Protein 1SBZ (pdb70)

Radius of gyration: 29.38 Å; Cα contacts (8 Å, |Δi|>4): 1284; chains: 4; bounding box: 73×61×86 Å

Secondary structure (DSSP, 8-state):
-EEE---SS-HHHHHHHHHHHH-----EEE--HHHHHHHHHHSS--HHHHHHTSSEE--TT-TTSGGGSTTS-----EEEE--HHHHHHHT---SHHHHHHHHHHHHT----EEE-----HHHHH--TTT----------TT---BHHHHHHHHHHHHHGGGTPPP------/-EEE---SS-HHHHHHHHHHHH-----EEE--HHHHHHHHHHSSS-HHHHHTTSSEE--TT-TTSGGGSTTS-----EEEE--HHHHHHHT---SHHHHHHHHHHHTT----EEE-----HHHHH--TTT----------TT---BHHHHHHHHHHHHHHTTT--/-EEE---SS-HHHHHHHHHHHH---PPEEE--HHHHHHHHHHSS--HHHHHTTSSEE--TT-TTSGGGSSSS-----EEEE--HHHHHHHT---SHHHHHHHHHHHTT----EEE-----HHHHH--TTT----------TT---BHHHHHHHHHHHHHHTTT--/-EEE---SS-HHHHHHHHHHHH-----EEE--HHHHHHHHHHSS--HHHHHTTSSEE--TT-TTSGGG-SSS-----EEEE--HHHHHHHT---SHHHHHHHHHHHTT----EEE-----HHHHH--TTT----------TT---BHHHHHHHHHHHHHGGGT---TT------

Sequence (676 aa):
KLIVGTGATGAPLGVALLQALREPNVETHLVSKWAKTTIELETPYSARDVAALADFSHNPADQAATISSGSFRTDGIVIPCSKTLAGIRAGYADGLVGRAADVVLKEGRKLVLVPREPLSTIHLENLALSRGVAVPPPAFYNHPETVDDIVHHVVARVLDQFGLEHPRWQGLKLIVGTGATGAPLGVALLQALREPNVETHLVSKWAKTTIELETPYSARDVAALADFSHNPADQAATISSGSFRTDGIVIPCSKTLAGIRAGYADGLVGRAADVVLKEGRKLVLVPREPLSTIHLENLALSRGVAVPPPAFYNHPETVDDIVHHVVARVLDQFGLEKLIVGTGATGAPLGVALLQALREPNVETHLVSKWAKTTIELETPYSARDVAALADFSHNPADQAATISSGSFRTDGIVIPCSKTLAGIRAGYADGLVGRAADVVLKEGRKLVLVPREPLSTIHLENLALSRGVAVPPPAFYNHPETVDDIVHHVVARVLDQFGLEKLIVGTGATGAPLGVALLQALREPNVETHLVSKWAKTTIELETPYSARDVAALADFSHNPADQAATISSGSFRTDGIVIPCSKTLAGIRAGYADGLVGRAADVVLKEGRKLVLVPREPLSTIHLENLALSRGVAVPPPAFYNHPETVDDIVHHVVARVLDQFGLEHPYARRWQG

B-factor: mean 26.86, std 10.12, range [8.54, 118.67]

CATH classification: 3.40.50.1950

Organism: Escherichia coli O157:H7 (NCBI:txid83334)

Solvent-accessible surface area: 27799 Å² total

Nearest PDB structures (foldseek):
  1sbz-assembly1_D  TM=1.003E+00  e=3.635E-28  Escherichia coli O157:H7
  1sbz-assembly1_A  TM=1.003E+00  e=6.305E-28  Escherichia coli O157:H7
  6qlg-assembly1_A  TM=9.746E-01  e=1.890E-19  Aspergillus niger
  6m8t-assembly1_A  TM=9.566E-01  e=7.594E-17  Archaeoglobus fulgidus DSM 4304
  2ejb-assembly1_A  TM=8.955E-01  e=5.628E-14  Aquifex aeolicus

Structure (mmCIF, N/CA/C/O backbone):
data_1SBZ
#
_entry.id   1SBZ
#
_cell.length_a   95.372
_cell.length_b   95.372
_cell.length_c   217.538
_cell.angle_alpha   90.00
_cell.angle_beta   90.00
_cell.angle_gamma   120.00
#
_symmetry.space_group_name_H-M   'H 3'
#
loop_
_entity.id
_entity.type
_entity.pdbx_description
1 polymer 'Probable aromatic acid decarboxylase'
2 non-polymer 'FLAVIN MONONUCLEOTIDE'
3 water water
#
loop_
_atom_site.group_PDB
_atom_site.id
_atom_site.type_symbol
_atom_site.label_atom_id
_atom_site.label_alt_id
_atom_site.label_comp_id
_atom_site.label_asym_id
_atom_site.label_entity_id
_atom_site.label_seq_id
_atom_site.pdbx_PDB_ins_code
_atom_site.Cartn_x
_atom_site.Cartn_y
_atom_site.Cartn_z
_atom_site.occupancy
_atom_site.B_iso_or_equiv
_atom_site.auth_seq_id
_atom_site.auth_comp_id
_atom_site.auth_asym_id
_atom_site.auth_atom_id
_atom_site.pdbx_PDB_model_num
ATOM 9 N N . LYS A 1 2 ? 57.157 -16.898 43.652 1.00 42.36 2 LYS A N 1
ATOM 10 C CA . LYS A 1 2 ? 58.106 -16.056 42.926 1.00 40.30 2 LYS A CA 1
ATOM 11 C C . LYS A 1 2 ? 57.576 -15.740 41.527 1.00 38.70 2 LYS A C 1
ATOM 12 O O . LYS A 1 2 ? 57.337 -16.646 40.727 1.00 38.53 2 LYS A O 1
ATOM 18 N N . LEU A 1 3 ? 57.382 -14.453 41.249 1.00 36.62 3 LEU A N 1
ATOM 19 C CA . LEU A 1 3 ? 56.829 -14.011 39.972 1.00 34.91 3 LEU A CA 1
ATOM 20 C C . LEU A 1 3 ? 57.769 -13.088 39.228 1.00 33.54 3 LEU A C 1
ATOM 21 O O . LEU A 1 3 ? 58.300 -12.131 39.802 1.00 33.59 3 LEU A O 1
ATOM 26 N N . ILE A 1 4 ? 57.973 -13.383 37.947 1.00 31.66 4 ILE A N 1
ATOM 27 C CA . ILE A 1 4 ? 58.689 -12.475 37.064 1.00 29.68 4 ILE A CA 1
ATOM 28 C C . ILE A 1 4 ? 57.692 -11.504 36.457 1.00 28.77 4 ILE A C 1
ATOM 29 O O . ILE A 1 4 ? 56.633 -11.902 35.965 1.00 28.70 4 ILE A O 1
ATOM 34 N N . VAL A 1 5 ? 58.035 -10.225 36.518 1.00 27.41 5 VAL A N 1
ATOM 35 C CA . VAL A 1 5 ? 57.222 -9.184 35.916 1.00 26.68 5 VAL A CA 1
ATOM 36 C C . VAL A 1 5 ? 58.063 -8.506 34.855 1.00 26.07 5 VAL A C 1
ATOM 37 O O . VAL A 1 5 ? 59.096 -7.917 35.157 1.00 25.97 5 VAL A O 1
ATOM 41 N N . GLY A 1 6 ? 57.627 -8.624 33.609 1.00 25.72 6 GLY A N 1
ATOM 42 C CA . GLY A 1 6 ? 58.273 -7.946 32.501 1.00 25.19 6 GLY A CA 1
ATOM 43 C C . GLY A 1 6 ? 57.468 -6.727 32.106 1.00 25.21 6 GLY A C 1
ATOM 44 O O . GLY A 1 6 ? 56.234 -6.751 32.099 1.00 24.89 6 GLY A O 1
ATOM 53 N N . THR A 1 8 ? 57.258 -3.609 29.065 1.00 24.72 8 THR A N 1
ATOM 54 C CA . THR A 1 8 ? 57.566 -3.534 27.664 1.00 24.05 8 THR A CA 1
ATOM 55 C C . THR A 1 8 ? 57.018 -2.211 27.126 1.00 24.05 8 THR A C 1
ATOM 56 O O . THR A 1 8 ? 56.129 -1.612 27.739 1.00 24.08 8 THR A O 1
ATOM 60 N N . GLY A 1 9 ? 57.554 -1.761 25.995 1.00 23.85 9 GLY A N 1
ATOM 61 C CA . GLY A 1 9 ? 57.261 -0.434 25.449 1.00 23.59 9 GLY A CA 1
ATOM 62 C C . GLY A 1 9 ? 55.965 -0.262 24.676 1.00 23.13 9 GLY A C 1
ATOM 63 O O . GLY A 1 9 ? 55.931 0.449 23.681 1.00 23.14 9 GLY A O 1
ATOM 64 N N . ALA A 1 10 ? 54.896 -0.908 25.127 1.00 22.94 10 ALA A N 1
ATOM 65 C CA . ALA A 1 10 ? 53.560 -0.598 24.623 1.00 23.02 10 ALA A CA 1
ATOM 66 C C . ALA A 1 10 ? 52.986 0.488 25.519 1.00 23.16 10 ALA A C 1
ATOM 67 O O . ALA A 1 10 ? 53.337 0.568 26.698 1.00 22.86 10 ALA A O 1
ATOM 69 N N . THR A 1 11 ? 52.110 1.326 24.976 1.00 23.36 11 THR A N 1
ATOM 70 C CA . THR A 1 11 ? 51.437 2.290 25.825 1.00 23.60 11 THR A CA 1
ATOM 71 C C . THR A 1 11 ? 50.633 1.543 26.891 1.00 23.57 11 THR A C 1
ATOM 72 O O . THR A 1 11 ? 49.995 0.523 26.616 1.00 23.50 11 THR A O 1
ATOM 76 N N . GLY A 1 12 ? 50.720 2.019 28.128 1.00 23.75 12 GLY A N 1
ATOM 77 C CA . GLY A 1 12 ? 50.127 1.309 29.250 1.00 23.47 12 GLY A CA 1
ATOM 78 C C . GLY A 1 12 ? 51.109 0.993 30.358 1.00 23.49 12 GLY A C 1
ATOM 79 O O . GLY A 1 12 ? 50.918 0.034 31.104 1.00 23.53 12 GLY A O 1
ATOM 80 N N . ALA A 1 13 ? 52.161 1.800 30.464 1.00 23.46 13 ALA A N 1
ATOM 81 C CA . ALA A 1 13 ? 53.057 1.757 31.620 1.00 23.78 13 ALA A CA 1
ATOM 82 C C . ALA A 1 13 ? 52.316 1.871 32.973 1.00 24.09 13 ALA A C 1
ATOM 83 O O . ALA A 1 13 ? 52.680 1.171 33.920 1.00 24.62 13 ALA A O 1
ATOM 85 N N . PRO A 1 14 ? 51.283 2.717 33.083 1.00 24.15 14 PRO A N 1
ATOM 86 C CA . PRO A 1 14 ? 50.458 2.741 34.297 1.00 24.42 14 PRO A CA 1
ATOM 87 C C . PRO A 1 14 ? 49.904 1.375 34.729 1.00 24.79 14 PRO A C 1
ATOM 88 O O . PRO A 1 14 ? 49.721 1.150 35.926 1.00 24.50 14 PRO A O 1
ATOM 92 N N . LEU A 1 15 ? 49.654 0.478 33.773 1.00 25.11 15 LEU A N 1
ATOM 93 C CA . LEU A 1 15 ? 49.173 -0.880 34.073 1.00 25.42 15 LEU A CA 1
ATOM 94 C C . LEU A 1 15 ? 50.239 -1.712 34.785 1.00 26.28 15 LEU A C 1
ATOM 95 O O . LEU A 1 15 ? 49.934 -2.465 35.719 1.00 26.25 15 LEU A O 1
ATOM 100 N N . GLY A 1 16 ? 51.486 -1.586 34.332 1.00 26.86 16 GLY A N 1
ATOM 101 C CA . GLY A 1 16 ? 52.602 -2.317 34.928 1.00 27.86 16 GLY A CA 1
ATOM 102 C C . GLY A 1 16 ? 52.920 -1.800 36.321 1.00 28.88 16 GLY A C 1
ATOM 103 O O . GLY A 1 16 ? 53.137 -2.584 37.246 1.00 28.79 16 GLY A O 1
ATOM 104 N N . VAL A 1 17 ? 52.945 -0.477 36.467 1.00 29.71 17 VAL A N 1
ATOM 105 C CA . VAL A 1 17 ? 53.199 0.168 37.758 1.00 30.57 17 VAL A CA 1
ATOM 106 C C . VAL A 1 17 ? 52.169 -0.260 38.813 1.00 31.12 17 VAL A C 1
ATOM 107 O O . VAL A 1 17 ? 52.538 -0.632 39.929 1.00 31.43 17 VAL A O 1
ATOM 111 N N . ALA A 1 18 ? 50.889 -0.234 38.441 1.00 31.61 18 ALA A N 1
ATOM 112 C CA . ALA A 1 18 ? 49.809 -0.630 39.342 1.00 32.09 18 ALA A CA 1
ATOM 113 C C . ALA A 1 18 ? 49.865 -2.105 39.729 1.00 32.63 18 ALA A C 1
ATOM 114 O O . ALA A 1 18 ? 49.392 -2.481 40.810 1.00 32.70 18 ALA A O 1
ATOM 116 N N . LEU A 1 19 ? 50.423 -2.935 38.845 1.00 32.91 19 LEU A N 1
ATOM 117 C CA . LEU A 1 19 ? 50.586 -4.364 39.122 1.00 33.35 19 LEU A CA 1
ATOM 118 C C . LEU A 1 19 ? 51.668 -4.578 40.175 1.00 33.59 19 LEU A C 1
ATOM 119 O O . LEU A 1 19 ? 51.513 -5.401 41.081 1.00 33.44 19 LEU A O 1
ATOM 124 N N . LEU A 1 20 ? 52.764 -3.836 40.034 1.00 34.19 20 LEU A N 1
ATOM 125 C CA . LEU A 1 20 ? 53.879 -3.891 40.973 1.00 34.95 20 LEU A CA 1
ATOM 126 C C . LEU A 1 20 ? 53.478 -3.381 42.355 1.00 35.82 20 LEU A C 1
ATOM 127 O O . LEU A 1 20 ? 53.859 -3.973 43.366 1.00 36.08 20 LEU A O 1
ATOM 132 N N . GLN A 1 21 ? 52.700 -2.298 42.390 1.00 36.75 21 GLN A N 1
ATOM 133 C CA . GLN A 1 21 ? 52.174 -1.753 43.647 1.00 38.05 21 GLN A CA 1
ATOM 134 C C . GLN A 1 21 ? 51.276 -2.767 44.353 1.00 38.54 21 GLN A C 1
ATOM 135 O O . GLN A 1 21 ? 51.384 -2.954 45.566 1.00 38.85 21 GLN A O 1
ATOM 141 N N . ALA A 1 22 ? 50.408 -3.430 43.587 1.00 39.11 22 ALA A N 1
ATOM 142 C CA . ALA A 1 22 ? 49.516 -4.459 44.127 1.00 39.90 22 ALA A CA 1
ATOM 143 C C . ALA A 1 22 ? 50.279 -5.683 44.639 1.00 40.60 22 ALA A C 1
ATOM 144 O O . ALA A 1 22 ? 49.889 -6.291 45.637 1.00 40.64 22 ALA A O 1
ATOM 146 N N . LEU A 1 23 ? 51.361 -6.038 43.949 1.00 41.40 23 LEU A N 1
ATOM 147 C CA . LEU A 1 23 ? 52.224 -7.143 44.360 1.00 42.30 23 LEU A CA 1
ATOM 148 C C . LEU A 1 23 ? 53.112 -6.781 45.558 1.00 43.13 23 LEU A C 1
ATOM 149 O O . LEU A 1 23 ? 53.509 -7.655 46.337 1.00 43.05 23 LEU A O 1
ATOM 154 N N . ARG A 1 24 ? 53.412 -5.491 45.694 1.00 44.10 24 ARG A N 1
ATOM 155 C CA . ARG A 1 24 ? 54.189 -4.971 46.818 1.00 45.25 24 ARG A CA 1
ATOM 156 C C . ARG A 1 24 ? 53.426 -5.105 48.146 1.00 45.87 24 ARG A C 1
ATOM 157 O O . ARG A 1 24 ? 54.035 -5.240 49.208 1.00 45.96 24 ARG A O 1
ATOM 165 N N . GLU A 1 25 ? 52.098 -5.087 48.075 1.00 46.71 25 GLU A N 1
ATOM 166 C CA . GLU A 1 25 ? 51.256 -5.222 49.263 1.00 47.64 25 GLU A CA 1
ATOM 167 C C . GLU A 1 25 ? 51.113 -6.668 49.724 1.00 47.97 25 GLU A C 1
ATOM 168 O O . GLU A 1 25 ? 50.481 -6.942 50.746 1.00 47.99 25 GLU A O 1
ATOM 182 N N . PRO A 1 27 ? 53.167 -9.794 50.980 1.00 48.32 27 PRO A N 1
ATOM 183 C CA . PRO A 1 27 ? 54.484 -10.091 51.559 1.00 47.78 27 PRO A CA 1
ATOM 184 C C . PRO A 1 27 ? 55.108 -11.396 51.074 1.00 47.19 27 PRO A C 1
ATOM 185 O O . PRO A 1 27 ? 56.317 -11.441 50.848 1.00 47.24 27 PRO A O 1
ATOM 189 N N . ASN A 1 28 ? 54.301 -12.444 50.917 1.00 46.49 28 ASN A N 1
ATOM 190 C CA . ASN A 1 28 ? 54.828 -13.750 50.491 1.00 45.66 28 ASN A CA 1
ATOM 191 C C . ASN A 1 28 ? 54.890 -13.928 48.963 1.00 44.76 28 ASN A C 1
ATOM 192 O O . ASN A 1 28 ? 54.811 -15.049 48.445 1.00 44.64 28 ASN A O 1
ATOM 197 N N . VAL A 1 29 ? 55.033 -12.807 48.260 1.00 43.41 29 VAL A N 1
ATOM 198 C CA . VAL A 1 29 ? 55.261 -12.803 46.822 1.00 42.23 29 VAL A CA 1
ATOM 199 C C . VAL A 1 29 ? 56.567 -12.066 46.547 1.00 41.45 29 VAL A C 1
ATOM 200 O O . VAL A 1 29 ? 56.711 -10.892 46.900 1.00 41.66 29 VAL A O 1
ATOM 204 N N . GLU A 1 30 ? 57.521 -12.772 45.946 1.00 40.30 30 GLU A N 1
ATOM 205 C CA . GLU A 1 30 ? 58.788 -12.173 45.544 1.00 39.24 30 GLU A CA 1
ATOM 206 C C . GLU A 1 30 ? 58.744 -11.821 44.059 1.00 38.24 30 GLU A C 1
ATOM 207 O O . GLU A 1 30 ? 58.608 -12.710 43.213 1.00 38.05 30 GLU A O 1
ATOM 213 N N . THR A 1 31 ? 58.861 -10.531 43.749 1.00 36.83 31 THR A N 1
ATOM 214 C CA . THR A 1 31 ? 58.773 -10.078 42.359 1.00 35.82 31 THR A CA 1
ATOM 215 C C . THR A 1 31 ? 60.135 -9.800 41.752 1.00 34.94 31 THR A C 1
ATOM 216 O O . THR A 1 31 ? 61.001 -9.180 42.380 1.00 34.77 31 THR A O 1
ATOM 220 N N . HIS A 1 32 ? 60.307 -10.258 40.517 1.00 33.74 32 HIS A N 1
ATOM 221 C CA . HIS A 1 32 ? 61.514 -9.994 39.752 1.00 32.52 32 HIS A CA 1
ATOM 222 C C . HIS A 1 32 ? 61.132 -9.165 38.540 1.00 31.90 32 HIS A C 1
ATOM 223 O O . HIS A 1 32 ? 60.394 -9.632 37.672 1.00 31.77 32 HIS A O 1
ATOM 230 N N . LEU A 1 33 ? 61.625 -7.933 38.485 1.00 31.10 33 LEU A N 1
ATOM 231 C CA . LEU A 1 33 ? 61.251 -7.006 37.418 1.00 30.55 33 LEU A CA 1
ATOM 232 C C . LEU A 1 33 ? 62.288 -6.967 36.303 1.00 30.38 33 LEU A C 1
ATOM 233 O O . LEU A 1 33 ? 63.496 -6.995 36.557 1.00 30.18 33 LEU A O 1
ATOM 238 N N . VAL A 1 34 ? 61.802 -6.912 35.067 1.00 29.83 34 VAL A N 1
ATOM 239 C CA . VAL A 1 34 ? 62.651 -6.640 33.923 1.00 29.61 34 VAL A CA 1
ATOM 240 C C . VAL A 1 34 ? 61.944 -5.590 33.084 1.00 29.75 34 VAL A C 1
ATOM 241 O O . VAL A 1 34 ? 60.930 -5.878 32.449 1.00 29.44 34 VAL A O 1
ATOM 253 N N . SER A 1 36 ? 62.123 -3.338 29.846 1.00 28.43 36 SER A N 1
ATOM 254 C CA . SER A 1 36 ? 62.780 -3.159 28.556 1.00 27.55 36 SER A CA 1
ATOM 255 C C . SER A 1 36 ? 63.210 -1.700 28.392 1.00 27.53 36 SER A C 1
ATOM 256 O O . SER A 1 36 ? 62.655 -0.804 29.029 1.00 27.41 36 SER A O 1
ATOM 259 N N . LYS A 1 37 ? 64.189 -1.475 27.525 1.00 27.55 37 LYS A N 1
ATOM 260 C CA . LYS A 1 37 ? 64.634 -0.128 27.171 1.00 27.97 37 LYS A CA 1
ATOM 261 C C . LYS A 1 37 ? 63.459 0.814 26.865 1.00 27.63 37 LYS A C 1
ATOM 262 O O . LYS A 1 37 ? 63.361 1.893 27.447 1.00 27.69 37 LYS A O 1
ATOM 268 N N . TRP A 1 38 ? 62.560 0.398 25.973 1.00 27.24 38 TRP A N 1
ATOM 269 C CA . TRP A 1 38 ? 61.445 1.261 25.576 1.00 26.83 38 TRP A CA 1
ATOM 270 C C . TRP A 1 38 ? 60.357 1.388 26.646 1.00 26.90 38 TRP A C 1
ATOM 271 O O . TRP A 1 38 ? 59.586 2.348 26.632 1.00 26.62 38 TRP A O 1
ATOM 282 N N . ALA A 1 39 ? 60.315 0.435 27.577 1.00 27.12 39 ALA A N 1
ATOM 283 C CA . ALA A 1 39 ? 59.404 0.513 28.717 1.00 27.86 39 ALA A CA 1
ATOM 284 C C . ALA A 1 39 ? 59.766 1.678 29.636 1.00 28.50 39 ALA A C 1
ATOM 285 O O . ALA A 1 39 ? 58.884 2.333 30.178 1.00 28.61 39 ALA A O 1
ATOM 287 N N . LYS A 1 40 ? 61.064 1.933 29.802 1.00 29.36 40 LYS A N 1
ATOM 288 C CA . LYS A 1 40 ? 61.543 3.082 30.582 1.00 30.23 40 LYS A CA 1
ATOM 289 C C . LYS A 1 40 ? 61.062 4.407 29.988 1.00 30.43 40 LYS A C 1
ATOM 290 O O . LYS A 1 40 ? 60.705 5.326 30.722 1.00 30.93 40 LYS A O 1
ATOM 296 N N . THR A 1 41 ? 61.042 4.482 28.659 1.00 30.79 41 THR A N 1
ATOM 297 C CA . THR A 1 41 ? 60.563 5.648 27.926 1.00 30.99 41 THR A CA 1
ATOM 298 C C . THR A 1 41 ? 59.070 5.848 28.170 1.00 31.18 41 THR A C 1
ATOM 299 O O . THR A 1 41 ? 58.603 6.968 28.397 1.00 31.65 41 THR A O 1
ATOM 303 N N . THR A 1 42 ? 58.334 4.745 28.127 1.00 30.93 42 THR A N 1
ATOM 304 C CA . THR A 1 42 ? 56.895 4.735 28.320 1.00 30.91 42 THR A CA 1
ATOM 305 C C . THR A 1 42 ? 56.511 5.038 29.770 1.00 30.95 42 THR A C 1
ATOM 306 O O . THR A 1 42 ? 55.543 5.751 30.025 1.00 30.66 42 THR A O 1
ATOM 310 N N . ILE A 1 43 ? 57.272 4.494 30.714 1.00 31.18 43 ILE A N 1
ATOM 311 C CA . ILE A 1 43 ? 57.054 4.786 32.133 1.00 31.81 43 ILE A CA 1
ATOM 312 C C . ILE A 1 43 ? 57.180 6.287 32.393 1.00 32.41 43 ILE A C 1
ATOM 313 O O . ILE A 1 43 ? 56.288 6.898 32.986 1.00 32.41 43 ILE A O 1
ATOM 318 N N . GLU A 1 44 ? 58.273 6.868 31.905 1.00 33.02 44 GLU A N 1
ATOM 319 C CA . GLU A 1 44 ? 58.589 8.269 32.153 1.00 34.15 44 GLU A CA 1
ATOM 320 C C . GLU A 1 44 ? 57.622 9.227 31.469 1.00 34.14 44 GLU A C 1
ATOM 321 O O . GLU A 1 44 ? 57.272 10.263 32.036 1.00 34.36 44 GLU A O 1
ATOM 327 N N . LEU A 1 45 ? 57.170 8.865 30.272 1.00 34.17 45 LEU A N 1
ATOM 328 C CA . LEU A 1 45 ? 56.170 9.649 29.548 1.00 34.26 45 LEU A CA 1
ATOM 329 C C . LEU A 1 45 ? 54.751 9.539 30.129 1.00 34.11 45 LEU A C 1
ATOM 330 O O . LEU A 1 45 ? 53.992 10.510 30.104 1.00 34.24 45 LEU A O 1
ATOM 335 N N . GLU A 1 46 ? 54.395 8.366 30.646 1.00 34.06 46 GLU A N 1
ATOM 336 C CA . GLU A 1 46 ? 53.000 8.081 30.999 1.00 34.12 46 GLU A CA 1
ATOM 337 C C . GLU A 1 46 ? 52.678 8.105 32.498 1.00 34.31 46 GLU A C 1
ATOM 338 O O . GLU A 1 46 ? 51.504 8.150 32.877 1.00 34.11 46 GLU A O 1
ATOM 344 N N . THR A 1 47 ? 53.714 8.079 33.336 1.00 34.70 47 THR A N 1
ATOM 345 C CA . THR A 1 47 ? 53.549 8.073 34.791 1.00 35.13 47 THR A CA 1
ATOM 346 C C . THR A 1 47 ? 54.335 9.216 35.456 1.00 35.62 47 THR A C 1
ATOM 347 O O . THR A 1 47 ? 55.206 9.832 34.820 1.00 35.41 47 THR A O 1
ATOM 351 N N . PRO A 1 48 ? 54.041 9.492 36.731 1.00 36.08 48 PRO A N 1
ATOM 352 C CA . PRO A 1 48 ? 54.830 10.456 37.494 1.00 36.65 48 PRO A CA 1
ATOM 353 C C . PRO A 1 48 ? 56.151 9.864 38.009 1.00 37.17 48 PRO A C 1
ATOM 354 O O . PRO A 1 48 ? 56.923 10.562 38.674 1.00 37.43 48 PRO A O 1
ATOM 358 N N . TYR A 1 49 ? 56.408 8.597 37.690 1.00 37.70 49 TYR A N 1
ATOM 359 C CA . TYR A 1 49 ? 57.564 7.872 38.210 1.00 38.27 49 TYR A CA 1
ATOM 360 C C . TYR A 1 49 ? 58.724 7.820 37.229 1.00 38.37 49 TYR A C 1
ATOM 361 O O . TYR A 1 49 ? 58.533 7.916 36.016 1.00 38.34 49 TYR A O 1
ATOM 370 N N . SER A 1 50 ? 59.928 7.669 37.775 1.00 38.43 50 SER A N 1
ATOM 371 C CA . SER A 1 50 ? 61.124 7.425 36.983 1.00 38.54 50 SER A CA 1
ATOM 372 C C . SER A 1 50 ? 61.341 5.915 36.893 1.00 38.68 50 SER A C 1
ATOM 373 O O . SER A 1 50 ? 60.604 5.143 37.515 1.00 38.72 50 SER A O 1
ATOM 376 N N . ALA A 1 51 ? 62.346 5.496 36.125 1.00 38.83 51 ALA A N 1
ATOM 377 C CA . ALA A 1 51 ? 62.695 4.079 36.016 1.00 38.80 51 ALA A CA 1
ATOM 378 C C . ALA A 1 51 ? 63.077 3.476 37.366 1.00 38.87 51 ALA A C 1
ATOM 379 O O . ALA A 1 51 ? 62.589 2.397 37.717 1.00 38.66 51 ALA A O 1
ATOM 381 N N . ARG A 1 52 ? 63.924 4.185 38.123 1.00 38.92 52 ARG A N 1
ATOM 382 C CA . ARG A 1 52 ? 64.397 3.726 39.445 1.00 39.12 52 ARG A CA 1
ATOM 383 C C . ARG A 1 52 ? 63.258 3.590 40.451 1.00 38.41 52 ARG A C 1
ATOM 384 O O . ARG A 1 52 ? 63.246 2.650 41.251 1.00 38.33 52 ARG A O 1
ATOM 392 N N . ASP A 1 53 ? 62.316 4.538 40.415 1.00 37.93 53 ASP A N 1
ATOM 393 C CA . ASP A 1 53 ? 61.108 4.485 41.250 1.00 37.42 53 ASP A CA 1
ATOM 394 C C . ASP A 1 53 ? 60.393 3.148 41.079 1.00 37.06 53 ASP A C 1
ATOM 395 O O . ASP A 1 53 ? 60.081 2.465 42.056 1.00 36.71 53 ASP A O 1
ATOM 400 N N . VAL A 1 54 ? 60.149 2.783 39.822 1.00 36.90 54 VAL A N 1
ATOM 401 C CA . VAL A 1 54 ? 59.449 1.546 39.489 1.00 36.62 54 VAL A CA 1
ATOM 402 C C . VAL A 1 54 ? 60.265 0.319 39.909 1.00 36.50 54 VAL A C 1
ATOM 403 O O . VAL A 1 54 ? 59.717 -0.633 40.471 1.00 36.49 54 VAL A O 1
ATOM 407 N N . ALA A 1 55 ? 61.573 0.356 39.655 1.00 36.44 55 ALA A N 1
ATOM 408 C CA . ALA A 1 55 ? 62.475 -0.730 40.056 1.00 36.40 55 ALA A CA 1
ATOM 409 C C . ALA A 1 55 ? 62.432 -0.981 41.564 1.00 36.33 55 ALA A C 1
ATOM 410 O O . ALA A 1 55 ? 62.536 -2.124 42.013 1.00 36.38 55 ALA A O 1
ATOM 412 N N . ALA A 1 56 ? 62.254 0.095 42.332 1.00 36.37 56 ALA A N 1
ATOM 413 C CA . ALA A 1 56 ? 62.155 0.026 43.794 1.00 36.26 56 ALA A CA 1
ATOM 414 C C . ALA A 1 56 ? 60.883 -0.667 44.284 1.00 36.33 56 ALA A C 1
ATOM 415 O O . ALA A 1 56 ? 60.834 -1.141 45.423 1.00 36.38 56 ALA A O 1
ATOM 417 N N . LEU A 1 57 ? 59.864 -0.731 43.425 1.00 36.26 57 LEU A N 1
ATOM 418 C CA . LEU A 1 57 ? 58.603 -1.416 43.741 1.00 36.22 57 LEU A CA 1
ATOM 419 C C . LEU A 1 57 ? 58.727 -2.937 43.744 1.00 36.21 57 LEU A C 1
ATOM 420 O O . LEU A 1 57 ? 57.867 -3.638 44.286 1.00 36.13 57 LEU A O 1
ATOM 425 N N . ALA A 1 58 ? 59.798 -3.442 43.136 1.00 36.10 58 ALA A N 1
ATOM 426 C CA . ALA A 1 58 ? 60.038 -4.878 43.054 1.00 36.11 58 ALA A CA 1
ATOM 427 C C . ALA A 1 58 ? 61.200 -5.314 43.941 1.00 36.17 58 ALA A C 1
ATOM 428 O O . ALA A 1 58 ? 62.120 -4.535 44.202 1.00 35.96 58 ALA A O 1
ATOM 430 N N . ASP A 1 59 ? 61.147 -6.566 44.392 1.00 36.31 59 ASP A N 1
ATOM 431 C CA . ASP A 1 59 ? 62.209 -7.161 45.200 1.00 36.68 59 ASP A CA 1
ATOM 432 C C . ASP A 1 59 ? 63.536 -7.261 44.447 1.00 36.64 59 ASP A C 1
ATOM 433 O O . ASP A 1 59 ? 64.595 -7.034 45.032 1.00 36.90 59 ASP A O 1
ATOM 438 N N . PHE A 1 60 ? 63.475 -7.600 43.158 1.00 36.34 60 PHE A N 1
ATOM 439 C CA . PHE A 1 60 ? 64.662 -7.664 42.300 1.00 35.92 60 PHE A CA 1
ATOM 440 C C . PHE A 1 60 ? 64.397 -6.971 40.965 1.00 35.66 60 PHE A C 1
ATOM 441 O O . PHE A 1 60 ? 63.297 -7.074 40.420 1.00 35.82 60 PHE A O 1
ATOM 449 N N . SER A 1 61 ? 65.403 -6.274 40.443 1.00 34.89 61 SER A N 1
ATOM 450 C CA . SER A 1 61 ? 65.305 -5.635 39.135 1.00 34.34 61 SER A CA 1
ATOM 451 C C . SER A 1 61 ? 66.482 -6.057 38.279 1.00 33.77 61 SER A C 1
ATOM 452 O O . SER A 1 61 ? 67.635 -5.779 38.617 1.00 34.18 61 SER A O 1
ATOM 455 N N . HIS A 1 62 ? 66.192 -6.731 37.171 1.00 32.72 62 HIS A N 1
ATOM 456 C CA . HIS A 1 62 ? 67.243 -7.245 36.298 1.00 31.78 62 HIS A CA 1
ATOM 457 C C . HIS A 1 62 ? 67.353 -6.422 35.016 1.00 31.45 62 HIS A C 1
ATOM 458 O O . HIS A 1 62 ? 66.344 -5.973 34.465 1.00 31.47 62 HIS A O 1
ATOM 465 N N . ASN A 1 63 ? 68.584 -6.225 34.557 1.00 30.77 63 ASN A N 1
ATOM 466 C CA . ASN A 1 63 ? 68.846 -5.540 33.299 1.00 30.54 63 ASN A CA 1
ATOM 467 C C . ASN A 1 63 ? 68.276 -6.338 32.115 1.00 29.95 63 ASN A C 1
ATOM 468 O O . ASN A 1 63 ? 68.469 -7.553 32.042 1.00 29.81 63 ASN A O 1
ATOM 473 N N . PRO A 1 64 ? 67.562 -5.667 31.205 1.00 29.46 64 PRO A N 1
ATOM 474 C CA . PRO A 1 64 ? 66.967 -6.333 30.034 1.00 28.97 64 PRO A CA 1
ATOM 475 C C . PRO A 1 64 ? 67.979 -7.013 29.100 1.00 28.52 64 PRO A C 1
ATOM 476 O O . PRO A 1 64 ? 67.584 -7.821 28.263 1.00 28.30 64 PRO A O 1
ATOM 480 N N . ALA A 1 65 ? 69.260 -6.679 29.236 1.00 28.00 65 ALA A N 1
ATOM 481 C CA . ALA A 1 65 ? 70.299 -7.276 28.402 1.00 27.74 65 ALA A CA 1
ATOM 482 C C . ALA A 1 65 ? 71.065 -8.373 29.130 1.00 27.81 65 ALA A C 1
ATOM 483 O O . ALA A 1 65 ? 72.002 -8.955 28.572 1.00 27.55 65 ALA A O 1
ATOM 485 N N . ASP A 1 66 ? 70.660 -8.659 30.367 1.00 27.50 66 ASP A N 1
ATOM 486 C CA . ASP A 1 66 ? 71.418 -9.565 31.231 1.00 27.64 66 ASP A CA 1
ATOM 487 C C . ASP A 1 66 ? 70.962 -11.025 31.142 1.00 27.24 66 ASP A C 1
ATOM 488 O O . ASP A 1 66 ? 70.112 -11.489 31.913 1.00 27.23 66 ASP A O 1
ATOM 493 N N . GLN A 1 67 ? 71.563 -11.755 30.213 1.00 27.07 67 GLN A N 1
ATOM 494 C CA . GLN A 1 67 ? 71.199 -13.156 29.984 1.00 26.75 67 GLN A CA 1
ATOM 495 C C . GLN A 1 67 ? 71.809 -14.094 31.021 1.00 26.76 67 GLN A C 1
ATOM 496 O O . GLN A 1 67 ? 71.573 -15.300 30.979 1.00 27.28 67 GLN A O 1
ATOM 502 N N . ALA A 1 68 ? 72.574 -13.530 31.955 1.00 26.62 68 ALA A N 1
ATOM 503 C CA . ALA A 1 68 ? 73.177 -14.284 33.065 1.00 26.60 68 ALA A CA 1
ATOM 504 C C . ALA A 1 68 ? 72.445 -14.077 34.400 1.00 26.83 68 ALA A C 1
ATOM 505 O O . ALA A 1 68 ? 72.901 -14.546 35.440 1.00 26.60 68 ALA A O 1
ATOM 507 N N . ALA A 1 69 ? 71.298 -13.396 34.364 1.00 26.85 69 ALA A N 1
ATOM 508 C CA . ALA A 1 69 ? 70.491 -13.171 35.566 1.00 26.92 69 ALA A CA 1
ATOM 509 C C . ALA A 1 69 ? 69.937 -14.480 36.130 1.00 27.22 69 ALA A C 1
ATOM 510 O O . ALA A 1 69 ? 69.914 -15.507 35.437 1.00 27.00 69 ALA A O 1
ATOM 512 N N . THR A 1 70 ? 69.511 -14.457 37.391 1.00 27.07 70 THR A N 1
ATOM 513 C CA . THR A 1 70 ? 68.959 -15.657 38.014 1.00 27.37 70 THR A CA 1
ATOM 514 C C . THR A 1 70 ? 67.800 -16.213 37.175 1.00 27.56 70 THR A C 1
ATOM 515 O O . THR A 1 70 ? 67.757 -17.410 36.872 1.00 27.69 70 THR A O 1
ATOM 519 N N . ILE A 1 71 ? 66.890 -15.332 36.770 1.00 27.86 71 ILE A N 1
ATOM 520 C CA . ILE A 1 71 ? 65.667 -15.745 36.066 1.00 28.29 71 ILE A CA 1
ATOM 521 C C . ILE A 1 71 ? 65.872 -16.267 34.622 1.00 28.79 71 ILE A C 1
ATOM 522 O O . ILE A 1 71 ? 64.909 -16.678 33.966 1.00 28.83 71 ILE A O 1
ATOM 527 N N . SER A 1 72 ? 67.110 -16.249 34.132 1.00 28.82 72 SER A N 1
ATOM 528 C CA . SER A 1 72 ? 67.383 -16.730 32.781 1.00 29.30 72 SER A CA 1
ATOM 529 C C . SER A 1 72 ? 67.654 -18.239 32.737 1.00 29.22 72 SER A C 1
ATOM 530 O O . SER A 1 72 ? 67.817 -18.805 31.653 1.00 29.53 72 SER A O 1
ATOM 533 N N . SER A 1 73 ? 67.704 -18.880 33.905 1.00 29.08 73 SER A N 1
ATOM 534 C CA . SER A 1 73 ? 67.876 -20.334 33.990 1.00 29.43 73 SER A CA 1
ATOM 535 C C . SER A 1 73 ? 66.623 -21.001 34.520 1.00 29.70 73 SER A C 1
ATOM 536 O O . SER A 1 73 ? 65.957 -20.467 35.415 1.00 29.51 73 SER A O 1
ATOM 539 N N . GLY A 1 74 ? 66.316 -22.173 33.963 1.00 29.73 74 GLY A N 1
ATOM 540 C CA . GLY A 1 74 ? 65.167 -22.964 34.390 1.00 30.30 74 GLY A CA 1
ATOM 541 C C . GLY A 1 74 ? 65.366 -23.675 35.717 1.00 30.57 74 GLY A C 1
ATOM 542 O O . GLY A 1 74 ? 64.403 -24.141 36.318 1.00 30.78 74 GLY A O 1
ATOM 543 N N . SER A 1 75 ? 66.617 -23.769 36.165 1.00 30.92 75 SER A N 1
ATOM 544 C CA . SER A 1 75 ? 66.941 -24.356 37.473 1.00 31.19 75 SER A CA 1
ATOM 545 C C . SER A 1 75 ? 66.553 -23.427 38.622 1.00 31.40 75 SER A C 1
ATOM 546 O O . SER A 1 75 ? 66.379 -23.873 39.754 1.00 31.74 75 SER A O 1
ATOM 549 N N . PHE A 1 76 ? 66.445 -22.134 38.328 1.00 31.89 76 PHE A N 1
ATOM 550 C CA . PHE A 1 76 ? 65.962 -21.155 39.294 1.00 32.29 76 PHE A CA 1
ATOM 551 C C . PHE A 1 76 ? 64.438 -21.178 39.251 1.00 32.62 76 PHE A C 1
ATOM 552 O O . PHE A 1 76 ? 63.833 -20.640 38.318 1.00 32.83 76 PHE A O 1
ATOM 560 N N . ARG A 1 77 ? 63.826 -21.811 40.253 1.00 32.78 77 ARG A N 1
ATOM 561 C CA . ARG A 1 77 ? 62.368 -21.975 40.307 1.00 32.98 77 ARG A CA 1
ATOM 562 C C . ARG A 1 77 ? 61.601 -20.671 40.551 1.00 32.35 77 ARG A C 1
ATOM 563 O O . ARG A 1 77 ? 61.899 -19.915 41.481 1.00 31.96 77 ARG A O 1
ATOM 571 N N . THR A 1 78 ? 60.623 -20.413 39.686 1.00 31.70 78 THR A N 1
ATOM 572 C CA . THR A 1 78 ? 59.642 -19.344 39.885 1.00 31.13 78 THR A CA 1
ATOM 573 C C . THR A 1 78 ? 58.259 -19.932 39.648 1.00 30.65 78 THR A C 1
ATOM 574 O O . THR A 1 78 ? 58.123 -21.087 39.229 1.00 30.64 78 THR A O 1
ATOM 578 N N . ASP A 1 79 ? 57.233 -19.139 39.918 1.00 30.22 79 ASP A N 1
ATOM 579 C CA . ASP A 1 79 ? 55.863 -19.579 39.713 1.00 29.80 79 ASP A CA 1
ATOM 580 C C . ASP A 1 79 ? 55.315 -19.047 38.402 1.00 29.10 79 ASP A C 1
ATOM 581 O O . ASP A 1 79 ? 54.173 -19.314 38.043 1.00 29.37 79 ASP A O 1
ATOM 586 N N . GLY A 1 80 ? 56.144 -18.306 37.678 1.00 28.28 80 GLY A N 1
ATOM 587 C CA . GLY A 1 80 ? 55.750 -17.846 36.358 1.00 27.27 80 GLY A CA 1
ATOM 588 C C . GLY A 1 80 ? 56.030 -16.391 36.080 1.00 26.32 80 GLY A C 1
ATOM 589 O O . GLY A 1 80 ? 56.840 -15.756 36.761 1.00 26.08 80 GLY A O 1
ATOM 598 N N . ILE A 1 82 ? 54.524 -12.488 34.193 1.00 22.72 82 ILE A N 1
ATOM 599 C CA . ILE A 1 82 ? 53.569 -11.561 33.604 1.00 21.97 82 ILE A CA 1
ATOM 600 C C . ILE A 1 82 ? 54.350 -10.542 32.785 1.00 21.60 82 ILE A C 1
ATOM 601 O O . ILE A 1 82 ? 55.335 -9.982 33.262 1.00 21.98 82 ILE A O 1
ATOM 606 N N . VAL A 1 83 ? 53.933 -10.325 31.541 1.00 21.05 83 VAL A N 1
ATOM 607 C CA . VAL A 1 83 ? 54.467 -9.230 30.742 1.00 20.15 83 VAL A CA 1
ATOM 608 C C . VAL A 1 83 ? 53.331 -8.223 30.602 1.00 20.14 83 VAL A C 1
ATOM 609 O O . VAL A 1 83 ? 52.292 -8.519 29.995 1.00 19.68 83 VAL A O 1
ATOM 613 N N . ILE A 1 84 ? 53.530 -7.046 31.194 1.00 19.69 84 ILE A N 1
ATOM 614 C CA . ILE A 1 84 ? 52.491 -6.030 31.300 1.00 19.66 84 ILE A CA 1
ATOM 615 C C . ILE A 1 84 ? 53.084 -4.622 31.195 1.00 19.92 84 ILE A C 1
ATOM 616 O O . ILE A 1 84 ? 53.920 -4.242 32.008 1.00 20.16 84 ILE A O 1
ATOM 621 N N . PRO A 1 85 ? 52.700 -3.869 30.165 1.00 20.16 85 PRO A N 1
ATOM 622 C CA . PRO A 1 85 ? 51.945 -4.400 29.039 1.00 20.15 85 PRO A CA 1
ATOM 623 C C . PRO A 1 85 ? 52.929 -5.107 28.109 1.00 20.13 85 PRO A C 1
ATOM 624 O O . PRO A 1 85 ? 54.150 -4.965 28.281 1.00 19.97 85 PRO A O 1
ATOM 628 N N . CYS A 1 86 ? 52.411 -5.854 27.140 1.00 19.54 86 CYS A N 1
ATOM 629 C CA . CYS A 1 86 ? 53.262 -6.588 26.211 1.00 18.85 86 CYS A CA 1
ATOM 630 C C . CYS A 1 86 ? 53.139 -5.994 24.812 1.00 18.30 86 CYS A C 1
ATOM 631 O O . CYS A 1 86 ? 52.055 -5.969 24.240 1.00 18.29 86 CYS A O 1
ATOM 634 N N . SER A 1 87 ? 54.245 -5.497 24.271 1.00 17.49 87 SER A N 1
ATOM 635 C CA . SER A 1 87 ? 54.256 -4.965 22.911 1.00 17.51 87 SER A CA 1
ATOM 636 C C . SER A 1 87 ? 54.147 -6.094 21.893 1.00 17.27 87 SER A C 1
ATOM 637 O O . SER A 1 87 ? 54.399 -7.257 22.213 1.00 16.93 87 SER A O 1
ATOM 648 N N . LYS A 1 89 ? 56.144 -6.393 19.307 1.00 17.79 89 LYS A N 1
ATOM 649 C CA . LYS A 1 89 ? 57.524 -6.834 19.105 1.00 17.54 89 LYS A CA 1
ATOM 650 C C . LYS A 1 89 ? 57.947 -7.904 20.132 1.00 16.73 89 LYS A C 1
ATOM 651 O O . LYS A 1 89 ? 58.530 -8.933 19.767 1.00 16.72 89 LYS A O 1
ATOM 657 N N . THR A 1 90 ? 57.635 -7.688 21.406 1.00 16.13 90 THR A N 1
ATOM 658 C CA . THR A 1 90 ? 57.979 -8.676 22.427 1.00 15.19 90 THR A CA 1
ATOM 659 C C . THR A 1 90 ? 57.135 -9.940 22.269 1.00 15.16 90 THR A C 1
ATOM 660 O O . THR A 1 90 ? 57.640 -11.049 22.386 1.00 14.51 90 THR A O 1
ATOM 664 N N . LEU A 1 91 ? 55.855 -9.761 21.990 1.00 15.25 91 LEU A N 1
ATOM 665 C CA . LEU A 1 91 ? 54.967 -10.885 21.732 1.00 15.68 91 LEU A CA 1
ATOM 666 C C . LEU A 1 91 ? 55.494 -11.750 20.569 1.00 15.56 91 LEU A C 1
ATOM 667 O O . LEU A 1 91 ? 55.476 -12.976 20.648 1.00 14.92 91 LEU A O 1
ATOM 672 N N . ALA A 1 92 ? 55.961 -11.095 19.506 1.00 15.44 92 ALA A N 1
ATOM 673 C CA . ALA A 1 92 ? 56.510 -11.778 18.329 1.00 15.82 92 ALA A CA 1
ATOM 674 C C . ALA A 1 92 ? 57.829 -12.500 18.615 1.00 15.73 92 ALA A C 1
ATOM 675 O O . ALA A 1 92 ? 58.062 -13.606 18.120 1.00 15.79 92 ALA A O 1
ATOM 677 N N . GLY A 1 93 ? 58.689 -11.872 19.409 1.00 16.08 93 GLY A N 1
ATOM 678 C CA . GLY A 1 93 ? 59.948 -12.493 19.830 1.00 15.70 93 GLY A CA 1
ATOM 679 C C . GLY A 1 93 ? 59.722 -13.768 20.623 1.00 15.99 93 GLY A C 1
ATOM 680 O O . GLY A 1 93 ? 60.395 -14.773 20.398 1.00 16.54 93 GLY A O 1
ATOM 681 N N . ILE A 1 94 ? 58.772 -13.736 21.553 1.00 15.96 94 ILE A N 1
ATOM 682 C CA . ILE A 1 94 ? 58.440 -14.916 22.357 1.00 15.88 94 ILE A CA 1
ATOM 683 C C . ILE A 1 94 ? 57.886 -16.029 21.463 1.00 15.92 94 ILE A C 1
ATOM 684 O O . ILE A 1 94 ? 58.290 -17.188 21.571 1.00 16.09 94 ILE A O 1
ATOM 689 N N . ARG A 1 95 ? 56.981 -15.674 20.558 1.00 16.06 95 ARG A N 1
ATOM 690 C CA . ARG A 1 95 ? 56.355 -16.672 19.683 1.00 16.25 95 ARG A CA 1
ATOM 691 C C . ARG A 1 95 ? 57.411 -17.364 18.814 1.00 15.92 95 ARG A C 1
ATOM 692 O O . ARG A 1 95 ? 57.395 -18.588 18.656 1.00 16.09 95 ARG A O 1
ATOM 700 N N . ALA A 1 96 ? 58.324 -16.570 18.265 1.00 15.78 96 ALA A N 1
ATOM 701 C CA . ALA A 1 96 ? 59.392 -17.071 17.408 1.00 15.94 96 ALA A CA 1
ATOM 702 C C . ALA A 1 96 ? 60.452 -17.846 18.200 1.00 16.58 96 ALA A C 1
ATOM 703 O O . ALA A 1 96 ? 61.141 -18.722 17.644 1.00 16.49 96 ALA A O 1
ATOM 705 N N . GLY A 1 97 ? 60.564 -17.524 19.490 1.00 16.41 97 GLY A N 1
ATOM 706 C CA . GLY A 1 97 ? 61.610 -18.061 20.359 1.00 17.30 97 GLY A CA 1
ATOM 707 C C . GLY A 1 97 ? 62.933 -17.322 20.238 1.00 17.53 97 GLY A C 1
ATOM 708 O O . GLY A 1 97 ? 63.964 -17.820 20.674 1.00 17.71 97 GLY A O 1
ATOM 709 N N . TYR A 1 98 ? 62.902 -16.136 19.639 1.00 17.88 98 TYR A N 1
ATOM 710 C CA . TYR A 1 98 ? 64.102 -15.347 19.437 1.00 18.46 98 TYR A CA 1
ATOM 711 C C . TYR A 1 98 ? 64.452 -14.588 20.720 1.00 18.80 98 TYR A C 1
ATOM 712 O O . TYR A 1 98 ? 64.174 -13.403 20.849 1.00 19.14 98 TYR A O 1
ATOM 721 N N . ALA A 1 99 ? 65.048 -15.295 21.672 1.00 19.36 99 ALA A N 1
ATOM 722 C CA . ALA A 1 99 ? 65.246 -14.765 23.016 1.00 19.92 99 ALA A CA 1
ATOM 723 C C . ALA A 1 99 ? 66.520 -13.912 23.105 1.00 20.27 99 ALA A C 1
ATOM 724 O O . ALA A 1 99 ? 67.508 -14.300 23.730 1.00 20.09 99 ALA A O 1
ATOM 726 N N . ASP A 1 100 ? 66.465 -12.750 22.454 1.00 20.91 100 ASP A N 1
ATOM 727 C CA . ASP A 1 100 ? 67.597 -11.827 22.306 1.00 21.95 100 ASP A CA 1
ATOM 728 C C . ASP A 1 100 ? 67.975 -11.109 23.611 1.00 21.79 100 ASP A C 1
ATOM 729 O O . ASP A 1 100 ? 69.150 -10.837 23.849 1.00 22.08 100 ASP A O 1
ATOM 734 N N . GLY A 1 101 ? 66.981 -10.790 24.440 1.00 21.77 101 GLY A N 1
ATOM 735 C CA . GLY A 1 101 ? 67.217 -10.126 25.729 1.00 21.47 101 GLY A CA 1
ATOM 736 C C . GLY A 1 101 ? 66.573 -10.917 26.847 1.00 21.32 101 GLY A C 1
ATOM 737 O O . GLY A 1 101 ? 66.038 -12.003 26.604 1.00 21.56 101 GLY A O 1
ATOM 738 N N . LEU A 1 102 ? 66.602 -10.377 28.068 1.00 20.88 102 LEU A N 1
ATOM 739 C CA . LEU A 1 102 ? 66.100 -11.105 29.236 1.00 20.69 102 LEU A CA 1
ATOM 740 C C . LEU A 1 102 ? 64.589 -11.304 29.258 1.00 20.43 102 LEU A C 1
ATOM 741 O O . LEU A 1 102 ? 64.112 -12.320 29.760 1.00 21.02 102 LEU A O 1
ATOM 746 N N . VAL A 1 103 ? 63.833 -10.350 28.726 1.00 20.23 103 VAL A N 1
ATOM 747 C CA . VAL A 1 103 ? 62.379 -10.495 28.699 1.00 19.91 103 VAL A CA 1
ATOM 748 C C . VAL A 1 103 ? 62.030 -11.751 27.896 1.00 19.63 103 VAL A C 1
ATOM 749 O O . VAL A 1 103 ? 61.316 -12.636 28.385 1.00 18.86 103 VAL A O 1
ATOM 753 N N . GLY A 1 104 ? 62.566 -11.827 26.680 1.00 19.60 104 GLY A N 1
ATOM 754 C CA . GLY A 1 104 ? 62.396 -13.002 25.817 1.00 19.55 104 GLY A CA 1
ATOM 755 C C . GLY A 1 104 ? 62.937 -14.286 26.416 1.00 19.36 104 GLY A C 1
ATOM 756 O O . GLY A 1 104 ? 62.274 -15.326 26.364 1.00 19.11 104 GLY A O 1
ATOM 757 N N . ARG A 1 105 ? 64.136 -14.218 26.993 1.00 19.26 105 ARG A N 1
ATOM 758 C CA . ARG A 1 105 ? 64.752 -15.395 27.619 1.00 19.24 105 ARG A CA 1
ATOM 759 C C . ARG A 1 105 ? 63.933 -15.949 28.789 1.00 19.24 105 ARG A C 1
ATOM 760 O O . ARG A 1 105 ? 63.613 -17.133 28.810 1.00 18.94 105 ARG A O 1
ATOM 768 N N . ALA A 1 106 ? 63.581 -15.087 29.741 1.00 19.25 106 ALA A N 1
ATOM 769 C CA . ALA A 1 106 ? 62.784 -15.494 30.902 1.00 19.30 106 ALA A CA 1
ATOM 770 C C . ALA A 1 106 ? 61.461 -16.127 30.475 1.00 19.22 106 ALA A C 1
ATOM 771 O O . ALA A 1 106 ? 61.063 -17.176 30.997 1.00 18.93 106 ALA A O 1
ATOM 773 N N . ALA A 1 107 ? 60.792 -15.491 29.515 1.00 19.24 107 ALA A N 1
ATOM 774 C CA . ALA A 1 107 ? 59.552 -16.016 28.951 1.00 19.22 107 ALA A CA 1
ATOM 775 C C . ALA A 1 107 ? 59.789 -17.379 28.289 1.00 19.44 107 ALA A C 1
ATOM 776 O O . ALA A 1 107 ? 59.032 -18.326 28.505 1.00 19.32 107 ALA A O 1
ATOM 778 N N . ASP A 1 108 ? 60.866 -17.485 27.514 1.00 19.38 108 ASP A N 1
ATOM 779 C CA . ASP A 1 108 ? 61.242 -18.755 26.898 1.00 19.64 108 ASP A CA 1
ATOM 780 C C . ASP A 1 108 ? 61.495 -19.842 27.945 1.00 19.55 108 ASP A C 1
ATOM 781 O O . ASP A 1 108 ? 61.156 -21.020 27.741 1.00 19.25 108 ASP A O 1
ATOM 786 N N . VAL A 1 109 ? 62.083 -19.433 29.068 1.00 19.80 109 VAL A N 1
ATOM 787 C CA . VAL A 1 109 ? 62.388 -20.347 30.173 1.00 20.12 109 VAL A CA 1
ATOM 788 C C . VAL A 1 109 ? 61.114 -20.785 30.892 1.00 20.44 109 VAL A C 1
ATOM 789 O O . VAL A 1 109 ? 60.901 -21.974 31.137 1.00 21.05 109 VAL A O 1
ATOM 793 N N . VAL A 1 110 ? 60.264 -19.822 31.218 1.00 20.93 110 VAL A N 1
ATOM 794 C CA . VAL A 1 110 ? 58.971 -20.114 31.819 1.00 21.20 110 VAL A CA 1
ATOM 795 C C . VAL A 1 110 ? 58.243 -21.162 30.972 1.00 21.14 110 VAL A C 1
ATOM 796 O O . VAL A 1 110 ? 57.777 -22.172 31.498 1.00 21.61 110 VAL A O 1
ATOM 800 N N . LEU A 1 111 ? 58.201 -20.952 29.659 1.00 21.07 111 LEU A N 1
ATOM 801 C CA . LEU A 1 111 ? 57.536 -21.899 28.758 1.00 21.23 111 LEU A CA 1
ATOM 802 C C . LEU A 1 111 ? 58.148 -23.306 28.747 1.00 21.11 111 LEU A C 1
ATOM 803 O O . LEU A 1 111 ? 57.421 -24.290 28.845 1.00 21.16 111 LEU A O 1
ATOM 808 N N . LYS A 1 112 ? 59.471 -23.396 28.641 1.00 20.96 112 LYS A N 1
ATOM 809 C CA . LYS A 1 112 ? 60.137 -24.692 28.580 1.00 21.90 112 LYS A CA 1
ATOM 810 C C . LYS A 1 112 ? 59.995 -25.490 29.896 1.00 22.61 112 LYS A C 1
ATOM 811 O O . LYS A 1 112 ? 59.992 -26.723 29.887 1.00 22.67 112 LYS A O 1
ATOM 817 N N . GLU A 1 113 ? 59.861 -24.779 31.015 1.00 23.17 113 GLU A N 1
ATOM 818 C CA . GLU A 1 113 ? 59.702 -25.427 32.319 1.00 23.86 113 GLU A CA 1
ATOM 819 C C . GLU A 1 113 ? 58.253 -25.777 32.616 1.00 24.39 113 GLU A C 1
ATOM 820 O O . GLU A 1 113 ? 57.968 -26.457 33.606 1.00 25.02 113 GLU A O 1
ATOM 826 N N . GLY A 1 114 ? 57.338 -25.313 31.768 1.00 24.36 114 GLY A N 1
ATOM 827 C CA . GLY A 1 114 ? 55.920 -25.595 31.958 1.00 24.81 114 GLY A CA 1
ATOM 828 C C . GLY A 1 114 ? 55.299 -24.743 33.050 1.00 24.76 114 GLY A C 1
ATOM 829 O O . GLY A 1 114 ? 54.304 -25.132 33.665 1.00 25.09 114 GLY A O 1
ATOM 830 N N . ARG A 1 115 ? 55.889 -23.578 33.288 1.00 24.83 115 ARG A N 1
ATOM 831 C CA . ARG A 1 115 ? 55.342 -22.623 34.243 1.00 24.80 115 ARG A CA 1
ATOM 832 C C . ARG A 1 115 ? 54.394 -21.673 33.522 1.00 24.82 115 ARG A C 1
ATOM 833 O O . ARG A 1 115 ? 54.343 -21.654 32.286 1.00 24.16 115 ARG A O 1
ATOM 841 N N . LYS A 1 116 ? 53.654 -20.883 34.299 1.00 24.73 116 LYS A N 1
ATOM 842 C CA . LYS A 1 116 ? 52.588 -20.051 33.760 1.00 24.81 116 LYS A CA 1
ATOM 843 C C . LYS A 1 116 ? 53.076 -18.712 33.218 1.00 24.24 116 LYS A C 1
ATOM 844 O O . LYS A 1 116 ? 53.622 -17.897 33.958 1.00 24.09 116 LYS A O 1
ATOM 850 N N . LEU A 1 117 ? 52.858 -18.493 31.924 1.00 23.53 117 LEU A N 1
ATOM 851 C CA . LEU A 1 117 ? 53.133 -17.199 31.296 1.00 23.04 117 LEU A CA 1
ATOM 852 C C . LEU A 1 117 ? 51.820 -16.462 31.014 1.00 22.80 117 LEU A C 1
ATOM 853 O O . LEU A 1 117 ? 50.919 -17.000 30.361 1.00 22.77 117 LEU A O 1
ATOM 858 N N . VAL A 1 118 ? 51.729 -15.232 31.513 1.00 22.32 118 VAL A N 1
ATOM 859 C CA . VAL A 1 118 ? 50.586 -14.359 31.273 1.00 21.96 118 VAL A CA 1
ATOM 860 C C . VAL A 1 118 ? 51.063 -13.096 30.555 1.00 21.94 118 VAL A C 1
ATOM 861 O O . VAL A 1 118 ? 51.947 -12.390 31.035 1.00 22.48 118 VAL A O 1
ATOM 865 N N . LEU A 1 119 ? 50.475 -12.828 29.398 1.00 21.66 119 LEU A N 1
ATOM 866 C CA . LEU A 1 119 ? 50.800 -11.650 28.602 1.00 21.30 119 LEU A CA 1
ATOM 867 C C . LEU A 1 119 ? 49.659 -10.648 28.632 1.00 20.82 119 LEU A C 1
ATOM 868 O O . LEU A 1 119 ? 48.493 -11.040 28.603 1.00 20.78 119 LEU A O 1
ATOM 873 N N . VAL A 1 120 ? 49.996 -9.360 28.679 1.00 20.03 120 VAL A N 1
ATOM 874 C CA . VAL A 1 120 ? 49.005 -8.289 28.594 1.00 19.82 120 VAL A CA 1
ATOM 875 C C . VAL A 1 120 ? 49.216 -7.540 27.268 1.00 19.99 120 VAL A C 1
ATOM 876 O O . VAL A 1 120 ? 49.775 -6.437 27.253 1.00 19.40 120 VAL A O 1
ATOM 880 N N . PRO A 1 121 ? 48.792 -8.151 26.150 1.00 19.86 121 PRO A N 1
ATOM 881 C CA . PRO A 1 121 ? 49.074 -7.603 24.825 1.00 19.97 121 PRO A CA 1
ATOM 882 C C . PRO A 1 121 ? 48.300 -6.323 24.585 1.00 20.03 121 PRO A C 1
ATOM 883 O O . PRO A 1 121 ? 47.096 -6.278 24.853 1.00 19.97 121 PRO A O 1
ATOM 887 N N . ARG A 1 122 ? 48.989 -5.297 24.083 1.00 19.84 122 ARG A N 1
ATOM 888 C CA . ARG A 1 122 ? 48.345 -4.029 23.785 1.00 19.95 122 ARG A CA 1
ATOM 889 C C . ARG A 1 122 ? 48.813 -3.448 22.450 1.00 19.97 122 ARG A C 1
ATOM 890 O O . ARG A 1 122 ? 49.985 -3.121 22.263 1.00 19.54 122 ARG A O 1
ATOM 898 N N . GLU A 1 123 ? 47.855 -3.333 21.538 1.00 20.38 123 GLU A N 1
ATOM 899 C CA . GLU A 1 123 ? 48.016 -2.703 20.240 1.00 20.78 123 GLU A CA 1
ATOM 900 C C . GLU A 1 123 ? 46.624 -2.585 19.650 1.00 21.48 123 GLU A C 1
ATOM 901 O O . GLU A 1 123 ? 45.724 -3.348 20.011 1.00 21.07 123 GLU A O 1
ATOM 915 N N . PRO A 1 125 ? 44.796 -0.928 15.756 1.00 21.76 125 PRO A N 1
ATOM 916 C CA . PRO A 1 125 ? 44.148 -2.232 15.606 1.00 20.59 125 PRO A CA 1
ATOM 917 C C . PRO A 1 125 ? 45.109 -3.412 15.780 1.00 20.04 125 PRO A C 1
ATOM 918 O O . PRO A 1 125 ? 46.329 -3.226 15.832 1.00 19.53 125 PRO A O 1
ATOM 922 N N . LEU A 1 126 ? 44.548 -4.618 15.871 1.00 19.03 126 LEU A N 1
ATOM 923 C CA . LEU A 1 126 ? 45.328 -5.854 15.829 1.00 18.84 126 LEU A CA 1
ATOM 924 C C . LEU A 1 126 ? 45.418 -6.390 14.393 1.00 18.29 126 LEU A C 1
ATOM 925 O O . LEU A 1 126 ? 44.400 -6.627 13.745 1.00 18.56 126 LEU A O 1
ATOM 930 N N . SER A 1 127 ? 46.635 -6.576 13.898 1.00 17.72 127 SER A N 1
ATOM 931 C CA . SER A 1 127 ? 46.828 -7.099 12.542 1.00 16.77 127 SER A CA 1
ATOM 932 C C . SER A 1 127 ? 46.818 -8.633 12.501 1.00 15.87 127 SER A C 1
ATOM 933 O O . SER A 1 127 ? 46.806 -9.290 13.539 1.00 16.07 127 SER A O 1
ATOM 936 N N . THR A 1 128 ? 46.845 -9.186 11.291 1.00 14.73 128 THR A N 1
ATOM 937 C CA . THR A 1 128 ? 46.922 -10.629 11.072 1.00 13.97 128 THR A CA 1
ATOM 938 C C . THR A 1 128 ? 48.155 -11.241 11.732 1.00 13.67 128 THR A C 1
ATOM 939 O O . THR A 1 128 ? 48.081 -12.327 12.292 1.00 13.46 128 THR A O 1
ATOM 943 N N . ILE A 1 129 ? 49.283 -10.538 11.662 1.00 13.30 129 ILE A N 1
ATOM 944 C CA . ILE A 1 129 ? 50.505 -11.020 12.303 1.00 13.25 129 ILE A CA 1
ATOM 945 C C . ILE A 1 129 ? 50.343 -11.065 13.821 1.00 13.10 129 ILE A C 1
ATOM 946 O O . ILE A 1 129 ? 50.722 -12.045 14.446 1.00 12.93 129 ILE A O 1
ATOM 951 N N . HIS A 1 130 ? 49.787 -10.000 14.404 1.00 13.20 130 HIS A N 1
ATOM 952 C CA . HIS A 1 130 ? 49.505 -9.963 15.843 1.00 13.77 130 HIS A CA 1
ATOM 953 C C . HIS A 1 130 ? 48.673 -11.169 16.282 1.00 14.04 130 HIS A C 1
ATOM 954 O O . HIS A 1 130 ? 49.045 -11.882 17.217 1.00 14.23 130 HIS A O 1
ATOM 961 N N . LEU A 1 131 ? 47.574 -11.411 15.573 1.00 14.13 131 LEU A N 1
ATOM 962 C CA . LEU A 1 131 ? 46.622 -12.466 15.935 1.00 14.71 131 LEU A CA 1
ATOM 963 C C . LEU A 1 131 ? 47.195 -13.876 15.770 1.00 15.37 131 LEU A C 1
ATOM 964 O O . LEU A 1 131 ? 46.947 -14.760 16.592 1.00 15.23 131 LEU A O 1
ATOM 969 N N . GLU A 1 132 ? 47.991 -14.056 14.720 1.00 15.80 132 GLU A N 1
ATOM 970 C CA . GLU A 1 132 ? 48.675 -15.305 14.447 1.00 16.91 132 GLU A CA 1
ATOM 971 C C . GLU A 1 132 ? 49.604 -15.651 15.588 1.00 16.71 132 GLU A C 1
ATOM 972 O O . GLU A 1 132 ? 49.580 -16.762 16.101 1.00 16.89 132 GLU A O 1
ATOM 978 N N . ASN A 1 133 ? 50.432 -14.680 15.966 1.00 16.98 133 ASN A N 1
ATOM 979 C CA . ASN A 1 133 ? 51.366 -14.798 17.077 1.00 16.83 133 ASN A CA 1
ATOM 980 C C . ASN A 1 133 ? 50.666 -15.065 18.410 1.00 17.31 133 ASN A C 1
ATOM 981 O O . ASN A 1 133 ? 51.089 -15.936 19.169 1.00 16.59 133 ASN A O 1
ATOM 994 N N . LEU A 1 135 ? 47.617 -16.343 18.786 1.00 16.28 135 LEU A N 1
ATOM 995 C CA . LEU A 1 135 ? 46.985 -17.658 18.705 1.00 15.53 135 LEU A CA 1
ATOM 996 C C . LEU A 1 135 ? 47.977 -18.796 18.957 1.00 15.32 135 LEU A C 1
ATOM 997 O O . LEU A 1 135 ? 47.671 -19.730 19.689 1.00 15.80 135 LEU A O 1
ATOM 1002 N N . ALA A 1 136 ? 49.160 -18.711 18.357 1.00 15.45 136 ALA A N 1
ATOM 1003 C CA . ALA A 1 136 ? 50.173 -19.763 18.501 1.00 15.71 136 ALA A CA 1
ATOM 1004 C C . ALA A 1 136 ? 50.620 -19.931 19.957 1.00 16.32 136 ALA A C 1
ATOM 1005 O O . ALA A 1 136 ? 50.782 -21.056 20.449 1.00 16.48 136 ALA A O 1
ATOM 1007 N N . LEU A 1 137 ? 50.811 -18.814 20.647 1.00 16.73 137 LEU A N 1
ATOM 1008 C CA . LEU A 1 137 ? 51.118 -18.856 22.075 1.00 17.64 137 LEU A CA 1
ATOM 1009 C C . LEU A 1 137 ? 49.916 -19.303 22.923 1.00 17.90 137 LEU A C 1
ATOM 1010 O O . LEU A 1 137 ? 50.091 -20.046 23.893 1.00 18.25 137 LEU A O 1
ATOM 1015 N N . SER A 1 138 ? 48.711 -18.870 22.559 1.00 18.39 138 SER A N 1
ATOM 1016 C CA . SER A 1 138 ? 47.488 -19.332 23.248 1.00 18.93 138 SER A CA 1
ATOM 1017 C C . SER A 1 138 ? 47.365 -20.855 23.245 1.00 19.78 138 SER A C 1
ATOM 1018 O O . SER A 1 138 ? 47.028 -21.444 24.270 1.00 19.61 138 SER A O 1
ATOM 1021 N N . ARG A 1 139 ? 47.656 -21.478 22.096 1.00 20.60 139 ARG A N 1
ATOM 1022 C CA . ARG A 1 139 ? 47.604 -22.935 21.939 1.00 21.69 139 ARG A CA 1
ATOM 1023 C C . ARG A 1 139 ? 48.551 -23.671 22.892 1.00 22.52 139 ARG A C 1
ATOM 1024 O O . ARG A 1 139 ? 48.351 -24.852 23.199 1.00 21.98 139 ARG A O 1
ATOM 1040 N N . GLY A 1 141 ? 49.072 -22.659 25.986 1.00 24.20 141 GLY A N 1
ATOM 1041 C CA . GLY A 1 141 ? 48.641 -22.368 27.348 1.00 23.30 141 GLY A CA 1
ATOM 1042 C C . GLY A 1 141 ? 49.052 -21.001 27.865 1.00 23.23 141 GLY A C 1
ATOM 1043 O O . GLY A 1 141 ? 48.925 -20.733 29.066 1.00 22.73 141 GLY A O 1
ATOM 1044 N N . VAL A 1 142 ? 49.545 -20.135 26.976 1.00 22.47 142 VAL A N 1
ATOM 1045 C CA . VAL A 1 142 ? 49.868 -18.760 27.355 1.00 22.54 142 VAL A CA 1
ATOM 1046 C C . VAL A 1 142 ? 48.584 -17.934 27.447 1.00 22.86 142 VAL A C 1
ATOM 1047 O O . VAL A 1 142 ? 47.843 -17.791 26.467 1.00 22.88 142 VAL A O 1
ATOM 1051 N N . ALA A 1 143 ? 48.334 -17.385 28.630 1.00 22.99 143 ALA A N 1
ATOM 1052 C CA . ALA A 1 143 ? 47.181 -16.537 28.846 1.00 22.84 143 ALA A CA 1
ATOM 1053 C C . ALA A 1 143 ? 47.375 -15.200 28.146 1.00 22.83 143 ALA A C 1
ATOM 1054 O O . ALA A 1 143 ? 48.410 -14.530 28.289 1.00 22.36 143 ALA A O 1
ATOM 1064 N N . VAL A 1 145 ? 45.827 -11.691 28.010 1.00 23.03 145 VAL A N 1
ATOM 1065 C CA . VAL A 1 145 ? 44.955 -10.816 28.802 1.00 22.95 145 VAL A CA 1
ATOM 1066 C C . VAL A 1 145 ? 45.126 -9.343 28.388 1.00 23.03 145 VAL A C 1
ATOM 1067 O O . VAL A 1 145 ? 45.757 -8.564 29.104 1.00 22.93 145 VAL A O 1
ATOM 1071 N N . PRO A 1 146 ? 44.559 -8.954 27.243 1.00 23.07 146 PRO A N 1
ATOM 1072 C CA . PRO A 1 146 ? 44.632 -7.566 26.800 1.00 23.46 146 PRO A CA 1
ATOM 1073 C C . PRO A 1 146 ? 43.941 -6.665 27.835 1.00 24.03 146 PRO A C 1
ATOM 1074 O O . PRO A 1 146 ? 43.037 -7.141 28.531 1.00 23.86 146 PRO A O 1
ATOM 1078 N N . PRO A 1 147 ? 44.371 -5.406 27.962 1.00 24.43 147 PRO A N 1
ATOM 1079 C CA . PRO A 1 147 ? 43.769 -4.484 28.936 1.00 24.93 147 PRO A CA 1
ATOM 1080 C C . PRO A 1 147 ? 42.414 -3.911 28.489 1.00 25.53 147 PRO A C 1
ATOM 1081 O O . PRO A 1 147 ? 42.273 -2.704 28.318 1.00 26.01 147 PRO A O 1
ATOM 1093 N N . PRO A 1 149 ? 38.854 -2.583 28.880 1.00 26.88 149 PRO A N 1
ATOM 1094 C CA . PRO A 1 149 ? 38.037 -1.951 29.918 1.00 27.16 149 PRO A CA 1
ATOM 1095 C C . PRO A 1 149 ? 36.680 -2.624 30.066 1.00 27.28 149 PRO A C 1
ATOM 1096 O O . PRO A 1 149 ? 36.050 -2.984 29.065 1.00 27.03 149 PRO A O 1
ATOM 1100 N N . ALA A 1 150 ? 36.261 -2.814 31.315 1.00 27.52 150 ALA A N 1
ATOM 1101 C CA . ALA A 1 150 ? 34.907 -3.255 31.621 1.00 27.92 150 ALA A CA 1
ATOM 1102 C C . ALA A 1 150 ? 34.069 -2.043 32.029 1.00 28.30 150 ALA A C 1
ATOM 1103 O O . ALA A 1 150 ? 34.580 -1.103 32.639 1.00 28.12 150 ALA A O 1
ATOM 1105 N N . PHE A 1 151 ? 32.784 -2.066 31.692 1.00 28.96 151 PHE A N 1
ATOM 1106 C CA . PHE A 1 151 ? 31.905 -0.936 31.985 1.00 29.60 151 PHE A CA 1
ATOM 1107 C C . PHE A 1 151 ? 30.730 -1.281 32.899 1.00 30.25 151 PHE A C 1
ATOM 1108 O O . PHE A 1 151 ? 30.054 -0.379 33.398 1.00 30.53 151 PHE A O 1
ATOM 1116 N N . TYR A 1 152 ? 30.502 -2.578 33.116 1.00 31.16 152 TYR A N 1
ATOM 1117 C CA . TYR A 1 152 ? 29.369 -3.072 33.903 1.00 32.01 152 TYR A CA 1
ATOM 1118 C C . TYR A 1 152 ? 29.425 -2.672 35.378 1.00 32.73 152 TYR A C 1
ATOM 1119 O O . TYR A 1 152 ? 28.390 -2.598 36.043 1.00 32.70 152 TYR A O 1
ATOM 1128 N N . ASN A 1 153 ? 30.635 -2.436 35.881 1.00 33.47 153 ASN A N 1
ATOM 1129 C CA . ASN A 1 153 ? 30.844 -2.045 37.274 1.00 34.30 153 ASN A CA 1
ATOM 1130 C C . ASN A 1 153 ? 30.989 -0.532 37.428 1.00 34.76 153 ASN A C 1
ATOM 1131 O O . ASN A 1 153 ? 31.439 -0.050 38.465 1.00 34.87 153 ASN A O 1
ATOM 1136 N N . HIS A 1 154 ? 30.611 0.196 36.376 1.00 35.60 154 HIS A N 1
ATOM 1137 C CA . HIS A 1 154 ? 30.531 1.665 36.370 1.00 36.30 154 HIS A CA 1
ATOM 1138 C C . HIS A 1 154 ? 31.814 2.370 36.807 1.00 37.04 154 HIS A C 1
ATOM 1139 O O . HIS A 1 154 ? 31.870 2.944 37.902 1.00 37.17 154 HIS A O 1
ATOM 1146 N N . PRO A 1 155 ? 32.839 2.332 35.952 1.00 37.60 155 PRO A N 1
ATOM 1147 C CA . PRO A 1 155 ? 34.078 3.059 36.211 1.00 37.91 155 PRO A CA 1
ATOM 1148 C C . PRO A 1 155 ? 33.918 4.542 35.879 1.00 38.21 155 PRO A C 1
ATOM 1149 O O . PRO A 1 155 ? 33.096 4.902 35.030 1.00 38.20 155 PRO A O 1
ATOM 1153 N N . GLU A 1 156 ? 34.697 5.388 36.546 1.00 38.72 156 GLU A N 1
ATOM 1154 C CA . GLU A 1 156 ? 34.653 6.831 36.306 1.00 39.62 156 GLU A CA 1
ATOM 1155 C C . GLU A 1 156 ? 36.012 7.372 35.881 1.00 39.22 156 GLU A C 1
ATOM 1156 O O . GLU A 1 156 ? 36.102 8.224 34.989 1.00 39.20 156 GLU A O 1
ATOM 1162 N N . THR A 1 157 ? 37.063 6.869 36.524 1.00 39.15 157 THR A N 1
ATOM 1163 C CA . THR A 1 157 ? 38.429 7.313 36.250 1.00 39.08 157 THR A CA 1
ATOM 1164 C C . THR A 1 157 ? 39.241 6.261 35.502 1.00 38.71 157 THR A C 1
ATOM 1165 O O . THR A 1 157 ? 38.833 5.102 35.385 1.00 38.66 157 THR A O 1
ATOM 1169 N N . VAL A 1 158 ? 40.395 6.688 34.998 1.00 38.45 158 VAL A N 1
ATOM 1170 C CA . VAL A 1 158 ? 41.373 5.787 34.401 1.00 38.09 158 VAL A CA 1
ATOM 1171 C C . VAL A 1 158 ? 41.830 4.723 35.417 1.00 37.83 158 VAL A C 1
ATOM 1172 O O . VAL A 1 158 ? 41.945 3.543 35.071 1.00 37.61 158 VAL A O 1
ATOM 1176 N N . ASP A 1 159 ? 42.056 5.147 36.665 1.00 37.45 159 ASP A N 1
ATOM 1177 C CA . ASP A 1 159 ? 42.418 4.244 37.772 1.00 37.22 159 ASP A CA 1
ATOM 1178 C C . ASP A 1 159 ? 41.457 3.074 37.946 1.00 36.64 159 ASP A C 1
ATOM 1179 O O . ASP A 1 159 ? 41.888 1.950 38.202 1.00 36.31 159 ASP A O 1
ATOM 1184 N N . ASP A 1 160 ? 40.160 3.352 37.820 1.00 36.24 160 ASP A N 1
ATOM 1185 C CA . ASP A 1 160 ? 39.126 2.319 37.892 1.00 36.05 160 ASP A CA 1
ATOM 1186 C C . ASP A 1 160 ? 39.386 1.218 36.867 1.00 35.70 160 ASP A C 1
ATOM 1187 O O . ASP A 1 160 ? 39.354 0.032 37.193 1.00 35.51 160 ASP A O 1
ATOM 1192 N N . ILE A 1 161 ? 39.652 1.633 35.631 1.00 35.30 161 ILE A N 1
ATOM 1193 C CA . ILE A 1 161 ? 39.974 0.712 34.547 1.00 35.05 161 ILE A CA 1
ATOM 1194 C C . ILE A 1 161 ? 41.287 -0.037 34.822 1.00 34.74 161 ILE A C 1
ATOM 1195 O O . ILE A 1 161 ? 41.324 -1.267 34.757 1.00 34.89 161 ILE A O 1
ATOM 1200 N N . VAL A 1 162 ? 42.341 0.705 35.157 1.00 34.42 162 VAL A N 1
ATOM 1201 C CA . VAL A 1 162 ? 43.644 0.117 35.463 1.00 34.28 162 VAL A CA 1
ATOM 1202 C C . VAL A 1 162 ? 43.557 -0.968 36.549 1.00 34.22 162 VAL A C 1
ATOM 1203 O O . VAL A 1 162 ? 44.089 -2.062 36.367 1.00 33.95 162 VAL A O 1
ATOM 1207 N N . HIS A 1 163 ? 42.888 -0.665 37.663 1.00 34.31 163 HIS A N 1
ATOM 1208 C CA . HIS A 1 163 ? 42.800 -1.605 38.789 1.00 34.44 163 HIS A CA 1
ATOM 1209 C C . HIS A 1 163 ? 41.975 -2.845 38.482 1.00 33.85 163 HIS A C 1
ATOM 1210 O O . HIS A 1 163 ? 42.263 -3.931 39.001 1.00 33.56 163 HIS A O 1
ATOM 1217 N N . HIS A 1 164 ? 40.950 -2.687 37.650 1.00 33.17 164 HIS A N 1
ATOM 1218 C CA . HIS A 1 164 ? 40.156 -3.833 37.235 1.00 32.98 164 HIS A CA 1
ATOM 1219 C C . HIS A 1 164 ? 40.988 -4.784 36.374 1.00 32.57 164 HIS A C 1
ATOM 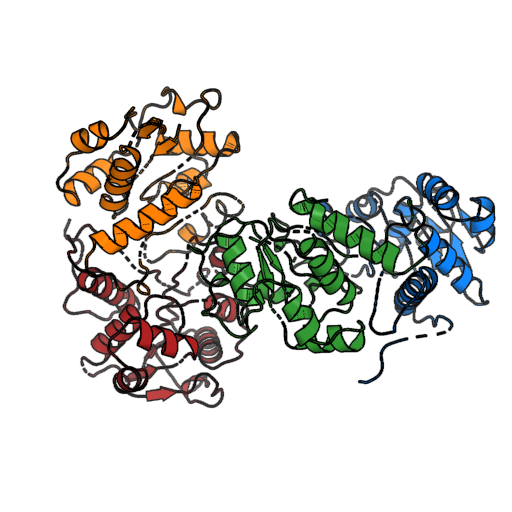1220 O O . HIS A 1 164 ? 40.980 -5.999 36.592 1.00 32.56 164 HIS A O 1
ATOM 1227 N N . VAL A 1 165 ? 41.702 -4.217 35.402 1.00 32.05 165 VAL A N 1
ATOM 1228 C CA . VAL A 1 165 ? 42.619 -4.982 34.560 1.00 31.49 165 VAL A CA 1
ATOM 1229 C C . VAL A 1 165 ? 43.612 -5.758 35.433 1.00 31.43 165 VAL A C 1
ATOM 1230 O O . VAL A 1 165 ? 43.728 -6.978 35.301 1.00 31.19 165 VAL A O 1
ATOM 1234 N N . VAL A 1 166 ? 44.278 -5.054 36.350 1.00 31.16 166 VAL A N 1
ATOM 1235 C CA . VAL A 1 166 ? 45.238 -5.679 37.269 1.00 31.05 166 VAL A CA 1
ATOM 1236 C C . VAL A 1 166 ? 44.622 -6.856 38.034 1.00 30.97 166 VAL A C 1
ATOM 1237 O O . VAL A 1 166 ? 45.219 -7.936 38.088 1.00 30.57 166 VAL A O 1
ATOM 1241 N N . ALA A 1 167 ? 43.430 -6.646 38.597 1.00 30.73 167 ALA A N 1
ATOM 1242 C CA . ALA A 1 167 ? 42.708 -7.694 39.324 1.00 31.04 167 ALA A CA 1
ATOM 1243 C C . ALA A 1 167 ? 42.506 -8.955 38.483 1.00 31.00 167 ALA A C 1
ATOM 1244 O O . ALA A 1 167 ? 42.699 -10.071 38.971 1.00 31.16 167 ALA A O 1
ATOM 1246 N N . ARG A 1 168 ? 42.143 -8.763 37.219 1.00 31.28 168 ARG A N 1
ATOM 1247 C CA . ARG A 1 168 ? 41.863 -9.870 36.298 1.00 31.61 168 ARG A CA 1
ATOM 1248 C C . ARG A 1 168 ? 43.137 -10.568 35.816 1.00 31.61 168 ARG A C 1
ATOM 1249 O O . ARG A 1 168 ? 43.103 -11.746 35.446 1.00 31.58 168 ARG A O 1
ATOM 1257 N N . VAL A 1 169 ? 44.250 -9.833 35.815 1.00 31.56 169 VAL A N 1
ATOM 1258 C CA . VAL A 1 169 ? 45.560 -10.403 35.503 1.00 31.53 169 VAL A CA 1
ATOM 1259 C C . VAL A 1 169 ? 45.976 -11.292 36.674 1.00 32.05 169 VAL A C 1
ATOM 1260 O O . VAL A 1 169 ? 46.290 -12.472 36.486 1.00 31.77 169 VAL A O 1
ATOM 1264 N N . LEU A 1 170 ? 45.936 -10.722 37.878 1.00 32.62 170 LEU A N 1
ATOM 1265 C CA . LEU A 1 170 ? 46.237 -11.437 39.122 1.00 33.42 170 LEU A CA 1
ATOM 1266 C C . LEU A 1 170 ? 45.426 -12.722 39.288 1.00 33.48 170 LEU A C 1
ATOM 1267 O O . LEU A 1 170 ? 45.944 -13.715 39.805 1.00 33.67 170 LEU A O 1
ATOM 1272 N N . ASP A 1 171 ? 44.169 -12.704 38.839 1.00 33.71 171 ASP A N 1
ATOM 1273 C CA . ASP A 1 171 ? 43.309 -13.895 38.838 1.00 34.24 171 ASP A CA 1
ATOM 1274 C C . ASP A 1 171 ? 43.994 -15.139 38.276 1.00 34.57 171 ASP A C 1
ATOM 1275 O O . ASP A 1 171 ? 43.722 -16.255 38.724 1.00 34.44 171 ASP A O 1
ATOM 1280 N N . GLN A 1 172 ? 44.867 -14.936 37.286 1.00 35.01 172 GLN A N 1
ATOM 1281 C CA . GLN A 1 172 ? 45.572 -16.029 36.614 1.00 35.60 172 GLN A CA 1
ATOM 1282 C C . GLN A 1 172 ? 46.492 -16.784 37.571 1.00 36.18 172 GLN A C 1
ATOM 1283 O O . GLN A 1 172 ? 46.774 -17.960 37.367 1.00 36.04 172 GLN A O 1
ATOM 1289 N N . PHE A 1 173 ? 46.940 -16.101 38.622 1.00 37.00 173 PHE A N 1
ATOM 1290 C CA . PHE A 1 173 ? 47.804 -16.706 39.632 1.00 37.95 173 PHE A CA 1
ATOM 1291 C C . PHE A 1 173 ? 47.078 -16.978 40.953 1.00 38.83 173 PHE A C 1
ATOM 1292 O O . PHE A 1 173 ? 47.703 -17.345 41.954 1.00 38.81 173 PHE A O 1
ATOM 1300 N N . GLY A 1 174 ? 45.757 -16.808 40.938 1.00 39.78 174 GLY A N 1
ATOM 1301 C CA . GLY A 1 174 ? 44.921 -17.047 42.110 1.00 41.24 174 GLY A CA 1
ATOM 1302 C C . GLY A 1 174 ? 45.072 -15.998 43.200 1.00 42.25 174 GLY A C 1
ATOM 1303 O O . GLY A 1 174 ? 44.670 -16.229 44.342 1.00 42.33 174 GLY A O 1
ATOM 1304 N N . LEU A 1 175 ? 45.648 -14.848 42.847 1.00 43.13 175 LEU A N 1
ATOM 1305 C CA . LEU A 1 175 ? 45.864 -13.756 43.790 1.00 44.23 175 LEU A CA 1
ATOM 1306 C C . LEU A 1 175 ? 44.666 -12.812 43.816 1.00 45.19 175 LEU A C 1
ATOM 1307 O O . LEU A 1 175 ? 44.047 -12.548 42.781 1.00 45.43 175 LEU A O 1
ATOM 1312 N N . GLU A 1 176 ? 44.341 -12.310 45.004 1.00 46.22 176 GLU A N 1
ATOM 1313 C CA . GLU A 1 176 ? 43.217 -11.396 45.169 1.00 47.37 176 GLU A CA 1
ATOM 1314 C C . GLU A 1 176 ? 43.680 -9.949 45.249 1.00 47.82 176 GLU A C 1
ATOM 1315 O O . GLU A 1 176 ? 44.476 -9.589 46.115 1.00 48.23 176 GLU A O 1
ATOM 1321 N N . HIS A 1 177 ? 43.180 -9.127 44.336 1.00 48.53 177 HIS A N 1
ATOM 1322 C CA . HIS A 1 177 ? 43.414 -7.691 44.384 1.00 49.25 177 HIS A CA 1
ATOM 1323 C C . HIS A 1 177 ? 42.374 -7.071 45.318 1.00 49.66 177 HIS A C 1
ATOM 1324 O O . HIS A 1 177 ? 41.187 -7.406 45.226 1.00 49.67 177 HIS A O 1
ATOM 1331 N N . PRO A 1 178 ? 42.818 -6.193 46.223 1.00 49.98 178 PRO A N 1
ATOM 1332 C CA . PRO A 1 178 ? 41.907 -5.467 47.117 1.00 50.22 178 PRO A CA 1
ATOM 1333 C C . PRO A 1 178 ? 40.979 -4.522 46.349 1.00 50.38 178 PRO A C 1
ATOM 1334 O O . PRO A 1 178 ? 39.766 -4.735 46.320 1.00 50.48 178 PRO A O 1
ATOM 1338 N N . ARG A 1 182 ? 33.921 -6.670 40.622 1.00 54.28 182 ARG A N 1
ATOM 1339 C CA . ARG A 1 182 ? 33.576 -7.982 40.071 1.00 54.50 182 ARG A CA 1
ATOM 1340 C C . ARG A 1 182 ? 32.087 -8.121 39.754 1.00 54.69 182 ARG A C 1
ATOM 1341 O O . ARG A 1 182 ? 31.250 -7.400 40.307 1.00 54.66 182 ARG A O 1
ATOM 1349 N N . TRP A 1 183 ? 31.769 -9.060 38.865 1.00 54.84 183 TRP A N 1
ATOM 1350 C CA . TRP A 1 183 ? 30.387 -9.340 38.490 1.00 55.10 183 TRP A CA 1
ATOM 1351 C C . TRP A 1 183 ? 29.744 -10.330 39.450 1.00 55.73 183 TRP A C 1
ATOM 1352 O O . TRP A 1 183 ? 30.370 -11.303 39.886 1.00 55.70 183 TRP A O 1
ATOM 1363 N N . GLN A 1 184 ? 28.482 -10.062 39.767 1.00 56.52 184 GLN A N 1
ATOM 1364 C CA . GLN A 1 184 ? 27.687 -10.934 40.614 1.00 57.37 184 GLN A CA 1
ATOM 1365 C C . GLN A 1 184 ? 26.347 -11.224 39.921 1.00 57.92 184 GLN A C 1
ATOM 1366 O O . GLN A 1 184 ? 26.301 -12.026 38.988 1.00 58.08 184 GLN A O 1
ATOM 1372 N N . GLY A 1 185 ? 25.271 -10.566 40.341 1.00 58.52 185 GLY A N 1
ATOM 1373 C CA . GLY A 1 185 ? 23.969 -10.777 39.705 1.00 59.12 185 GLY A CA 1
ATOM 1374 C C . GLY A 1 185 ? 23.445 -9.561 38.964 1.00 59.46 185 GLY A C 1
ATOM 1375 O O . GLY A 1 185 ? 24.114 -8.523 38.904 1.00 59.50 185 GLY A O 1
ATOM 1376 N N . LEU A 1 186 ? 22.249 -9.715 38.389 1.00 59.87 186 LEU A N 1
ATOM 1377 C CA . LEU A 1 186 ? 21.466 -8.620 37.788 1.00 60.08 186 LEU A CA 1
ATOM 1378 C C . LEU A 1 186 ? 20.024 -9.058 37.451 1.00 60.20 186 LEU A C 1
ATOM 1379 O O . LEU A 1 186 ? 19.706 -10.258 37.486 1.00 60.41 186 LEU A O 1
ATOM 1392 N N . LYS B 1 2 ? 39.584 0.655 -18.337 1.00 35.44 2 LYS B N 1
ATOM 1393 C CA . LYS B 1 2 ? 39.942 -0.465 -19.206 1.00 33.18 2 LYS B CA 1
ATOM 1394 C C . LYS B 1 2 ? 39.671 -1.801 -18.522 1.00 31.22 2 LYS B C 1
ATOM 1395 O O . LYS B 1 2 ? 40.263 -2.109 -17.487 1.00 30.66 2 LYS B O 1
ATOM 1401 N N . LEU B 1 3 ? 38.771 -2.582 -19.117 1.00 28.81 3 LEU B N 1
ATOM 1402 C CA . LEU B 1 3 ? 38.366 -3.871 -18.566 1.00 26.72 3 LEU B CA 1
ATOM 1403 C C . LEU B 1 3 ? 38.663 -5.029 -19.503 1.00 25.12 3 LEU B C 1
ATOM 1404 O O . LEU B 1 3 ? 38.303 -4.987 -20.688 1.00 24.73 3 LEU B O 1
ATOM 1409 N N . ILE B 1 4 ? 39.293 -6.072 -18.962 1.00 22.87 4 ILE B N 1
ATOM 1410 C CA . ILE B 1 4 ? 39.444 -7.326 -19.701 1.00 20.78 4 ILE B CA 1
ATOM 1411 C C . ILE B 1 4 ? 38.220 -8.209 -19.469 1.00 19.96 4 ILE B C 1
ATOM 1412 O O . ILE B 1 4 ? 37.814 -8.438 -18.329 1.00 19.79 4 ILE B O 1
ATOM 1417 N N . VAL B 1 5 ? 37.625 -8.697 -20.552 1.00 19.07 5 VAL B N 1
ATOM 1418 C CA . VAL B 1 5 ? 36.543 -9.669 -20.448 1.00 18.41 5 VAL B CA 1
ATOM 1419 C C . VAL B 1 5 ? 36.984 -11.004 -21.045 1.00 18.33 5 VAL B C 1
ATOM 1420 O O . VAL B 1 5 ? 37.213 -11.110 -22.244 1.00 18.08 5 VAL B O 1
ATOM 1424 N N . GLY B 1 6 ? 37.112 -12.020 -20.200 1.00 18.08 6 GLY B N 1
ATOM 1425 C CA . GLY B 1 6 ? 37.393 -13.368 -20.675 1.00 18.03 6 GLY B CA 1
ATOM 1426 C C . GLY B 1 6 ? 36.109 -14.145 -20.836 1.00 18.28 6 GLY B C 1
ATOM 1427 O O . GLY B 1 6 ? 35.233 -14.102 -19.972 1.00 18.77 6 GLY B O 1
ATOM 1436 N N . THR B 1 8 ? 34.670 -18.111 -21.730 1.00 16.93 8 THR B N 1
ATOM 1437 C CA . THR B 1 8 ? 35.170 -19.443 -21.515 1.00 16.82 8 THR B CA 1
ATOM 1438 C C . THR B 1 8 ? 34.055 -20.466 -21.801 1.00 16.66 8 THR B C 1
ATOM 1439 O O . THR B 1 8 ? 32.881 -20.110 -21.813 1.00 16.95 8 THR B O 1
ATOM 1443 N N . GLY B 1 9 ? 34.426 -21.722 -22.045 1.00 16.11 9 GLY B N 1
ATOM 1444 C CA . GLY B 1 9 ? 33.501 -22.734 -22.556 1.00 15.99 9 GLY B CA 1
ATOM 1445 C C . GLY B 1 9 ? 32.564 -23.389 -21.555 1.00 16.13 9 GLY B C 1
ATOM 1446 O O . GLY B 1 9 ? 32.285 -24.594 -21.660 1.00 16.44 9 GLY B O 1
ATOM 1447 N N . ALA B 1 10 ? 32.087 -22.615 -20.580 1.00 15.18 10 ALA B N 1
ATOM 1448 C CA . ALA B 1 10 ? 31.040 -23.095 -19.684 1.00 15.56 10 ALA B CA 1
ATOM 1449 C C . ALA B 1 10 ? 29.699 -22.732 -20.299 1.00 15.46 10 ALA B C 1
ATOM 1450 O O . ALA B 1 10 ? 29.585 -21.718 -20.977 1.00 15.34 10 ALA B O 1
ATOM 1452 N N . THR B 1 11 ? 28.682 -23.560 -20.082 1.00 16.15 11 THR B N 1
ATOM 1453 C CA . THR B 1 11 ? 27.351 -23.189 -20.541 1.00 15.98 11 THR B CA 1
ATOM 1454 C C . THR B 1 11 ? 26.959 -21.884 -19.850 1.00 16.27 11 THR B C 1
ATOM 1455 O O . THR B 1 11 ? 27.205 -21.715 -18.662 1.00 16.54 11 THR B O 1
ATOM 1459 N N . GLY B 1 12 ? 26.398 -20.946 -20.611 1.00 16.50 12 GLY B N 1
ATOM 1460 C CA . GLY B 1 12 ? 26.121 -19.604 -20.104 1.00 16.46 12 GLY B CA 1
ATOM 1461 C C . GLY B 1 12 ? 26.749 -18.509 -20.951 1.00 16.52 12 GLY B C 1
ATOM 1462 O O . GLY B 1 12 ? 27.013 -17.408 -20.466 1.00 15.68 12 GLY B O 1
ATOM 1463 N N . ALA B 1 13 ? 26.995 -18.813 -22.223 1.00 16.83 13 ALA B N 1
ATOM 1464 C CA . ALA B 1 13 ? 27.480 -17.812 -23.173 1.00 17.32 13 ALA B CA 1
ATOM 1465 C C . ALA B 1 13 ? 26.594 -16.555 -23.272 1.00 17.96 13 ALA B C 1
ATOM 1466 O O . ALA B 1 13 ? 27.133 -15.456 -23.440 1.00 18.27 13 ALA B O 1
ATOM 1468 N N . PRO B 1 14 ? 25.264 -16.684 -23.167 1.00 18.26 14 PRO B N 1
ATOM 1469 C CA . PRO B 1 14 ? 24.399 -15.501 -23.090 1.00 18.69 14 PRO B CA 1
ATOM 1470 C C . PRO B 1 14 ? 24.748 -14.545 -21.951 1.00 19.14 14 PRO B C 1
ATOM 1471 O O . PRO B 1 14 ? 24.444 -13.364 -22.044 1.00 19.10 14 PRO B O 1
ATOM 1475 N N . LEU B 1 15 ? 25.379 -15.054 -20.890 1.00 19.69 15 LEU B N 1
ATOM 1476 C CA . LEU B 1 15 ? 25.824 -14.216 -19.774 1.00 19.88 15 LEU B CA 1
ATOM 1477 C C . LEU B 1 15 ? 26.906 -13.237 -20.231 1.00 19.79 15 LEU B C 1
ATOM 1478 O O . LEU B 1 15 ? 26.839 -12.044 -19.930 1.00 20.05 15 LEU B O 1
ATOM 1483 N N . GLY B 1 16 ? 27.890 -13.752 -20.964 1.00 20.03 16 GLY B N 1
ATOM 1484 C CA . GLY B 1 16 ? 28.993 -12.945 -21.482 1.00 20.31 16 GLY B CA 1
ATOM 1485 C C . GLY B 1 16 ? 28.585 -11.977 -22.581 1.00 20.94 16 GLY B C 1
ATOM 1486 O O . GLY B 1 16 ? 29.055 -10.836 -22.607 1.00 20.91 16 GLY B O 1
ATOM 1487 N N . VAL B 1 17 ? 27.730 -12.437 -23.498 1.00 21.17 17 VAL B N 1
ATOM 1488 C CA . VAL B 1 17 ? 27.199 -11.581 -24.566 1.00 21.64 17 VAL B CA 1
ATOM 1489 C C . VAL B 1 17 ? 26.488 -10.371 -23.946 1.00 21.96 17 VAL B C 1
ATOM 1490 O O . VAL B 1 17 ? 26.790 -9.228 -24.298 1.00 22.59 17 VAL B O 1
ATOM 1494 N N . ALA B 1 18 ? 25.586 -10.626 -22.998 1.00 22.11 18 ALA B N 1
ATOM 1495 C CA . ALA B 1 18 ? 24.844 -9.558 -22.316 1.00 22.37 18 ALA B CA 1
ATOM 1496 C C . ALA B 1 18 ? 25.727 -8.558 -21.562 1.00 22.69 18 ALA B C 1
ATOM 1497 O O . ALA B 1 18 ? 25.413 -7.365 -21.525 1.00 22.54 18 ALA B O 1
ATOM 1499 N N . LEU B 1 19 ? 26.804 -9.042 -20.940 1.00 22.96 19 LEU B N 1
ATOM 1500 C CA . LEU B 1 19 ? 27.756 -8.156 -20.262 1.00 23.53 19 LEU B CA 1
ATOM 1501 C C . LEU B 1 19 ? 28.457 -7.264 -21.287 1.00 23.99 19 LEU B C 1
ATOM 1502 O O . LEU B 1 19 ? 28.604 -6.057 -21.074 1.00 23.63 19 LEU B O 1
ATOM 1507 N N . LEU B 1 20 ? 28.896 -7.869 -22.391 1.00 24.29 20 LEU B N 1
ATOM 1508 C CA . LEU B 1 20 ? 29.507 -7.121 -23.492 1.00 25.13 20 LEU B CA 1
ATOM 1509 C C . LEU B 1 20 ? 28.552 -6.088 -24.085 1.00 25.78 20 LEU B C 1
ATOM 1510 O O . LEU B 1 20 ? 28.969 -4.976 -24.399 1.00 26.25 20 LEU B O 1
ATOM 1515 N N . GLN B 1 21 ? 27.281 -6.456 -24.227 1.00 26.46 21 GLN B N 1
ATOM 1516 C CA . GLN B 1 21 ? 26.258 -5.540 -24.738 1.00 27.62 21 GLN B CA 1
ATOM 1517 C C . GLN B 1 21 ? 26.068 -4.347 -23.795 1.00 27.94 21 GLN B C 1
ATOM 1518 O O . GLN B 1 21 ? 26.021 -3.201 -24.237 1.00 28.31 21 GLN B O 1
ATOM 1524 N N . ALA B 1 22 ? 25.991 -4.621 -22.497 1.00 28.51 22 ALA B N 1
ATOM 1525 C CA . ALA B 1 22 ? 25.883 -3.570 -21.494 1.00 28.89 22 ALA B CA 1
ATOM 1526 C C . ALA B 1 22 ? 27.081 -2.624 -21.552 1.00 29.55 22 ALA B C 1
ATOM 1527 O O . ALA B 1 22 ? 26.906 -1.409 -21.611 1.00 29.58 22 ALA B O 1
ATOM 1529 N N . LEU B 1 23 ? 28.288 -3.191 -21.540 1.00 30.08 23 LEU B N 1
ATOM 1530 C CA . LEU B 1 23 ? 29.534 -2.423 -21.586 1.00 30.87 23 LEU B CA 1
ATOM 1531 C C . LEU B 1 23 ? 29.659 -1.568 -22.852 1.00 31.83 23 LEU B C 1
ATOM 1532 O O . LEU B 1 23 ? 30.215 -0.465 -22.813 1.00 31.72 23 LEU B O 1
ATOM 1537 N N . ARG B 1 24 ? 29.148 -2.092 -23.964 1.00 33.11 24 ARG B N 1
ATOM 1538 C CA . ARG B 1 24 ? 29.115 -1.383 -25.240 1.00 34.77 24 ARG B CA 1
ATOM 1539 C C . ARG B 1 24 ? 28.448 -0.018 -25.086 1.00 35.72 24 ARG B C 1
ATOM 1540 O O . ARG B 1 24 ? 28.892 0.957 -25.683 1.00 35.65 24 ARG B O 1
ATOM 1548 N N . GLU B 1 25 ? 27.400 0.035 -24.262 1.00 37.09 25 GLU B N 1
ATOM 1549 C CA . GLU B 1 25 ? 26.641 1.263 -23.993 1.00 38.51 25 GLU B CA 1
ATOM 1550 C C . GLU B 1 25 ? 27.389 2.280 -23.133 1.00 39.29 25 GLU B C 1
ATOM 1551 O O . GLU B 1 25 ? 26.875 3.367 -22.869 1.00 39.28 25 GLU B O 1
ATOM 1565 N N . PRO B 1 27 ? 30.665 4.356 -23.246 1.00 41.36 27 PRO B N 1
ATOM 1566 C CA . PRO B 1 27 ? 31.849 4.908 -23.932 1.00 40.73 27 PRO B CA 1
ATOM 1567 C C . PRO B 1 27 ? 33.090 5.073 -23.050 1.00 39.99 27 PRO B C 1
ATOM 1568 O O . PRO B 1 27 ? 34.222 4.965 -23.543 1.00 39.89 27 PRO B O 1
ATOM 1572 N N . ASN B 1 28 ? 32.867 5.332 -21.767 1.00 38.73 28 ASN B N 1
ATOM 1573 C CA . ASN B 1 28 ? 33.934 5.456 -20.778 1.00 37.78 28 ASN B CA 1
ATOM 1574 C C . ASN B 1 28 ? 34.669 4.139 -20.467 1.00 36.57 28 ASN B C 1
ATOM 1575 O O . ASN B 1 28 ? 35.641 4.129 -19.705 1.00 36.43 28 ASN B O 1
ATOM 1580 N N . VAL B 1 29 ? 34.205 3.038 -21.057 1.00 34.98 29 VAL B N 1
ATOM 1581 C CA . VAL B 1 29 ? 34.771 1.715 -20.788 1.00 33.46 29 VAL B CA 1
ATOM 1582 C C . VAL B 1 29 ? 35.430 1.126 -22.038 1.00 32.19 29 VAL B C 1
ATOM 1583 O O . VAL B 1 29 ? 34.778 0.920 -23.061 1.00 31.95 29 VAL B O 1
ATOM 1587 N N . GLU B 1 30 ? 36.733 0.882 -21.953 1.00 30.73 30 GLU B N 1
ATOM 1588 C CA . GLU B 1 30 ? 37.454 0.197 -23.021 1.00 29.48 30 GLU B CA 1
ATOM 1589 C C . GLU B 1 30 ? 37.529 -1.298 -22.703 1.00 28.39 30 GLU B C 1
ATOM 1590 O O . GLU B 1 30 ? 38.112 -1.691 -21.688 1.00 28.15 30 GLU B O 1
ATOM 1596 N N . THR B 1 31 ? 36.933 -2.119 -23.570 1.00 27.04 31 THR B N 1
ATOM 1597 C CA . THR B 1 31 ? 36.875 -3.568 -23.355 1.00 25.84 31 THR B CA 1
ATOM 1598 C C . THR B 1 31 ? 37.918 -4.345 -24.151 1.00 24.88 31 THR B C 1
ATOM 1599 O O . THR B 1 31 ? 38.125 -4.099 -25.338 1.00 24.75 31 THR B O 1
ATOM 1603 N N . HIS B 1 32 ? 38.567 -5.286 -23.476 1.00 23.66 32 HIS B N 1
ATOM 1604 C CA . HIS B 1 32 ? 39.521 -6.189 -24.104 1.00 22.51 32 HIS B CA 1
ATOM 1605 C C . HIS B 1 32 ? 39.017 -7.608 -23.964 1.00 21.84 32 HIS B C 1
ATOM 1606 O O . HIS B 1 32 ? 39.170 -8.235 -22.910 1.00 22.07 32 HIS B O 1
ATOM 1613 N N . LEU B 1 33 ? 38.413 -8.108 -25.034 1.00 21.10 33 LEU B N 1
ATOM 1614 C CA . LEU B 1 33 ? 37.803 -9.429 -25.039 1.00 20.15 33 LEU B CA 1
ATOM 1615 C C . LEU B 1 33 ? 38.807 -10.532 -25.371 1.00 19.64 33 LEU B C 1
ATOM 1616 O O . LEU B 1 33 ? 39.638 -10.379 -26.261 1.00 18.96 33 LEU B O 1
ATOM 1621 N N . VAL B 1 34 ? 38.738 -11.635 -24.623 1.00 18.83 34 VAL B N 1
ATOM 1622 C CA . VAL B 1 34 ? 39.452 -12.853 -24.979 1.00 18.46 34 VAL B CA 1
ATOM 1623 C C . VAL B 1 34 ? 38.456 -13.998 -24.919 1.00 18.61 34 VAL B C 1
ATOM 1624 O O . VAL B 1 34 ? 38.048 -14.415 -23.838 1.00 18.88 34 VAL B O 1
ATOM 1636 N N . SER B 1 36 ? 37.931 -17.857 -25.448 1.00 17.84 36 SER B N 1
ATOM 1637 C CA . SER B 1 36 ? 38.603 -19.142 -25.616 1.00 17.53 36 SER B CA 1
ATOM 1638 C C . SER B 1 36 ? 38.020 -19.897 -26.812 1.00 17.52 36 SER B C 1
ATOM 1639 O O . SER B 1 36 ? 36.904 -19.623 -27.240 1.00 17.12 36 SER B O 1
ATOM 1642 N N . LYS B 1 37 ? 38.770 -20.862 -27.332 1.00 17.63 37 LYS B N 1
ATOM 1643 C CA . LYS B 1 37 ? 38.258 -21.740 -28.378 1.00 18.31 37 LYS B CA 1
ATOM 1644 C C . LYS B 1 37 ? 36.869 -22.307 -28.023 1.00 17.99 37 LYS B C 1
ATOM 1645 O O . LYS B 1 37 ? 35.951 -22.271 -28.851 1.00 17.20 37 LYS B O 1
ATOM 1651 N N . TRP B 1 38 ? 36.713 -22.824 -26.802 1.00 17.59 38 TRP B N 1
ATOM 1652 C CA . TRP B 1 38 ? 35.441 -23.450 -26.412 1.00 17.05 38 TRP B CA 1
ATOM 1653 C C . TRP B 1 38 ? 34.307 -22.460 -26.118 1.00 17.44 38 TRP B C 1
ATOM 1654 O O . TRP B 1 38 ? 33.132 -22.816 -26.234 1.00 16.85 38 TRP B O 1
ATOM 1665 N N . ALA B 1 39 ? 34.654 -21.216 -25.786 1.00 17.54 39 ALA B N 1
ATOM 1666 C CA . ALA B 1 39 ? 33.655 -20.150 -25.681 1.00 18.27 39 ALA B CA 1
ATOM 1667 C C . ALA B 1 39 ? 33.009 -19.843 -27.041 1.00 18.96 39 ALA B C 1
ATOM 1668 O O . ALA B 1 39 ? 31.844 -19.474 -27.105 1.00 18.58 39 ALA B O 1
ATOM 1670 N N . LYS B 1 40 ? 33.759 -20.016 -28.121 1.00 20.11 40 LYS B N 1
ATOM 1671 C CA . LYS B 1 40 ? 33.219 -19.786 -29.467 1.00 21.40 40 LYS B CA 1
ATOM 1672 C C . LYS B 1 40 ? 32.167 -20.837 -29.831 1.00 22.03 40 LYS B C 1
ATOM 1673 O O . LYS B 1 40 ? 31.125 -20.509 -30.394 1.00 22.47 40 LYS B O 1
ATOM 1679 N N . THR B 1 41 ? 32.430 -22.095 -29.483 1.00 22.49 41 THR B N 1
ATOM 1680 C CA . THR B 1 41 ? 31.437 -23.165 -29.603 1.00 22.89 41 THR B CA 1
ATOM 1681 C C . THR B 1 41 ? 30.180 -22.869 -28.785 1.00 23.23 41 THR B C 1
ATOM 1682 O O . THR B 1 41 ? 29.060 -23.053 -29.260 1.00 23.12 41 THR B O 1
ATOM 1686 N N . THR B 1 42 ? 30.369 -22.422 -27.546 1.00 23.27 42 THR B N 1
ATOM 1687 C CA . THR B 1 42 ? 29.250 -22.162 -26.651 1.00 23.26 42 THR B CA 1
ATOM 1688 C C . THR B 1 42 ? 28.434 -20.937 -27.111 1.00 22.94 42 THR B C 1
ATOM 1689 O O . THR B 1 42 ? 27.205 -20.964 -27.091 1.00 22.90 42 THR B O 1
ATOM 1693 N N . ILE B 1 43 ? 29.117 -19.875 -27.540 1.00 23.05 43 ILE B N 1
ATOM 1694 C CA . ILE B 1 43 ? 28.434 -18.709 -28.115 1.00 22.89 43 ILE B CA 1
ATOM 1695 C C . ILE B 1 43 ? 27.533 -19.120 -29.281 1.00 23.13 43 ILE B C 1
ATOM 1696 O O . ILE B 1 43 ? 26.347 -18.800 -29.312 1.00 22.48 43 ILE B O 1
ATOM 1701 N N . GLU B 1 44 ? 28.106 -19.850 -30.227 1.00 23.60 44 GLU B N 1
ATOM 1702 C CA . GLU B 1 44 ? 27.415 -20.155 -31.472 1.00 24.45 44 GLU B CA 1
ATOM 1703 C C . GLU B 1 44 ? 26.270 -21.131 -31.262 1.00 24.65 44 GLU B C 1
ATOM 1704 O O . GLU B 1 44 ? 25.249 -21.059 -31.957 1.00 25.20 44 GLU B O 1
ATOM 1710 N N . LEU B 1 45 ? 26.421 -22.003 -30.270 1.00 24.60 45 LEU B N 1
ATOM 1711 C CA . LEU B 1 45 ? 25.361 -22.923 -29.878 1.00 24.42 45 LEU B CA 1
ATOM 1712 C C . LEU B 1 45 ? 24.221 -22.262 -29.091 1.00 24.32 45 LEU B C 1
ATOM 1713 O O . LEU B 1 45 ? 23.053 -22.565 -29.332 1.00 24.69 45 LEU B O 1
ATOM 1718 N N . GLU B 1 46 ? 24.558 -21.378 -28.151 1.00 23.77 46 GLU B N 1
ATOM 1719 C CA . GLU B 1 46 ? 23.601 -20.886 -27.144 1.00 22.74 46 GLU B CA 1
ATOM 1720 C C . GLU B 1 46 ? 23.059 -19.488 -27.410 1.00 23.15 46 GLU B C 1
ATOM 1721 O O . GLU B 1 46 ? 22.174 -19.013 -26.680 1.00 23.18 46 GLU B O 1
ATOM 1727 N N . THR B 1 47 ? 23.611 -18.819 -28.420 1.00 22.69 47 THR B N 1
ATOM 1728 C CA . THR B 1 47 ? 23.194 -17.459 -28.780 1.00 22.99 47 THR B CA 1
ATOM 1729 C C . THR B 1 47 ? 22.887 -17.398 -30.287 1.00 23.23 47 THR B C 1
ATOM 1730 O O . THR B 1 47 ? 23.271 -18.310 -31.035 1.00 22.72 47 THR B O 1
ATOM 1734 N N . PRO B 1 48 ? 22.179 -16.354 -30.726 1.00 23.69 48 PRO B N 1
ATOM 1735 C CA . PRO B 1 48 ? 21.976 -16.118 -32.160 1.00 24.47 48 PRO B CA 1
ATOM 1736 C C . PRO B 1 48 ? 23.193 -15.482 -32.842 1.00 25.18 48 PRO B C 1
ATOM 1737 O O . PRO B 1 48 ? 23.137 -15.165 -34.032 1.00 25.69 48 PRO B O 1
ATOM 1741 N N . TYR B 1 49 ? 24.280 -15.298 -32.095 1.00 25.80 49 TYR B N 1
ATOM 1742 C CA . TYR B 1 49 ? 25.468 -14.616 -32.612 1.00 26.12 49 TYR B CA 1
ATOM 1743 C C . TYR B 1 49 ? 26.591 -15.585 -32.961 1.00 26.27 49 TYR B C 1
ATOM 1744 O O . TYR B 1 49 ? 26.669 -16.688 -32.415 1.00 26.13 49 TYR B O 1
ATOM 1753 N N . SER B 1 50 ? 27.451 -15.162 -33.883 1.00 26.10 50 SER B N 1
ATOM 1754 C CA . SER B 1 50 ? 28.686 -15.872 -34.176 1.00 26.19 50 SER B CA 1
ATOM 1755 C C . SER B 1 50 ? 29.798 -15.303 -33.295 1.00 26.10 50 SER B C 1
ATOM 1756 O O . SER B 1 50 ? 29.639 -14.228 -32.710 1.00 25.66 50 SER B O 1
ATOM 1759 N N . ALA B 1 51 ? 30.918 -16.020 -33.202 1.00 25.90 51 ALA B N 1
ATOM 1760 C CA . ALA B 1 51 ? 32.098 -15.511 -32.495 1.00 26.17 51 ALA B CA 1
ATOM 1761 C C . ALA B 1 51 ? 32.522 -14.123 -33.007 1.00 26.16 51 ALA B C 1
ATOM 1762 O O . ALA B 1 51 ? 32.840 -13.234 -32.221 1.00 26.11 51 ALA B O 1
ATOM 1764 N N . ARG B 1 52 ? 32.511 -13.947 -34.328 1.00 26.71 52 ARG B N 1
ATOM 1765 C CA . ARG B 1 52 ? 32.838 -12.662 -34.961 1.00 27.33 52 ARG B CA 1
ATOM 1766 C C . ARG B 1 52 ? 31.903 -11.527 -34.536 1.00 26.46 52 ARG B C 1
ATOM 1767 O O . ARG B 1 52 ? 32.361 -10.404 -34.321 1.00 26.66 52 ARG B O 1
ATOM 1775 N N . ASP B 1 53 ? 30.605 -11.821 -34.419 1.00 26.08 53 ASP B N 1
ATOM 1776 C CA . ASP B 1 53 ? 29.603 -10.862 -33.914 1.00 25.61 53 ASP B CA 1
ATOM 1777 C C . ASP B 1 53 ? 29.918 -10.393 -32.502 1.00 24.92 53 ASP B C 1
ATOM 1778 O O . ASP B 1 53 ? 29.828 -9.203 -32.191 1.00 24.57 53 ASP B O 1
ATOM 1783 N N . VAL B 1 54 ? 30.260 -11.343 -31.640 1.00 24.48 54 VAL B N 1
ATOM 1784 C CA . VAL B 1 54 ? 30.621 -11.022 -30.263 1.00 23.74 54 VAL B CA 1
ATOM 1785 C C . VAL B 1 54 ? 31.935 -10.224 -30.207 1.00 23.84 54 VAL B C 1
ATOM 1786 O O . VAL B 1 54 ? 32.052 -9.267 -29.437 1.00 23.40 54 VAL B O 1
ATOM 1790 N N . ALA B 1 55 ? 32.908 -10.618 -31.028 1.00 24.06 55 ALA B N 1
ATOM 1791 C CA . ALA B 1 55 ? 34.169 -9.882 -31.160 1.00 24.58 55 ALA B CA 1
ATOM 1792 C C . ALA B 1 55 ? 33.928 -8.404 -31.488 1.00 24.92 55 ALA B C 1
ATOM 1793 O O . ALA B 1 55 ? 34.589 -7.521 -30.927 1.00 25.19 55 ALA B O 1
ATOM 1795 N N . ALA B 1 56 ? 32.963 -8.156 -32.376 1.00 25.10 56 ALA B N 1
ATOM 1796 C CA . ALA B 1 56 ? 32.560 -6.809 -32.798 1.00 25.65 56 ALA B CA 1
ATOM 1797 C C . ALA B 1 56 ? 31.919 -5.976 -31.677 1.00 25.85 56 ALA B C 1
ATOM 1798 O O . ALA B 1 56 ? 31.764 -4.755 -31.816 1.00 25.97 56 ALA B O 1
ATOM 1800 N N . LEU B 1 57 ? 31.546 -6.639 -30.579 1.00 25.57 57 LEU B N 1
ATOM 1801 C CA . LEU B 1 57 ? 30.985 -5.980 -29.389 1.00 25.70 57 LEU B CA 1
ATOM 1802 C C . LEU B 1 57 ? 32.066 -5.376 -28.495 1.00 25.56 57 LEU B C 1
ATOM 1803 O O . LEU B 1 57 ? 31.767 -4.606 -27.582 1.00 25.68 57 LEU B O 1
ATOM 1808 N N . ALA B 1 58 ? 33.320 -5.724 -28.756 1.00 25.28 58 ALA B N 1
ATOM 1809 C CA . ALA B 1 58 ? 34.421 -5.260 -27.919 1.00 25.30 58 ALA B CA 1
ATOM 1810 C C . ALA B 1 58 ? 35.359 -4.348 -28.699 1.00 25.36 58 ALA B C 1
ATOM 1811 O O . ALA B 1 58 ? 35.431 -4.428 -29.927 1.00 25.37 58 ALA B O 1
ATOM 1813 N N . ASP B 1 59 ? 36.063 -3.480 -27.978 1.00 25.52 59 ASP B N 1
ATOM 1814 C CA . ASP B 1 59 ? 37.047 -2.579 -28.576 1.00 25.79 59 ASP B CA 1
ATOM 1815 C C . ASP B 1 59 ? 38.250 -3.339 -29.118 1.00 25.45 59 ASP B C 1
ATOM 1816 O O . ASP B 1 59 ? 38.781 -2.995 -30.166 1.00 25.55 59 ASP B O 1
ATOM 1821 N N . PHE B 1 60 ? 38.674 -4.371 -28.395 1.00 24.95 60 PHE B N 1
ATOM 1822 C CA . PHE B 1 60 ? 39.730 -5.264 -28.854 1.00 23.96 60 PHE B CA 1
ATOM 1823 C C . PHE B 1 60 ? 39.299 -6.693 -28.587 1.00 23.29 60 PHE B C 1
ATOM 1824 O O . PHE B 1 60 ? 38.682 -6.977 -27.565 1.00 22.72 60 PHE B O 1
ATOM 1832 N N . SER B 1 61 ? 39.635 -7.587 -29.507 1.00 22.77 61 SER B N 1
ATOM 1833 C CA . SER B 1 61 ? 39.388 -9.012 -29.327 1.00 22.72 61 SER B CA 1
ATOM 1834 C C . SER B 1 61 ? 40.714 -9.718 -29.561 1.00 22.66 61 SER B C 1
ATOM 1835 O O . SER B 1 61 ? 41.180 -9.823 -30.701 1.00 22.56 61 SER B O 1
ATOM 1838 N N . HIS B 1 62 ? 41.342 -10.165 -28.478 1.00 22.11 62 HIS B N 1
ATOM 1839 C CA . HIS B 1 62 ? 42.642 -10.821 -28.576 1.00 21.60 62 HIS B CA 1
ATOM 1840 C C . HIS B 1 62 ? 42.468 -12.316 -28.815 1.00 21.53 62 HIS B C 1
ATOM 1841 O O . HIS B 1 62 ? 41.511 -12.925 -28.321 1.00 21.64 62 HIS B O 1
ATOM 1848 N N . ASN B 1 63 ? 43.379 -12.899 -29.590 1.00 21.01 63 ASN B N 1
ATOM 1849 C CA . ASN B 1 63 ? 43.386 -14.340 -29.800 1.00 21.03 63 ASN B CA 1
ATOM 1850 C C . ASN B 1 63 ? 43.755 -15.049 -28.496 1.00 20.54 63 ASN B C 1
ATOM 1851 O O . ASN B 1 63 ? 44.704 -14.638 -27.826 1.00 20.67 63 ASN B O 1
ATOM 1856 N N . PRO B 1 64 ? 43.019 -16.103 -28.128 1.00 20.40 64 PRO B N 1
ATOM 1857 C CA . PRO B 1 64 ? 43.268 -16.803 -26.860 1.00 20.21 64 PRO B CA 1
ATOM 1858 C C . PRO B 1 64 ? 44.643 -17.494 -26.757 1.00 20.15 64 PRO B C 1
ATOM 1859 O O . PRO B 1 64 ? 44.995 -17.979 -25.687 1.00 20.66 64 PRO B O 1
ATOM 1863 N N . ALA B 1 65 ? 45.402 -17.536 -27.852 1.00 20.43 65 ALA B N 1
ATOM 1864 C CA . ALA B 1 65 ? 46.757 -18.111 -27.851 1.00 20.03 65 ALA B CA 1
ATOM 1865 C C . ALA B 1 65 ? 47.857 -17.043 -27.843 1.00 20.02 65 ALA B C 1
ATOM 1866 O O . ALA B 1 65 ? 49.045 -17.363 -27.814 1.00 20.14 65 ALA B O 1
ATOM 1868 N N . ASP B 1 66 ? 47.465 -15.775 -27.851 1.00 19.85 66 ASP B N 1
ATOM 1869 C CA . ASP B 1 66 ? 48.422 -14.694 -28.053 1.00 20.13 66 ASP B CA 1
ATOM 1870 C C . ASP B 1 66 ? 49.041 -14.175 -26.751 1.00 19.77 66 ASP B C 1
ATOM 1871 O O . ASP B 1 66 ? 48.568 -13.187 -26.178 1.00 19.85 66 ASP B O 1
ATOM 1876 N N . GLN B 1 67 ? 50.124 -14.820 -26.319 1.00 19.47 67 GLN B N 1
ATOM 1877 C CA . GLN B 1 67 ? 50.829 -14.438 -25.088 1.00 19.10 67 GLN B CA 1
ATOM 1878 C C . GLN B 1 67 ? 51.652 -13.154 -25.247 1.00 19.74 67 GLN B C 1
ATOM 1879 O O . GLN B 1 67 ? 52.356 -12.746 -24.321 1.00 19.70 67 GLN B O 1
ATOM 1885 N N . ALA B 1 68 ? 51.563 -12.529 -26.422 1.00 19.95 68 ALA B N 1
ATOM 1886 C CA . ALA B 1 68 ? 52.252 -11.267 -26.691 1.00 19.96 68 ALA B CA 1
ATOM 1887 C C . ALA B 1 68 ? 51.275 -10.090 -26.782 1.00 20.05 68 ALA B C 1
ATOM 1888 O O . ALA B 1 68 ? 51.680 -8.965 -27.056 1.00 20.36 68 ALA B O 1
ATOM 1890 N N . ALA B 1 69 ? 49.992 -10.353 -26.550 1.00 19.95 69 ALA B N 1
ATOM 1891 C CA . ALA B 1 69 ? 48.964 -9.308 -26.543 1.00 20.11 69 ALA B CA 1
ATOM 1892 C C . ALA B 1 69 ? 49.307 -8.233 -25.517 1.00 20.26 69 ALA B C 1
ATOM 1893 O O . ALA B 1 69 ? 50.041 -8.496 -24.565 1.00 20.61 69 ALA B O 1
ATOM 1895 N N . THR B 1 70 ? 48.781 -7.024 -25.703 1.00 20.37 70 THR B N 1
ATOM 1896 C CA . THR B 1 70 ? 49.026 -5.943 -24.738 1.00 20.37 70 THR B CA 1
ATOM 1897 C C . THR B 1 70 ? 48.721 -6.388 -23.304 1.00 20.49 70 THR B C 1
ATOM 1898 O O . THR B 1 70 ? 49.511 -6.140 -22.399 1.00 20.40 70 THR B O 1
ATOM 1902 N N . ILE B 1 71 ? 47.594 -7.078 -23.123 1.00 20.54 71 ILE B N 1
ATOM 1903 C CA . ILE B 1 71 ? 47.112 -7.471 -21.791 1.00 20.62 71 ILE B CA 1
ATOM 1904 C C . ILE B 1 71 ? 47.924 -8.582 -21.113 1.00 21.28 71 ILE B C 1
ATOM 1905 O O . ILE B 1 71 ? 47.709 -8.892 -19.940 1.00 21.42 71 ILE B O 1
ATOM 1910 N N . SER B 1 72 ? 48.862 -9.168 -21.852 1.00 21.45 72 SER B N 1
ATOM 1911 C CA . SER B 1 72 ? 49.735 -10.198 -21.327 1.00 22.36 72 SER B CA 1
ATOM 1912 C C . SER B 1 72 ? 50.808 -9.611 -20.416 1.00 22.84 72 SER B C 1
ATOM 1913 O O . SER B 1 72 ? 51.454 -10.332 -19.644 1.00 23.31 72 SER B O 1
ATOM 1916 N N . SER B 1 73 ? 50.994 -8.299 -20.501 1.00 23.51 73 SER B N 1
ATOM 1917 C CA . SER B 1 73 ? 52.020 -7.628 -19.725 1.00 24.14 73 SER B CA 1
ATOM 1918 C C . SER B 1 73 ? 51.432 -6.783 -18.597 1.00 24.16 73 SER B C 1
ATOM 1919 O O . SER B 1 73 ? 50.421 -6.102 -18.771 1.00 23.96 73 SER B O 1
ATOM 1922 N N . GLY B 1 74 ? 52.087 -6.839 -17.441 1.00 24.27 74 GLY B N 1
ATOM 1923 C CA . GLY B 1 74 ? 51.663 -6.090 -16.270 1.00 24.82 74 GLY B CA 1
ATOM 1924 C C . GLY B 1 74 ? 51.930 -4.607 -16.385 1.00 25.21 74 GLY B C 1
ATOM 1925 O O . GLY B 1 74 ? 51.340 -3.814 -15.651 1.00 25.23 74 GLY B O 1
ATOM 1926 N N . SER B 1 75 ? 52.831 -4.240 -17.300 1.00 25.69 75 SER B N 1
ATOM 1927 C CA . SER B 1 75 ? 53.146 -2.842 -17.576 1.00 26.09 75 SER B CA 1
ATOM 1928 C C . SER B 1 75 ? 51.999 -2.138 -18.297 1.00 26.26 75 SER B C 1
ATOM 1929 O O . SER B 1 75 ? 51.887 -0.912 -18.246 1.00 26.32 75 SER B O 1
ATOM 1932 N N . PHE B 1 76 ? 51.150 -2.917 -18.964 1.00 26.33 76 PHE B N 1
ATOM 1933 C CA . PHE B 1 76 ? 49.946 -2.385 -19.599 1.00 26.49 76 PHE B CA 1
ATOM 1934 C C . PHE B 1 76 ? 48.843 -2.289 -18.540 1.00 26.72 76 PHE B C 1
ATOM 1935 O O . PHE B 1 76 ? 48.343 -3.310 -18.071 1.00 26.79 76 PHE B O 1
ATOM 1943 N N . ARG B 1 77 ? 48.479 -1.065 -18.155 1.00 26.89 77 ARG B N 1
ATOM 1944 C CA . ARG B 1 77 ? 47.515 -0.851 -17.071 1.00 27.07 77 ARG B CA 1
ATOM 1945 C C . ARG B 1 77 ? 46.076 -1.138 -17.487 1.00 26.51 77 ARG B C 1
ATOM 1946 O O . ARG B 1 77 ? 45.628 -0.702 -18.552 1.00 26.32 77 ARG B O 1
ATOM 1954 N N . THR B 1 78 ? 45.371 -1.885 -16.633 1.00 25.64 78 THR B N 1
ATOM 1955 C CA . THR B 1 78 ? 43.929 -2.107 -16.742 1.00 24.81 78 THR B CA 1
ATOM 1956 C C . THR B 1 78 ? 43.305 -1.963 -15.367 1.00 24.62 78 THR B C 1
ATOM 1957 O O . THR B 1 78 ? 44.003 -1.925 -14.361 1.00 24.80 78 THR B O 1
ATOM 1961 N N . ASP B 1 79 ? 41.982 -1.910 -15.333 1.00 24.78 79 ASP B N 1
ATOM 1962 C CA . ASP B 1 79 ? 41.242 -1.818 -14.088 1.00 24.73 79 ASP B CA 1
ATOM 1963 C C . ASP B 1 79 ? 40.834 -3.184 -13.550 1.00 24.32 79 ASP B C 1
ATOM 1964 O O . ASP B 1 79 ? 40.273 -3.287 -12.455 1.00 24.67 79 ASP B O 1
ATOM 1969 N N . GLY B 1 80 ? 41.140 -4.228 -14.312 1.00 22.83 80 GLY B N 1
ATOM 1970 C CA . GLY B 1 80 ? 40.834 -5.585 -13.894 1.00 21.84 80 GLY B CA 1
ATOM 1971 C C . GLY B 1 80 ? 40.225 -6.439 -14.979 1.00 20.76 80 GLY B C 1
ATOM 1972 O O . GLY B 1 80 ? 40.292 -6.114 -16.164 1.00 20.29 80 GLY B O 1
ATOM 1981 N N . ILE B 1 82 ? 37.076 -9.666 -15.895 1.00 17.38 82 ILE B N 1
ATOM 1982 C CA . ILE B 1 82 ? 35.945 -10.541 -15.616 1.00 16.77 82 ILE B CA 1
ATOM 1983 C C . ILE B 1 82 ? 36.051 -11.767 -16.526 1.00 16.65 82 ILE B C 1
ATOM 1984 O O . ILE B 1 82 ? 36.313 -11.632 -17.724 1.00 16.58 82 ILE B O 1
ATOM 1989 N N . VAL B 1 83 ? 35.871 -12.959 -15.963 1.00 16.03 83 VAL B N 1
ATOM 1990 C CA . VAL B 1 83 ? 35.737 -14.153 -16.786 1.00 15.65 83 VAL B CA 1
ATOM 1991 C C . VAL B 1 83 ? 34.287 -14.604 -16.651 1.00 15.59 83 VAL B C 1
ATOM 1992 O O . VAL B 1 83 ? 33.833 -14.922 -15.552 1.00 15.77 83 VAL B O 1
ATOM 1996 N N . ILE B 1 84 ? 33.569 -14.597 -17.771 1.00 15.21 84 ILE B N 1
ATOM 1997 C CA . ILE B 1 84 ? 32.125 -14.821 -17.787 1.00 14.71 84 ILE B CA 1
ATOM 1998 C C . ILE B 1 84 ? 31.648 -15.557 -19.054 1.00 14.20 84 ILE B C 1
ATOM 1999 O O . ILE B 1 84 ? 31.791 -15.039 -20.167 1.00 14.68 84 ILE B O 1
ATOM 2004 N N . PRO B 1 85 ? 31.114 -16.772 -18.909 1.00 13.27 85 PRO B N 1
ATOM 2005 C CA . PRO B 1 85 ? 31.153 -17.532 -17.652 1.00 13.14 85 PRO B CA 1
ATOM 2006 C C . PRO B 1 85 ? 32.543 -18.135 -17.526 1.00 12.81 85 PRO B C 1
ATOM 2007 O O . PRO B 1 85 ? 33.295 -18.142 -18.503 1.00 12.66 85 PRO B O 1
ATOM 2011 N N . CYS B 1 86 ? 32.884 -18.613 -16.339 1.00 12.55 86 CYS B N 1
ATOM 2012 C CA . CYS B 1 86 ? 34.197 -19.210 -16.100 1.00 12.19 86 CYS B CA 1
ATOM 2013 C C . CYS B 1 86 ? 34.054 -20.710 -15.888 1.00 11.91 86 CYS B C 1
ATOM 2014 O O . CYS B 1 86 ? 33.450 -21.134 -14.907 1.00 12.20 86 CYS B O 1
ATOM 2017 N N . SER B 1 87 ? 34.630 -21.505 -16.791 1.00 11.50 87 SER B N 1
ATOM 2018 C CA . SER B 1 87 ? 34.648 -22.964 -16.666 1.00 11.69 87 SER B CA 1
ATOM 2019 C C . SER B 1 87 ? 35.531 -23.424 -15.525 1.00 11.65 87 SER B C 1
ATOM 2020 O O . SER B 1 87 ? 36.404 -22.688 -15.062 1.00 11.76 87 SER B O 1
ATOM 2031 N N . LYS B 1 89 ? 37.772 -25.744 -15.797 1.00 11.92 89 LYS B N 1
ATOM 2032 C CA . LYS B 1 89 ? 39.109 -25.842 -16.406 1.00 11.66 89 LYS B CA 1
ATOM 2033 C C . LYS B 1 89 ? 39.908 -24.527 -16.299 1.00 11.82 89 LYS B C 1
ATOM 2034 O O . LYS B 1 89 ? 41.057 -24.516 -15.828 1.00 12.04 89 LYS B O 1
ATOM 2040 N N . THR B 1 90 ? 39.294 -23.424 -16.716 1.00 11.78 90 THR B N 1
ATOM 2041 C CA . THR B 1 90 ? 39.919 -22.109 -16.631 1.00 11.75 90 THR B CA 1
ATOM 2042 C C . THR B 1 90 ? 40.171 -21.671 -15.174 1.00 11.87 90 THR B C 1
ATOM 2043 O O . THR B 1 90 ? 41.235 -21.148 -14.861 1.00 11.16 90 THR B O 1
ATOM 2047 N N . LEU B 1 91 ? 39.176 -21.855 -14.313 1.00 12.46 91 LEU B N 1
ATOM 2048 C CA . LEU B 1 91 ? 39.305 -21.591 -12.884 1.00 12.88 91 LEU B CA 1
ATOM 2049 C C . LEU B 1 91 ? 40.512 -22.344 -12.307 1.00 12.69 91 LEU B C 1
ATOM 2050 O O . LEU B 1 91 ? 41.324 -21.777 -11.574 1.00 12.88 91 LEU B O 1
ATOM 2055 N N . ALA B 1 92 ? 40.613 -23.624 -12.647 1.00 12.53 92 ALA B N 1
ATOM 2056 C CA . ALA B 1 92 ? 41.660 -24.493 -12.142 1.00 12.70 92 ALA B CA 1
ATOM 2057 C C . ALA B 1 92 ? 43.037 -24.015 -12.577 1.00 12.69 92 ALA B C 1
ATOM 2058 O O . ALA B 1 92 ? 43.986 -24.035 -11.787 1.00 12.40 92 ALA B O 1
ATOM 2060 N N . GLY B 1 93 ? 43.133 -23.589 -13.836 1.00 12.32 93 GLY B N 1
ATOM 2061 C CA . GLY B 1 93 ? 44.390 -23.113 -14.411 1.00 12.01 93 GLY B CA 1
ATOM 2062 C C . GLY B 1 93 ? 44.848 -21.838 -13.729 1.00 11.96 93 GLY B C 1
ATOM 2063 O O . GLY B 1 93 ? 46.025 -21.663 -13.442 1.00 12.23 93 GLY B O 1
ATOM 2064 N N . ILE B 1 94 ? 43.906 -20.938 -13.476 1.00 11.88 94 ILE B N 1
ATOM 2065 C CA . ILE B 1 94 ? 44.200 -19.691 -12.774 1.00 11.71 94 ILE B CA 1
ATOM 2066 C C . ILE B 1 94 ? 44.701 -19.968 -11.349 1.00 11.99 94 ILE B C 1
ATOM 2067 O O . ILE B 1 94 ? 45.696 -19.385 -10.912 1.00 12.08 94 ILE B O 1
ATOM 2072 N N . ARG B 1 95 ? 44.027 -20.877 -10.646 1.00 12.15 95 ARG B N 1
ATOM 2073 C CA . ARG B 1 95 ? 44.423 -21.239 -9.280 1.00 12.12 95 ARG B CA 1
ATOM 2074 C C . ARG B 1 95 ? 45.808 -21.853 -9.256 1.00 11.90 95 ARG B C 1
ATOM 2075 O O . ARG B 1 95 ? 46.594 -21.541 -8.368 1.00 12.08 95 ARG B O 1
ATOM 2083 N N . ALA B 1 96 ? 46.098 -22.715 -10.234 1.00 11.99 96 ALA B N 1
ATOM 2084 C CA . ALA B 1 96 ? 47.389 -23.409 -10.315 1.00 11.98 96 ALA B CA 1
ATOM 2085 C C . ALA B 1 96 ? 48.500 -22.480 -10.792 1.00 12.06 96 ALA B C 1
ATOM 2086 O O . ALA B 1 96 ? 49.692 -22.731 -10.531 1.00 11.84 96 ALA B O 1
ATOM 2088 N N . GLY B 1 97 ? 48.093 -21.416 -11.484 1.00 12.25 97 GLY B N 1
ATOM 2089 C CA . GLY B 1 97 ? 48.996 -20.489 -12.149 1.00 12.56 97 GLY B CA 1
ATOM 2090 C C . GLY B 1 97 ? 49.502 -21.003 -13.489 1.00 13.73 97 GLY B C 1
ATOM 2091 O O . GLY B 1 97 ? 50.498 -20.494 -14.015 1.00 13.33 97 GLY B O 1
ATOM 2092 N N . TYR B 1 98 ? 48.834 -22.023 -14.033 1.00 13.94 98 TYR B N 1
ATOM 2093 C CA . TYR B 1 98 ? 49.275 -22.630 -15.285 1.00 14.88 98 TYR B CA 1
ATOM 2094 C C . TYR B 1 98 ? 48.781 -21.825 -16.496 1.00 15.12 98 TYR B C 1
ATOM 2095 O O . TYR B 1 98 ? 47.810 -22.199 -17.145 1.00 15.46 98 TYR B O 1
ATOM 2104 N N . ALA B 1 99 ? 49.474 -20.724 -16.780 1.00 15.87 99 ALA B N 1
ATOM 2105 C CA . ALA B 1 99 ? 49.002 -19.683 -17.688 1.00 15.93 99 ALA B CA 1
ATOM 2106 C C . ALA B 1 99 ? 49.384 -19.977 -19.139 1.00 16.39 99 ALA B C 1
ATOM 2107 O O . ALA B 1 99 ? 50.215 -19.289 -19.741 1.00 15.88 99 ALA B O 1
ATOM 2109 N N . ASP B 1 100 ? 48.746 -21.009 -19.689 1.00 16.72 100 ASP B N 1
ATOM 2110 C CA . ASP B 1 100 ? 49.139 -21.603 -20.973 1.00 17.04 100 ASP B CA 1
ATOM 2111 C C . ASP B 1 100 ? 48.496 -20.919 -22.196 1.00 16.22 100 ASP B C 1
ATOM 2112 O O . ASP B 1 100 ? 48.916 -21.129 -23.336 1.00 15.81 100 ASP B O 1
ATOM 2117 N N . GLY B 1 101 ? 47.455 -20.132 -21.950 1.00 15.60 101 GLY B N 1
ATOM 2118 C CA . GLY B 1 101 ? 46.877 -19.270 -22.977 1.00 14.59 101 GLY B CA 1
ATOM 2119 C C . GLY B 1 101 ? 46.620 -17.897 -22.383 1.00 14.51 101 GLY B C 1
ATOM 2120 O O . GLY B 1 101 ? 46.935 -17.642 -21.207 1.00 14.02 101 GLY B O 1
ATOM 2121 N N . LEU B 1 102 ? 46.031 -17.022 -23.190 1.00 13.89 102 LEU B N 1
ATOM 2122 C CA . LEU B 1 102 ? 45.843 -15.626 -22.811 1.00 13.83 102 LEU B CA 1
ATOM 2123 C C . LEU B 1 102 ? 44.785 -15.380 -21.738 1.00 13.26 102 LEU B C 1
ATOM 2124 O O . LEU B 1 102 ? 44.920 -14.448 -20.955 1.00 13.54 102 LEU B O 1
ATOM 2129 N N . VAL B 1 103 ? 43.726 -16.182 -21.700 1.00 13.38 103 VAL B N 1
ATOM 2130 C CA . VAL B 1 103 ? 42.773 -16.063 -20.591 1.00 13.14 103 VAL B CA 1
ATOM 2131 C C . VAL B 1 103 ? 43.546 -16.264 -19.284 1.00 13.65 103 VAL B C 1
ATOM 2132 O O . VAL B 1 103 ? 43.493 -15.427 -18.378 1.00 13.68 103 VAL B O 1
ATOM 2136 N N . GLY B 1 104 ? 44.304 -17.354 -19.215 1.00 13.81 104 GLY B N 1
ATOM 2137 C CA . GLY B 1 104 ? 45.091 -17.680 -18.026 1.00 13.77 104 GLY B CA 1
ATOM 2138 C C . GLY B 1 104 ? 46.206 -16.704 -17.728 1.00 13.66 104 GLY B C 1
ATOM 2139 O O . GLY B 1 104 ? 46.422 -16.358 -16.572 1.00 13.89 104 GLY B O 1
ATOM 2140 N N . ARG B 1 105 ? 46.912 -16.254 -18.764 1.00 13.88 105 ARG B N 1
ATOM 2141 C CA . ARG B 1 105 ? 47.982 -15.264 -18.586 1.00 14.13 105 ARG B CA 1
ATOM 2142 C C . ARG B 1 105 ? 47.472 -13.896 -18.118 1.00 14.07 105 ARG B C 1
ATOM 2143 O O . ARG B 1 105 ? 48.031 -13.314 -17.180 1.00 13.73 105 ARG B O 1
ATOM 2151 N N . ALA B 1 106 ? 46.420 -13.391 -18.765 1.00 14.29 106 ALA B N 1
ATOM 2152 C CA . ALA B 1 106 ? 45.821 -12.106 -18.369 1.00 14.24 106 ALA B CA 1
ATOM 2153 C C . ALA B 1 106 ? 45.381 -12.136 -16.912 1.00 14.23 106 ALA B C 1
ATOM 2154 O O . ALA B 1 106 ? 45.571 -11.156 -16.180 1.00 14.84 106 ALA B O 1
ATOM 2156 N N . ALA B 1 107 ? 44.810 -13.265 -16.498 1.00 14.17 107 ALA B N 1
ATOM 2157 C CA . ALA B 1 107 ? 44.359 -13.477 -15.113 1.00 14.18 107 ALA B CA 1
ATOM 2158 C C . ALA B 1 107 ? 45.521 -13.473 -14.130 1.00 14.06 107 ALA B C 1
ATOM 2159 O O . ALA B 1 107 ? 45.457 -12.821 -13.098 1.00 13.93 107 ALA B O 1
ATOM 2161 N N . ASP B 1 108 ? 46.578 -14.209 -14.466 1.00 14.21 108 ASP B N 1
ATOM 2162 C CA . ASP B 1 108 ? 47.797 -14.274 -13.660 1.00 14.15 108 ASP B CA 1
ATOM 2163 C C . ASP B 1 108 ? 48.455 -12.900 -13.512 1.00 14.05 108 ASP B C 1
ATOM 2164 O O . ASP B 1 108 ? 49.007 -12.563 -12.449 1.00 13.72 108 ASP B O 1
ATOM 2169 N N . VAL B 1 109 ? 48.399 -12.120 -14.589 1.00 13.88 109 VAL B N 1
ATOM 2170 C CA . VAL B 1 109 ? 48.950 -10.768 -14.599 1.00 14.13 109 VAL B CA 1
ATOM 2171 C C . VAL B 1 109 ? 48.100 -9.829 -13.743 1.00 14.41 109 VAL B C 1
ATOM 2172 O O . VAL B 1 109 ? 48.634 -9.062 -12.938 1.00 14.30 109 VAL B O 1
ATOM 2176 N N . VAL B 1 110 ? 46.781 -9.918 -13.894 1.00 14.57 110 VAL B N 1
ATOM 2177 C CA . VAL B 1 110 ? 45.858 -9.131 -13.074 1.00 14.84 110 VAL B CA 1
ATOM 2178 C C . VAL B 1 110 ? 46.142 -9.388 -11.585 1.00 15.14 110 VAL B C 1
ATOM 2179 O O . VAL B 1 110 ? 46.257 -8.443 -10.792 1.00 15.16 110 VAL B O 1
ATOM 2183 N N . LEU B 1 111 ? 46.277 -10.664 -11.221 1.00 14.99 111 LEU B N 1
ATOM 2184 C CA . LEU B 1 111 ? 46.530 -11.063 -9.834 1.00 15.38 111 LEU B CA 1
ATOM 2185 C C . LEU B 1 111 ? 47.884 -10.572 -9.331 1.00 15.71 111 LEU B C 1
ATOM 2186 O O . LEU B 1 111 ? 48.004 -10.140 -8.185 1.00 15.35 111 LEU B O 1
ATOM 2191 N N . LYS B 1 112 ? 48.906 -10.631 -10.180 1.00 16.01 112 LYS B N 1
ATOM 2192 C CA . LYS B 1 112 ? 50.230 -10.211 -9.745 1.00 16.63 112 LYS B CA 1
ATOM 2193 C C . LYS B 1 112 ? 50.341 -8.691 -9.619 1.00 16.98 112 LYS B C 1
ATOM 2194 O O . LYS B 1 112 ? 51.146 -8.199 -8.848 1.00 17.29 112 LYS B O 1
ATOM 2200 N N . GLU B 1 113 ? 49.528 -7.958 -10.371 1.00 17.62 113 GLU B N 1
ATOM 2201 C CA . GLU B 1 113 ? 49.550 -6.495 -10.308 1.00 18.37 113 GLU B CA 1
ATOM 2202 C C . GLU B 1 113 ? 48.634 -5.943 -9.205 1.00 18.66 113 GLU B C 1
ATOM 2203 O O . GLU B 1 113 ? 48.515 -4.721 -9.045 1.00 18.98 113 GLU B O 1
ATOM 2209 N N . GLY B 1 114 ? 47.977 -6.836 -8.468 1.00 18.65 114 GLY B N 1
ATOM 2210 C CA . GLY B 1 114 ? 4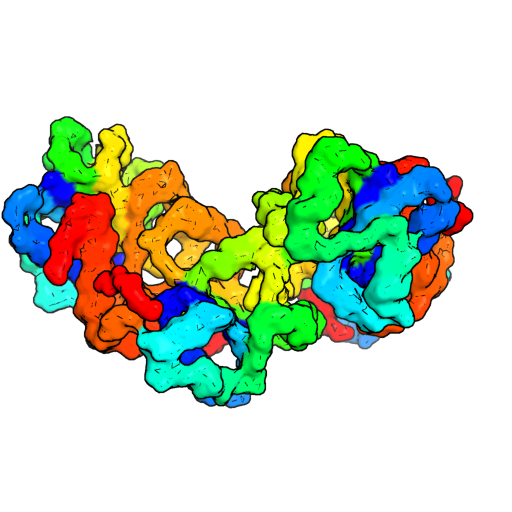6.975 -6.435 -7.464 1.00 18.49 114 GLY B CA 1
ATOM 2211 C C . GLY B 1 114 ? 45.697 -5.840 -8.050 1.00 18.48 114 GLY B C 1
ATOM 2212 O O . GLY B 1 114 ? 44.975 -5.111 -7.366 1.00 18.30 114 GLY B O 1
ATOM 2213 N N . ARG B 1 115 ? 45.405 -6.146 -9.313 1.00 18.15 115 ARG B N 1
ATOM 2214 C CA . ARG B 1 115 ? 44.184 -5.646 -9.953 1.00 18.10 115 ARG B CA 1
ATOM 2215 C C . ARG B 1 115 ? 42.975 -6.537 -9.649 1.00 17.99 115 ARG B C 1
ATOM 2216 O O . ARG B 1 115 ? 43.132 -7.665 -9.180 1.00 17.78 115 ARG B O 1
ATOM 2224 N N . LYS B 1 116 ? 41.772 -6.023 -9.906 1.00 17.47 116 LYS B N 1
ATOM 2225 C CA . LYS B 1 116 ? 40.548 -6.754 -9.570 1.00 17.47 116 LYS B CA 1
ATOM 2226 C C . LYS B 1 116 ? 40.261 -7.901 -10.535 1.00 16.72 116 LYS B C 1
ATOM 2227 O O . LYS B 1 116 ? 40.168 -7.702 -11.751 1.00 16.62 116 LYS B O 1
ATOM 2233 N N . LEU B 1 117 ? 40.122 -9.108 -9.992 1.00 15.93 117 LEU B N 1
ATOM 2234 C CA . LEU B 1 117 ? 39.648 -10.235 -10.787 1.00 14.90 117 LEU B CA 1
ATOM 2235 C C . LEU B 1 117 ? 38.273 -10.709 -10.316 1.00 15.22 117 LEU B C 1
ATOM 2236 O O . LEU B 1 117 ? 38.068 -10.983 -9.126 1.00 15.04 117 LEU B O 1
ATOM 2241 N N . VAL B 1 118 ? 37.341 -10.800 -11.260 1.00 14.68 118 VAL B N 1
ATOM 2242 C CA . VAL B 1 118 ? 35.979 -11.224 -10.964 1.00 15.00 118 VAL B CA 1
ATOM 2243 C C . VAL B 1 118 ? 35.664 -12.417 -11.847 1.00 14.62 118 VAL B C 1
ATOM 2244 O O . VAL B 1 118 ? 35.761 -12.340 -13.075 1.00 15.15 118 VAL B O 1
ATOM 2248 N N . LEU B 1 119 ? 35.303 -13.523 -11.211 1.00 13.87 119 LEU B N 1
ATOM 2249 C CA . LEU B 1 119 ? 34.995 -14.752 -11.923 1.00 13.77 119 LEU B CA 1
ATOM 2250 C C . LEU B 1 119 ? 33.519 -15.084 -11.813 1.00 13.10 119 LEU B C 1
ATOM 2251 O O . LEU B 1 119 ? 32.925 -14.912 -10.757 1.00 13.20 119 LEU B O 1
ATOM 2256 N N . VAL B 1 120 ? 32.946 -15.578 -12.905 1.00 13.43 120 VAL B N 1
ATOM 2257 C CA . VAL B 1 120 ? 31.556 -16.042 -12.944 1.00 13.11 120 VAL B CA 1
ATOM 2258 C C . VAL B 1 120 ? 31.583 -17.567 -13.141 1.00 13.43 120 VAL B C 1
ATOM 2259 O O . VAL B 1 120 ? 31.337 -18.063 -14.243 1.00 13.46 120 VAL B O 1
ATOM 2263 N N . PRO B 1 121 ? 31.921 -18.311 -12.080 1.00 13.65 121 PRO B N 1
ATOM 2264 C CA . PRO B 1 121 ? 32.070 -19.755 -12.188 1.00 13.86 121 PRO B CA 1
ATOM 2265 C C . PRO B 1 121 ? 30.727 -20.419 -12.405 1.00 13.97 121 PRO B C 1
ATOM 2266 O O . PRO B 1 121 ? 29.749 -20.089 -11.727 1.00 14.19 121 PRO B O 1
ATOM 2270 N N . ARG B 1 122 ? 30.681 -21.345 -13.355 1.00 14.22 122 ARG B N 1
ATOM 2271 C CA . ARG B 1 122 ? 29.450 -22.064 -13.640 1.00 14.42 122 ARG B CA 1
ATOM 2272 C C . ARG B 1 122 ? 29.755 -23.537 -13.844 1.00 14.63 122 ARG B C 1
ATOM 2273 O O . ARG B 1 122 ? 30.500 -23.905 -14.757 1.00 14.56 122 ARG B O 1
ATOM 2281 N N . GLU B 1 123 ? 29.178 -24.349 -12.964 1.00 15.36 123 GLU B N 1
ATOM 2282 C CA . GLU B 1 123 ? 29.258 -25.809 -12.989 1.00 16.21 123 GLU B CA 1
ATOM 2283 C C . GLU B 1 123 ? 28.310 -26.329 -11.922 1.00 17.06 123 GLU B C 1
ATOM 2284 O O . GLU B 1 123 ? 28.073 -25.658 -10.920 1.00 17.04 123 GLU B O 1
ATOM 2298 N N . PRO B 1 125 ? 26.911 -30.451 -10.380 1.00 18.18 125 PRO B N 1
ATOM 2299 C CA . PRO B 1 125 ? 27.298 -30.032 -9.034 1.00 17.52 125 PRO B CA 1
ATOM 2300 C C . PRO B 1 125 ? 28.720 -29.506 -8.988 1.00 17.18 125 PRO B C 1
ATOM 2301 O O . PRO B 1 125 ? 29.455 -29.603 -9.975 1.00 17.13 125 PRO B O 1
ATOM 2305 N N . LEU B 1 126 ? 29.090 -28.927 -7.850 1.00 16.45 126 LEU B N 1
ATOM 2306 C CA . LEU B 1 126 ? 30.446 -28.481 -7.633 1.00 16.33 126 LEU B CA 1
ATOM 2307 C C . LEU B 1 126 ? 31.163 -29.524 -6.791 1.00 16.20 126 LEU B C 1
ATOM 2308 O O . LEU B 1 126 ? 30.707 -29.874 -5.696 1.00 16.77 126 LEU B O 1
ATOM 2313 N N . SER B 1 127 ? 32.268 -30.034 -7.324 1.00 15.69 127 SER B N 1
ATOM 2314 C CA . SER B 1 127 ? 33.048 -31.062 -6.653 1.00 15.10 127 SER B CA 1
ATOM 2315 C C . SER B 1 127 ? 34.037 -30.454 -5.663 1.00 14.56 127 SER B C 1
ATOM 2316 O O . SER B 1 127 ? 34.188 -29.235 -5.579 1.00 14.76 127 SER B O 1
ATOM 2319 N N . THR B 1 128 ? 34.718 -31.328 -4.926 1.00 13.62 128 THR B N 1
ATOM 2320 C CA . THR B 1 128 ? 35.719 -30.935 -3.945 1.00 12.16 128 THR B CA 1
ATOM 2321 C C . THR B 1 128 ? 36.848 -30.124 -4.579 1.00 11.85 128 THR B C 1
ATOM 2322 O O . THR B 1 128 ? 37.305 -29.134 -4.008 1.00 11.57 128 THR B O 1
ATOM 2326 N N . ILE B 1 129 ? 37.268 -30.541 -5.768 1.00 11.34 129 ILE B N 1
ATOM 2327 C CA . ILE B 1 129 ? 38.335 -29.876 -6.512 1.00 11.01 129 ILE B CA 1
ATOM 2328 C C . ILE B 1 129 ? 37.891 -28.473 -6.909 1.00 10.28 129 ILE B C 1
ATOM 2329 O O . ILE B 1 129 ? 38.623 -27.527 -6.726 1.00 10.83 129 ILE B O 1
ATOM 2334 N N . HIS B 1 130 ? 36.686 -28.358 -7.458 1.00 9.55 130 HIS B N 1
ATOM 2335 C CA . HIS B 1 130 ? 36.126 -27.065 -7.824 1.00 9.57 130 HIS B CA 1
ATOM 2336 C C . HIS B 1 130 ? 36.095 -26.139 -6.634 1.00 9.32 130 HIS B C 1
ATOM 2337 O O . HIS B 1 130 ? 36.427 -24.966 -6.751 1.00 9.29 130 HIS B O 1
ATOM 2344 N N . LEU B 1 131 ? 35.678 -26.666 -5.486 1.00 9.73 131 LEU B N 1
ATOM 2345 C CA . LEU B 1 131 ? 35.514 -25.839 -4.287 1.00 10.61 131 LEU B CA 1
ATOM 2346 C C . LEU B 1 131 ? 36.868 -25.434 -3.671 1.00 11.13 131 LEU B C 1
ATOM 2347 O O . LEU B 1 131 ? 37.031 -24.298 -3.225 1.00 10.83 131 LEU B O 1
ATOM 2352 N N . GLU B 1 132 ? 37.834 -26.353 -3.705 1.00 11.63 132 GLU B N 1
ATOM 2353 C CA . GLU B 1 132 ? 39.229 -26.094 -3.326 1.00 13.25 132 GLU B CA 1
ATOM 2354 C C . GLU B 1 132 ? 39.832 -24.941 -4.119 1.00 12.54 132 GLU B C 1
ATOM 2355 O O . GLU B 1 132 ? 40.524 -24.082 -3.572 1.00 12.61 132 GLU B O 1
ATOM 2361 N N . ASN B 1 133 ? 39.602 -24.964 -5.430 1.00 12.79 133 ASN B N 1
ATOM 2362 C CA . ASN B 1 133 ? 40.175 -23.983 -6.335 1.00 13.04 133 ASN B CA 1
ATOM 2363 C C . ASN B 1 133 ? 39.531 -22.621 -6.130 1.00 13.54 133 ASN B C 1
ATOM 2364 O O . ASN B 1 133 ? 40.218 -21.598 -6.086 1.00 12.80 133 ASN B O 1
ATOM 2377 N N . LEU B 1 135 ? 37.894 -21.623 -3.365 1.00 12.44 135 LEU B N 1
ATOM 2378 C CA . LEU B 1 135 ? 38.304 -21.139 -2.042 1.00 11.68 135 LEU B CA 1
ATOM 2379 C C . LEU B 1 135 ? 39.695 -20.488 -2.054 1.00 11.55 135 LEU B C 1
ATOM 2380 O O . LEU B 1 135 ? 39.868 -19.384 -1.531 1.00 11.25 135 LEU B O 1
ATOM 2385 N N . ALA B 1 136 ? 40.682 -21.162 -2.645 1.00 11.38 136 ALA B N 1
ATOM 2386 C CA . ALA B 1 136 ? 42.049 -20.626 -2.680 1.00 11.44 136 ALA B CA 1
ATOM 2387 C C . ALA B 1 136 ? 42.121 -19.230 -3.330 1.00 11.77 136 ALA B C 1
ATOM 2388 O O . ALA B 1 136 ? 42.812 -18.341 -2.823 1.00 12.17 136 ALA B O 1
ATOM 2390 N N . LEU B 1 137 ? 41.413 -19.058 -4.448 1.00 11.78 137 LEU B N 1
ATOM 2391 C CA . LEU B 1 137 ? 41.322 -17.755 -5.133 1.00 12.32 137 LEU B CA 1
ATOM 2392 C C . LEU B 1 137 ? 40.490 -16.716 -4.367 1.00 12.61 137 LEU B C 1
ATOM 2393 O O . LEU B 1 137 ? 40.833 -15.539 -4.374 1.00 12.86 137 LEU B O 1
ATOM 2398 N N . SER B 1 138 ? 39.400 -17.144 -3.725 1.00 12.47 138 SER B N 1
ATOM 2399 C CA . SER B 1 138 ? 38.656 -16.249 -2.824 1.00 13.33 138 SER B CA 1
ATOM 2400 C C . SER B 1 138 ? 39.546 -15.664 -1.707 1.00 13.44 138 SER B C 1
ATOM 2401 O O . SER B 1 138 ? 39.484 -14.465 -1.435 1.00 13.50 138 SER B O 1
ATOM 2404 N N . ARG B 1 139 ? 40.386 -16.502 -1.086 1.00 13.93 139 ARG B N 1
ATOM 2405 C CA . ARG B 1 139 ? 41.342 -16.047 -0.053 1.00 14.49 139 ARG B CA 1
ATOM 2406 C C . ARG B 1 139 ? 42.300 -14.950 -0.564 1.00 14.95 139 ARG B C 1
ATOM 2407 O O . ARG B 1 139 ? 42.818 -14.149 0.217 1.00 14.60 139 ARG B O 1
ATOM 2423 N N . GLY B 1 141 ? 41.246 -12.656 -2.658 1.00 15.61 141 GLY B N 1
ATOM 2424 C CA . GLY B 1 141 ? 40.428 -11.504 -2.979 1.00 15.02 141 GLY B CA 1
ATOM 2425 C C . GLY B 1 141 ? 39.770 -11.569 -4.345 1.00 14.98 141 GLY B C 1
ATOM 2426 O O . GLY B 1 141 ? 39.289 -10.558 -4.833 1.00 14.49 141 GLY B O 1
ATOM 2427 N N . VAL B 1 142 ? 39.751 -12.749 -4.966 1.00 14.29 142 VAL B N 1
ATOM 2428 C CA . VAL B 1 142 ? 39.043 -12.931 -6.237 1.00 13.97 142 VAL B CA 1
ATOM 2429 C C . VAL B 1 142 ? 37.539 -13.042 -5.965 1.00 14.19 142 VAL B C 1
ATOM 2430 O O . VAL B 1 142 ? 37.109 -13.866 -5.159 1.00 14.46 142 VAL B O 1
ATOM 2434 N N . ALA B 1 143 ? 36.749 -12.197 -6.624 1.00 14.17 143 ALA B N 1
ATOM 2435 C CA . ALA B 1 143 ? 35.299 -12.216 -6.442 1.00 14.52 143 ALA B CA 1
ATOM 2436 C C . ALA B 1 143 ? 34.709 -13.434 -7.136 1.00 14.34 143 ALA B C 1
ATOM 2437 O O . ALA B 1 143 ? 35.026 -13.720 -8.287 1.00 14.15 143 ALA B O 1
ATOM 2447 N N . VAL B 1 145 ? 31.338 -14.823 -8.416 1.00 14.43 145 VAL B N 1
ATOM 2448 C CA . VAL B 1 145 ? 29.992 -14.370 -8.730 1.00 14.58 145 VAL B CA 1
ATOM 2449 C C . VAL B 1 145 ? 29.306 -15.391 -9.641 1.00 15.01 145 VAL B C 1
ATOM 2450 O O . VAL B 1 145 ? 29.103 -15.136 -10.830 1.00 14.58 145 VAL B O 1
ATOM 2454 N N . PRO B 1 146 ? 28.931 -16.543 -9.076 1.00 15.33 146 PRO B N 1
ATOM 2455 C CA . PRO B 1 146 ? 28.275 -17.587 -9.853 1.00 16.00 146 PRO B CA 1
ATOM 2456 C C . PRO B 1 146 ? 26.898 -17.083 -10.318 1.00 16.77 146 PRO B C 1
ATOM 2457 O O . PRO B 1 146 ? 26.314 -16.253 -9.634 1.00 17.06 146 PRO B O 1
ATOM 2461 N N . PRO B 1 147 ? 26.401 -17.534 -11.474 1.00 17.81 147 PRO B N 1
ATOM 2462 C CA . PRO B 1 147 ? 25.083 -17.097 -11.956 1.00 18.64 147 PRO B CA 1
ATOM 2463 C C . PRO B 1 147 ? 23.942 -17.761 -11.189 1.00 19.52 147 PRO B C 1
ATOM 2464 O O . PRO B 1 147 ? 23.296 -18.670 -11.702 1.00 21.19 147 PRO B O 1
ATOM 2476 N N . PRO B 1 149 ? 20.326 -17.751 -9.844 1.00 20.63 149 PRO B N 1
ATOM 2477 C CA . PRO B 1 149 ? 19.036 -17.080 -10.041 1.00 20.87 149 PRO B CA 1
ATOM 2478 C C . PRO B 1 149 ? 18.446 -16.521 -8.745 1.00 21.39 149 PRO B C 1
ATOM 2479 O O . PRO B 1 149 ? 18.503 -17.161 -7.686 1.00 20.68 149 PRO B O 1
ATOM 2483 N N . ALA B 1 150 ? 17.914 -15.308 -8.845 1.00 22.13 150 ALA B N 1
ATOM 2484 C CA . ALA B 1 150 ? 17.187 -14.683 -7.758 1.00 22.81 150 ALA B CA 1
ATOM 2485 C C . ALA B 1 150 ? 15.706 -14.705 -8.114 1.00 23.49 150 ALA B C 1
ATOM 2486 O O . ALA B 1 150 ? 15.324 -14.350 -9.238 1.00 23.79 150 ALA B O 1
ATOM 2488 N N . PHE B 1 151 ? 14.874 -15.121 -7.165 1.00 24.01 151 PHE B N 1
ATOM 2489 C CA . PHE B 1 151 ? 13.444 -15.241 -7.422 1.00 24.92 151 PHE B CA 1
ATOM 2490 C C . PHE B 1 151 ? 12.619 -14.189 -6.684 1.00 25.84 151 PHE B C 1
ATOM 2491 O O . PHE B 1 151 ? 11.422 -14.037 -6.945 1.00 26.35 151 PHE B O 1
ATOM 2499 N N . TYR B 1 152 ? 13.255 -13.454 -5.782 1.00 26.93 152 TYR B N 1
ATOM 2500 C CA . TYR B 1 152 ? 12.538 -12.463 -4.981 1.00 28.39 152 TYR B CA 1
ATOM 2501 C C . TYR B 1 152 ? 11.951 -11.321 -5.829 1.00 28.86 152 TYR B C 1
ATOM 2502 O O . TYR B 1 152 ? 10.996 -10.665 -5.413 1.00 28.73 152 TYR B O 1
ATOM 2511 N N . ASN B 1 153 ? 12.523 -11.107 -7.013 1.00 29.63 153 ASN B N 1
ATOM 2512 C CA . ASN B 1 153 ? 12.069 -10.059 -7.931 1.00 30.52 153 ASN B CA 1
ATOM 2513 C C . ASN B 1 153 ? 11.181 -10.586 -9.058 1.00 30.96 153 ASN B C 1
ATOM 2514 O O . ASN B 1 153 ? 10.976 -9.911 -10.073 1.00 30.98 153 ASN B O 1
ATOM 2519 N N . HIS B 1 154 ? 10.656 -11.795 -8.849 1.00 31.49 154 HIS B N 1
ATOM 2520 C CA . HIS B 1 154 ? 9.687 -12.457 -9.737 1.00 32.11 154 HIS B CA 1
ATOM 2521 C C . HIS B 1 154 ? 10.060 -12.435 -11.222 1.00 32.40 154 HIS B C 1
ATOM 2522 O O . HIS B 1 154 ? 9.336 -11.857 -12.038 1.00 32.64 154 HIS B O 1
ATOM 2529 N N . PRO B 1 155 ? 11.193 -13.045 -11.576 1.00 32.51 155 PRO B N 1
ATOM 2530 C CA . PRO B 1 155 ? 11.580 -13.178 -12.981 1.00 32.30 155 PRO B CA 1
ATOM 2531 C C . PRO B 1 155 ? 10.628 -14.096 -13.746 1.00 32.40 155 PRO B C 1
ATOM 2532 O O . PRO B 1 155 ? 10.046 -15.015 -13.158 1.00 32.36 155 PRO B O 1
ATOM 2536 N N . GLU B 1 156 ? 10.476 -13.852 -15.043 1.00 32.47 156 GLU B N 1
ATOM 2537 C CA . GLU B 1 156 ? 9.614 -14.689 -15.880 1.00 32.78 156 GLU B CA 1
ATOM 2538 C C . GLU B 1 156 ? 10.399 -15.396 -16.974 1.00 32.30 156 GLU B C 1
ATOM 2539 O O . GLU B 1 156 ? 10.137 -16.558 -17.291 1.00 32.37 156 GLU B O 1
ATOM 2545 N N . THR B 1 157 ? 11.369 -14.688 -17.544 1.00 31.55 157 THR B N 1
ATOM 2546 C CA . THR B 1 157 ? 12.132 -15.198 -18.674 1.00 30.86 157 THR B CA 1
ATOM 2547 C C . THR B 1 157 ? 13.593 -15.434 -18.301 1.00 30.47 157 THR B C 1
ATOM 2548 O O . THR B 1 157 ? 14.078 -14.934 -17.284 1.00 30.27 157 THR B O 1
ATOM 2552 N N . VAL B 1 158 ? 14.285 -16.192 -19.144 1.00 30.14 158 VAL B N 1
ATOM 2553 C CA . VAL B 1 158 ? 15.730 -16.392 -19.026 1.00 29.69 158 VAL B CA 1
ATOM 2554 C C . VAL B 1 158 ? 16.482 -15.051 -19.096 1.00 29.49 158 VAL B C 1
ATOM 2555 O O . VAL B 1 158 ? 17.468 -14.862 -18.386 1.00 29.37 158 VAL B O 1
ATOM 2559 N N . ASP B 1 159 ? 16.000 -14.126 -19.933 1.00 29.24 159 ASP B N 1
ATOM 2560 C CA . ASP B 1 159 ? 16.540 -12.756 -20.008 1.00 29.13 159 ASP B CA 1
ATOM 2561 C C . ASP B 1 159 ? 16.539 -12.025 -18.667 1.00 28.29 159 ASP B C 1
ATOM 2562 O O . ASP B 1 159 ? 17.465 -11.271 -18.375 1.00 28.04 159 ASP B O 1
ATOM 2567 N N . ASP B 1 160 ? 15.490 -12.234 -17.871 1.00 27.66 160 ASP B N 1
ATOM 2568 C CA . ASP B 1 160 ? 15.369 -11.619 -16.544 1.00 27.12 160 ASP B CA 1
ATOM 2569 C C . ASP B 1 160 ? 16.504 -12.056 -15.619 1.00 26.57 160 ASP B C 1
ATOM 2570 O O . ASP B 1 160 ? 17.129 -11.225 -14.961 1.00 26.70 160 ASP B O 1
ATOM 2575 N N . ILE B 1 161 ? 16.748 -13.363 -15.577 1.00 26.06 161 ILE B N 1
ATOM 2576 C CA . ILE B 1 161 ? 17.819 -13.952 -14.769 1.00 25.59 161 ILE B CA 1
ATOM 2577 C C . ILE B 1 161 ? 19.192 -13.500 -15.257 1.00 25.09 161 ILE B C 1
ATOM 2578 O O . ILE B 1 161 ? 20.036 -13.108 -14.456 1.00 25.18 161 ILE B O 1
ATOM 2583 N N . VAL B 1 162 ? 19.394 -13.540 -16.572 1.00 24.74 162 VAL B N 1
ATOM 2584 C CA . VAL B 1 162 ? 20.639 -13.085 -17.189 1.00 24.69 162 VAL B CA 1
ATOM 2585 C C . VAL B 1 162 ? 20.926 -11.615 -16.859 1.00 25.08 162 VAL B C 1
ATOM 2586 O O . VAL B 1 162 ? 22.048 -11.263 -16.470 1.00 25.15 162 VAL B O 1
ATOM 2590 N N . HIS B 1 163 ? 19.906 -10.773 -16.996 1.00 25.53 163 HIS B N 1
ATOM 2591 C CA . HIS B 1 163 ? 20.017 -9.342 -16.690 1.00 26.18 163 HIS B CA 1
ATOM 2592 C C . HIS B 1 163 ? 20.449 -9.115 -15.247 1.00 25.77 163 HIS B C 1
ATOM 2593 O O . HIS B 1 163 ? 21.294 -8.257 -14.974 1.00 25.69 163 HIS B O 1
ATOM 2600 N N . HIS B 1 164 ? 19.871 -9.891 -14.329 1.00 25.33 164 HIS B N 1
ATOM 2601 C CA . HIS B 1 164 ? 20.177 -9.761 -12.909 1.00 25.21 164 HIS B CA 1
ATOM 2602 C C . HIS B 1 164 ? 21.636 -10.107 -12.593 1.00 24.77 164 HIS B C 1
ATOM 2603 O O . HIS B 1 164 ? 22.308 -9.369 -11.878 1.00 24.74 164 HIS B O 1
ATOM 2610 N N . VAL B 1 165 ? 22.115 -11.226 -13.127 1.00 24.23 165 VAL B N 1
ATOM 2611 C CA . VAL B 1 165 ? 23.506 -11.653 -12.936 1.00 23.89 165 VAL B CA 1
ATOM 2612 C C . VAL B 1 165 ? 24.491 -10.611 -13.479 1.00 24.08 165 VAL B C 1
ATOM 2613 O O . VAL B 1 165 ? 25.461 -10.261 -12.804 1.00 23.88 165 VAL B O 1
ATOM 2617 N N . VAL B 1 166 ? 24.221 -10.108 -14.684 1.00 24.09 166 VAL B N 1
ATOM 2618 C CA . VAL B 1 166 ? 25.082 -9.104 -15.318 1.00 24.49 166 VAL B CA 1
ATOM 2619 C C . VAL B 1 166 ? 25.170 -7.835 -14.470 1.00 24.80 166 VAL B C 1
ATOM 2620 O O . VAL B 1 166 ? 26.265 -7.303 -14.256 1.00 24.68 166 VAL B O 1
ATOM 2624 N N . ALA B 1 167 ? 24.022 -7.376 -13.971 1.00 25.25 167 ALA B N 1
ATOM 2625 C CA . ALA B 1 167 ? 23.965 -6.196 -13.106 1.00 25.87 167 ALA B CA 1
ATOM 2626 C C . ALA B 1 167 ? 24.866 -6.364 -11.880 1.00 26.33 167 ALA B C 1
ATOM 2627 O O . ALA B 1 167 ? 25.576 -5.436 -11.486 1.00 26.45 167 ALA B O 1
ATOM 2629 N N . ARG B 1 168 ? 24.864 -7.563 -11.309 1.00 26.84 168 ARG B N 1
ATOM 2630 C CA . ARG B 1 168 ? 25.671 -7.856 -10.132 1.00 27.72 168 ARG B CA 1
ATOM 2631 C C . ARG B 1 168 ? 27.165 -7.990 -10.440 1.00 27.80 168 ARG B C 1
ATOM 2632 O O . ARG B 1 168 ? 28.004 -7.613 -9.617 1.00 27.99 168 ARG B O 1
ATOM 2640 N N . VAL B 1 169 ? 27.496 -8.519 -11.619 1.00 27.70 169 VAL B N 1
ATOM 2641 C CA . VAL B 1 169 ? 28.890 -8.550 -12.071 1.00 27.51 169 VAL B CA 1
ATOM 2642 C C . VAL B 1 169 ? 29.388 -7.112 -12.301 1.00 27.92 169 VAL B C 1
ATOM 2643 O O . VAL B 1 169 ? 30.450 -6.738 -11.802 1.00 27.63 169 VAL B O 1
ATOM 2647 N N . LEU B 1 170 ? 28.603 -6.317 -13.036 1.00 28.01 170 LEU B N 1
ATOM 2648 C CA . LEU B 1 170 ? 28.860 -4.881 -13.213 1.00 28.83 170 LEU B CA 1
ATOM 2649 C C . LEU B 1 170 ? 29.112 -4.153 -11.893 1.00 29.12 170 LEU B C 1
ATOM 2650 O O . LEU B 1 170 ? 29.986 -3.284 -11.823 1.00 29.22 170 LEU B O 1
ATOM 2655 N N . ASP B 1 171 ? 28.350 -4.520 -10.859 1.00 29.72 171 ASP B N 1
ATOM 2656 C CA . ASP B 1 171 ? 28.465 -3.927 -9.515 1.00 30.64 171 ASP B CA 1
ATOM 2657 C C . ASP B 1 171 ? 29.861 -4.001 -8.922 1.00 30.48 171 ASP B C 1
ATOM 2658 O O . ASP B 1 171 ? 30.258 -3.112 -8.168 1.00 30.34 171 ASP B O 1
ATOM 2663 N N . GLN B 1 172 ? 30.586 -5.070 -9.253 1.00 30.51 172 GLN B N 1
ATOM 2664 C CA . GLN B 1 172 ? 31.940 -5.305 -8.742 1.00 30.51 172 GLN B CA 1
ATOM 2665 C C . GLN B 1 172 ? 32.902 -4.201 -9.164 1.00 30.62 172 GLN B C 1
ATOM 2666 O O . GLN B 1 172 ? 33.924 -3.984 -8.515 1.00 30.54 172 GLN B O 1
ATOM 2672 N N . PHE B 1 173 ? 32.565 -3.516 -10.254 1.00 30.77 173 PHE B N 1
ATOM 2673 C CA . PHE B 1 173 ? 33.379 -2.423 -10.767 1.00 31.12 173 PHE B CA 1
ATOM 2674 C C . PHE B 1 173 ? 32.689 -1.058 -10.653 1.00 31.81 173 PHE B C 1
ATOM 2675 O O . PHE B 1 173 ? 33.030 -0.116 -11.372 1.00 31.61 173 PHE B O 1
ATOM 2683 N N . GLY B 1 174 ? 31.726 -0.966 -9.740 1.00 32.50 174 GLY B N 1
ATOM 2684 C CA . GLY B 1 174 ? 30.983 0.266 -9.508 1.00 33.73 174 GLY B CA 1
ATOM 2685 C C . GLY B 1 174 ? 30.151 0.691 -10.704 1.00 34.44 174 GLY B C 1
ATOM 2686 O O . GLY B 1 174 ? 29.673 1.820 -10.751 1.00 34.52 174 GLY B O 1
ATOM 2687 N N . LEU B 1 175 ? 29.977 -0.215 -11.668 1.00 35.09 175 LEU B N 1
ATOM 2688 C CA . LEU B 1 175 ? 29.198 0.069 -12.869 1.00 35.84 175 LEU B CA 1
ATOM 2689 C C . LEU B 1 175 ? 27.745 -0.318 -12.633 1.00 36.62 175 LEU B C 1
ATOM 2690 O O . LEU B 1 175 ? 27.461 -1.268 -11.899 1.00 36.93 175 LEU B O 1
ATOM 2695 N N . GLU B 1 176 ? 26.831 0.414 -13.263 1.00 37.20 176 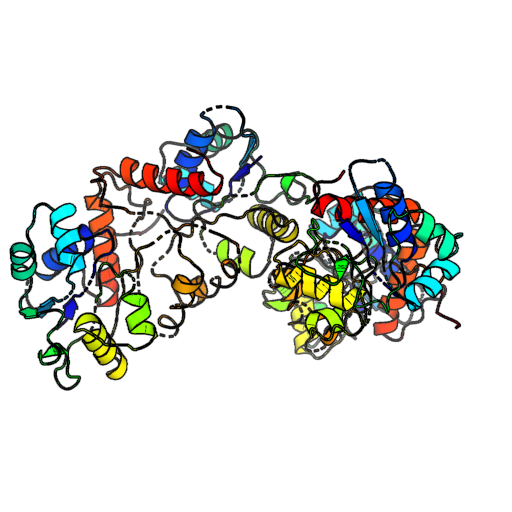GLU B N 1
ATOM 2696 C CA . GLU B 1 176 ? 25.404 0.223 -13.031 1.00 37.94 176 GLU B CA 1
ATOM 2697 C C . GLU B 1 176 ? 24.715 -0.463 -14.205 1.00 37.80 176 GLU B C 1
ATOM 2698 O O . GLU B 1 176 ? 25.072 -0.234 -15.361 1.00 38.13 176 GLU B O 1
ATOM 2712 N N . LYS C 1 2 ? 26.597 5.492 3.851 1.00 38.82 2 LYS C N 1
ATOM 2713 C CA . LYS C 1 2 ? 25.703 4.570 4.545 1.00 36.34 2 LYS C CA 1
ATOM 2714 C C . LYS C 1 2 ? 26.492 3.565 5.383 1.00 34.42 2 LYS C C 1
ATOM 2715 O O . LYS C 1 2 ? 27.280 2.778 4.853 1.00 33.67 2 LYS C O 1
ATOM 2721 N N . LEU C 1 3 ? 26.287 3.623 6.697 1.00 32.11 3 LEU C N 1
ATOM 2722 C CA . LEU C 1 3 ? 26.993 2.757 7.634 1.00 30.18 3 LEU C CA 1
ATOM 2723 C C . LEU C 1 3 ? 26.035 1.953 8.491 1.00 28.55 3 LEU C C 1
ATOM 2724 O O . LEU C 1 3 ? 25.057 2.487 9.018 1.00 28.06 3 LEU C O 1
ATOM 2729 N N . ILE C 1 4 ? 26.333 0.665 8.617 1.00 26.54 4 ILE C N 1
ATOM 2730 C CA . ILE C 1 4 ? 25.632 -0.207 9.532 1.00 24.87 4 ILE C CA 1
ATOM 2731 C C . ILE C 1 4 ? 26.390 -0.218 10.851 1.00 24.36 4 ILE C C 1
ATOM 2732 O O . ILE C 1 4 ? 27.610 -0.394 10.876 1.00 24.29 4 ILE C O 1
ATOM 2737 N N . VAL C 1 5 ? 25.667 -0.012 11.945 1.00 23.33 5 VAL C N 1
ATOM 2738 C CA . VAL C 1 5 ? 26.263 -0.063 13.265 1.00 22.45 5 VAL C CA 1
ATOM 2739 C C . VAL C 1 5 ? 25.549 -1.146 14.051 1.00 22.45 5 VAL C C 1
ATOM 2740 O O . VAL C 1 5 ? 24.373 -1.005 14.402 1.00 22.29 5 VAL C O 1
ATOM 2744 N N . GLY C 1 6 ? 26.259 -2.239 14.305 1.00 22.23 6 GLY C N 1
ATOM 2745 C CA . GLY C 1 6 ? 25.719 -3.314 15.108 1.00 22.09 6 GLY C CA 1
ATOM 2746 C C . GLY C 1 6 ? 26.157 -3.093 16.537 1.00 22.44 6 GLY C C 1
ATOM 2747 O O . GLY C 1 6 ? 27.309 -2.710 16.793 1.00 22.18 6 GLY C O 1
ATOM 2756 N N . THR C 1 8 ? 26.159 -5.092 20.344 1.00 22.32 8 THR C N 1
ATOM 2757 C CA . THR C 1 8 ? 26.217 -6.452 20.808 1.00 22.28 8 THR C CA 1
ATOM 2758 C C . THR C 1 8 ? 26.478 -6.425 22.313 1.00 21.91 8 THR C C 1
ATOM 2759 O O . THR C 1 8 ? 27.051 -5.461 22.824 1.00 21.86 8 THR C O 1
ATOM 2763 N N . GLY C 1 9 ? 26.069 -7.489 23.005 1.00 21.82 9 GLY C N 1
ATOM 2764 C CA . GLY C 1 9 ? 26.055 -7.535 24.468 1.00 21.82 9 GLY C CA 1
ATOM 2765 C C . GLY C 1 9 ? 27.369 -7.810 25.169 1.00 21.96 9 GLY C C 1
ATOM 2766 O O . GLY C 1 9 ? 27.404 -8.549 26.145 1.00 22.26 9 GLY C O 1
ATOM 2767 N N . ALA C 1 10 ? 28.453 -7.226 24.671 1.00 22.17 10 ALA C N 1
ATOM 2768 C CA . ALA C 1 10 ? 29.704 -7.193 25.412 1.00 22.45 10 ALA C CA 1
ATOM 2769 C C . ALA C 1 10 ? 29.670 -5.955 26.305 1.00 22.68 10 ALA C C 1
ATOM 2770 O O . ALA C 1 10 ? 29.026 -4.965 25.961 1.00 22.38 10 ALA C O 1
ATOM 2772 N N . THR C 1 11 ? 30.352 -6.003 27.447 1.00 23.07 11 THR C N 1
ATOM 2773 C CA . THR C 1 11 ? 30.492 -4.796 28.258 1.00 23.69 11 THR C CA 1
ATOM 2774 C C . THR C 1 11 ? 31.204 -3.736 27.414 1.00 23.88 11 THR C C 1
ATOM 2775 O O . THR C 1 11 ? 32.129 -4.054 26.668 1.00 24.54 11 THR C O 1
ATOM 2779 N N . GLY C 1 12 ? 30.735 -2.495 27.479 1.00 24.12 12 GLY C N 1
ATOM 2780 C CA . GLY C 1 12 ? 31.256 -1.452 26.597 1.00 23.77 12 GLY C CA 1
ATOM 2781 C C . GLY C 1 12 ? 30.205 -0.846 25.693 1.00 23.91 12 GLY C C 1
ATOM 2782 O O . GLY C 1 12 ? 30.517 -0.319 24.623 1.00 23.98 12 GLY C O 1
ATOM 2783 N N . ALA C 1 13 ? 28.949 -0.912 26.119 1.00 24.29 13 ALA C N 1
ATOM 2784 C CA . ALA C 1 13 ? 27.880 -0.170 25.449 1.00 24.39 13 ALA C CA 1
ATOM 2785 C C . ALA C 1 13 ? 28.152 1.343 25.313 1.00 24.84 13 ALA C C 1
ATOM 2786 O O . ALA C 1 13 ? 27.717 1.944 24.324 1.00 25.12 13 ALA C O 1
ATOM 2788 N N . PRO C 1 14 ? 28.843 1.969 26.278 1.00 25.09 14 PRO C N 1
ATOM 2789 C CA . PRO C 1 14 ? 29.289 3.359 26.115 1.00 25.28 14 PRO C CA 1
ATOM 2790 C C . PRO C 1 14 ? 30.153 3.604 24.878 1.00 25.70 14 PRO C C 1
ATOM 2791 O O . PRO C 1 14 ? 30.194 4.729 24.373 1.00 25.69 14 PRO C O 1
ATOM 2795 N N . LEU C 1 15 ? 30.849 2.573 24.400 1.00 26.12 15 LEU C N 1
ATOM 2796 C CA . LEU C 1 15 ? 31.631 2.705 23.177 1.00 26.17 15 LEU C CA 1
ATOM 2797 C C . LEU C 1 15 ? 30.682 2.833 22.001 1.00 26.48 15 LEU C C 1
ATOM 2798 O O . LEU C 1 15 ? 30.887 3.660 21.119 1.00 26.48 15 LEU C O 1
ATOM 2803 N N . GLY C 1 16 ? 29.632 2.018 22.004 1.00 27.04 16 GLY C N 1
ATOM 2804 C CA . GLY C 1 16 ? 28.630 2.049 20.942 1.00 27.92 16 GLY C CA 1
ATOM 2805 C C . GLY C 1 16 ? 27.793 3.318 20.929 1.00 28.21 16 GLY C C 1
ATOM 2806 O O . GLY C 1 16 ? 27.566 3.903 19.868 1.00 28.12 16 GLY C O 1
ATOM 2807 N N . VAL C 1 17 ? 27.328 3.733 22.107 1.00 28.90 17 VAL C N 1
ATOM 2808 C CA . VAL C 1 17 ? 26.548 4.966 22.253 1.00 29.66 17 VAL C CA 1
ATOM 2809 C C . VAL C 1 17 ? 27.359 6.180 21.791 1.00 30.25 17 VAL C C 1
ATOM 2810 O O . VAL C 1 17 ? 26.864 7.005 21.023 1.00 30.36 17 VAL C O 1
ATOM 2814 N N . ALA C 1 18 ? 28.616 6.261 22.229 1.00 31.16 18 ALA C N 1
ATOM 2815 C CA . ALA C 1 18 ? 29.509 7.352 21.832 1.00 31.88 18 ALA C CA 1
ATOM 2816 C C . ALA C 1 18 ? 29.784 7.403 20.329 1.00 32.34 18 ALA C C 1
ATOM 2817 O O . ALA C 1 18 ? 29.882 8.494 19.752 1.00 32.49 18 ALA C O 1
ATOM 2819 N N . LEU C 1 19 ? 29.921 6.234 19.699 1.00 32.84 19 LEU C N 1
ATOM 2820 C CA . LEU C 1 19 ? 30.124 6.176 18.248 1.00 33.57 19 LEU C CA 1
ATOM 2821 C C . LEU C 1 19 ? 28.923 6.749 17.499 1.00 33.96 19 LEU C C 1
ATOM 2822 O O . LEU C 1 19 ? 29.094 7.517 16.553 1.00 34.35 19 LEU C O 1
ATOM 2827 N N . LEU C 1 20 ? 27.722 6.356 17.923 1.00 34.63 20 LEU C N 1
ATOM 2828 C CA . LEU C 1 20 ? 26.467 6.843 17.337 1.00 35.34 20 LEU C CA 1
ATOM 2829 C C . LEU C 1 20 ? 26.248 8.347 17.535 1.00 35.92 20 LEU C C 1
ATOM 2830 O O . LEU C 1 20 ? 25.714 9.018 16.656 1.00 36.21 20 LEU C O 1
ATOM 2835 N N . GLN C 1 21 ? 26.652 8.863 18.693 1.00 36.81 21 GLN C N 1
ATOM 2836 C CA . GLN C 1 21 ? 26.616 10.303 18.954 1.00 37.60 21 GLN C CA 1
ATOM 2837 C C . GLN C 1 21 ? 27.560 11.053 18.009 1.00 37.84 21 GLN C C 1
ATOM 2838 O O . GLN C 1 21 ? 27.190 12.086 17.449 1.00 38.26 21 GLN C O 1
ATOM 2844 N N . ALA C 1 22 ? 28.761 10.512 17.812 1.00 38.20 22 ALA C N 1
ATOM 2845 C CA . ALA C 1 22 ? 29.763 11.109 16.922 1.00 38.54 22 ALA C CA 1
ATOM 2846 C C . ALA C 1 22 ? 29.342 11.098 15.451 1.00 39.00 22 ALA C C 1
ATOM 2847 O O . ALA C 1 22 ? 29.633 12.040 14.709 1.00 39.02 22 ALA C O 1
ATOM 2849 N N . LEU C 1 23 ? 28.671 10.023 15.043 1.00 39.37 23 LEU C N 1
ATOM 2850 C CA . LEU C 1 23 ? 28.110 9.886 13.700 1.00 39.95 23 LEU C CA 1
ATOM 2851 C C . LEU C 1 23 ? 26.945 10.854 13.461 1.00 40.71 23 LEU C C 1
ATOM 2852 O O . LEU C 1 23 ? 26.778 11.369 12.356 1.00 40.48 23 LEU C O 1
ATOM 2857 N N . ARG C 1 24 ? 26.146 11.090 14.504 1.00 41.79 24 ARG C N 1
ATOM 2858 C CA . ARG C 1 24 ? 25.012 12.022 14.438 1.00 42.93 24 ARG C CA 1
ATOM 2859 C C . ARG C 1 24 ? 25.474 13.473 14.272 1.00 43.30 24 ARG C C 1
ATOM 2860 O O . ARG C 1 24 ? 24.686 14.343 13.892 1.00 43.67 24 ARG C O 1
ATOM 2868 N N . GLU C 1 25 ? 26.753 13.720 14.548 1.00 43.71 25 GLU C N 1
ATOM 2869 C CA . GLU C 1 25 ? 27.371 15.023 14.303 1.00 44.20 25 GLU C CA 1
ATOM 2870 C C . GLU C 1 25 ? 27.872 15.140 12.866 1.00 44.17 25 GLU C C 1
ATOM 2871 O O . GLU C 1 25 ? 28.466 16.151 12.490 1.00 44.26 25 GLU C O 1
ATOM 2885 N N . PRO C 1 27 ? 26.266 15.029 9.251 1.00 42.03 27 PRO C N 1
ATOM 2886 C CA . PRO C 1 27 ? 24.985 15.058 8.548 1.00 40.97 27 PRO C CA 1
ATOM 2887 C C . PRO C 1 27 ? 24.955 14.243 7.259 1.00 39.71 27 PRO C C 1
ATOM 2888 O O . PRO C 1 27 ? 23.874 13.877 6.804 1.00 39.61 27 PRO C O 1
ATOM 2892 N N . ASN C 1 28 ? 26.123 13.964 6.685 1.00 38.37 28 ASN C N 1
ATOM 2893 C CA . ASN C 1 28 ? 26.209 13.184 5.452 1.00 37.45 28 ASN C CA 1
ATOM 2894 C C . ASN C 1 28 ? 26.123 11.655 5.638 1.00 36.61 28 ASN C C 1
ATOM 2895 O O . ASN C 1 28 ? 26.060 10.912 4.655 1.00 36.46 28 ASN C O 1
ATOM 2900 N N . VAL C 1 29 ? 26.103 11.192 6.888 1.00 35.48 29 VAL C N 1
ATOM 2901 C CA . VAL C 1 29 ? 26.115 9.753 7.183 1.00 34.31 29 VAL C CA 1
ATOM 2902 C C . VAL C 1 29 ? 24.729 9.217 7.553 1.00 33.73 29 VAL C C 1
ATOM 2903 O O . VAL C 1 29 ? 24.129 9.655 8.539 1.00 34.00 29 VAL C O 1
ATOM 2907 N N . GLU C 1 30 ? 24.230 8.269 6.760 1.00 32.66 30 GLU C N 1
ATOM 2908 C CA . GLU C 1 30 ? 22.995 7.550 7.080 1.00 31.63 30 GLU C CA 1
ATOM 2909 C C . GLU C 1 30 ? 23.337 6.307 7.900 1.00 31.12 30 GLU C C 1
ATOM 2910 O O . GLU C 1 30 ? 24.034 5.417 7.411 1.00 30.81 30 GLU C O 1
ATOM 2916 N N . THR C 1 31 ? 22.855 6.251 9.141 1.00 30.31 31 THR C N 1
ATOM 2917 C CA . THR C 1 31 ? 23.181 5.137 10.034 1.00 30.01 31 THR C CA 1
ATOM 2918 C C . THR C 1 31 ? 22.060 4.107 10.128 1.00 29.28 31 THR C C 1
ATOM 2919 O O . THR C 1 31 ? 20.889 4.456 10.285 1.00 29.15 31 THR C O 1
ATOM 2923 N N . HIS C 1 32 ? 22.440 2.836 10.028 1.00 28.20 32 HIS C N 1
ATOM 2924 C CA . HIS C 1 32 ? 21.512 1.726 10.182 1.00 27.05 32 HIS C CA 1
ATOM 2925 C C . HIS C 1 32 ? 21.947 0.936 11.403 1.00 26.88 32 HIS C C 1
ATOM 2926 O O . HIS C 1 32 ? 22.950 0.220 11.371 1.00 26.63 32 HIS C O 1
ATOM 2933 N N . LEU C 1 33 ? 21.198 1.104 12.486 1.00 26.46 33 LEU C N 1
ATOM 2934 C CA . LEU C 1 33 ? 21.491 0.463 13.756 1.00 26.21 33 LEU C CA 1
ATOM 2935 C C . LEU C 1 33 ? 20.811 -0.896 13.871 1.00 26.15 33 LEU C C 1
ATOM 2936 O O . LEU C 1 33 ? 19.659 -1.067 13.463 1.00 26.05 33 LEU C O 1
ATOM 2941 N N . VAL C 1 34 ? 21.543 -1.861 14.420 1.00 25.94 34 VAL C N 1
ATOM 2942 C CA . VAL C 1 34 ? 20.961 -3.127 14.844 1.00 25.93 34 VAL C CA 1
ATOM 2943 C C . VAL C 1 34 ? 21.498 -3.434 16.237 1.00 26.48 34 VAL C C 1
ATOM 2944 O O . VAL C 1 34 ? 22.664 -3.804 16.391 1.00 26.46 34 VAL C O 1
ATOM 2956 N N . SER C 1 36 ? 21.432 -5.868 19.364 1.00 26.58 36 SER C N 1
ATOM 2957 C CA . SER C 1 36 ? 21.059 -7.221 19.755 1.00 26.01 36 SER C CA 1
ATOM 2958 C C . SER C 1 36 ? 20.222 -7.194 21.035 1.00 26.20 36 SER C C 1
ATOM 2959 O O . SER C 1 36 ? 20.176 -6.179 21.744 1.00 25.72 36 SER C O 1
ATOM 2962 N N . LYS C 1 37 ? 19.566 -8.314 21.323 1.00 26.27 37 LYS C N 1
ATOM 2963 C CA . LYS C 1 37 ? 18.789 -8.464 22.543 1.00 26.75 37 LYS C CA 1
ATOM 2964 C C . LYS C 1 37 ? 19.623 -8.114 23.784 1.00 26.50 37 LYS C C 1
ATOM 2965 O O . LYS C 1 37 ? 19.180 -7.344 24.639 1.00 26.47 37 LYS C O 1
ATOM 2971 N N . TRP C 1 38 ? 20.835 -8.664 23.870 1.00 26.28 38 TRP C N 1
ATOM 2972 C CA . TRP C 1 38 ? 21.702 -8.401 25.011 1.00 26.18 38 TRP C CA 1
ATOM 2973 C C . TRP C 1 38 ? 22.390 -7.040 24.996 1.00 26.32 38 TRP C C 1
ATOM 2974 O O . TRP C 1 38 ? 22.830 -6.551 26.048 1.00 25.90 38 TRP C O 1
ATOM 2985 N N . ALA C 1 39 ? 22.461 -6.416 23.820 1.00 26.48 39 ALA C N 1
ATOM 2986 C CA . ALA C 1 39 ? 22.968 -5.047 23.719 1.00 26.83 39 ALA C CA 1
ATOM 2987 C C . ALA C 1 39 ? 22.039 -4.063 24.433 1.00 27.36 39 ALA C C 1
ATOM 2988 O O . ALA C 1 39 ? 22.490 -3.045 24.958 1.00 27.33 39 ALA C O 1
ATOM 2990 N N . LYS C 1 40 ? 20.744 -4.369 24.438 1.00 27.95 40 LYS C N 1
ATOM 2991 C CA . LYS C 1 40 ? 19.749 -3.539 25.121 1.00 28.57 40 LYS C CA 1
ATOM 2992 C C . LYS C 1 40 ? 19.935 -3.621 26.633 1.00 28.72 40 LYS C C 1
ATOM 2993 O O . LYS C 1 40 ? 19.881 -2.606 27.328 1.00 28.34 40 LYS C O 1
ATOM 2999 N N . THR C 1 41 ? 20.185 -4.830 27.126 1.00 29.20 41 THR C N 1
ATOM 3000 C CA . THR C 1 41 ? 20.513 -5.052 28.531 1.00 29.80 41 THR C CA 1
ATOM 3001 C C . THR C 1 41 ? 21.764 -4.269 28.942 1.00 30.31 41 THR C C 1
ATOM 3002 O O . THR C 1 41 ? 21.793 -3.622 29.997 1.00 30.43 41 THR C O 1
ATOM 3006 N N . THR C 1 42 ? 22.785 -4.321 28.093 1.00 30.77 42 THR C N 1
ATOM 3007 C CA . THR C 1 42 ? 24.064 -3.676 28.372 1.00 31.49 42 THR C CA 1
ATOM 3008 C C . THR C 1 42 ? 23.952 -2.144 28.341 1.00 31.55 42 THR C C 1
ATOM 3009 O O . THR C 1 42 ? 24.463 -1.467 29.236 1.00 31.93 42 THR C O 1
ATOM 3013 N N . ILE C 1 43 ? 23.271 -1.606 27.327 1.00 31.93 43 ILE C N 1
ATOM 3014 C CA . ILE C 1 43 ? 23.004 -0.163 27.235 1.00 32.06 43 ILE C CA 1
ATOM 3015 C C . ILE C 1 43 ? 22.338 0.374 28.505 1.00 32.64 43 ILE C C 1
ATOM 3016 O O . ILE C 1 43 ? 22.715 1.430 29.016 1.00 32.52 43 ILE C O 1
ATOM 3021 N N . GLU C 1 44 ? 21.365 -0.374 29.018 1.00 33.41 44 GLU C N 1
ATOM 3022 C CA . GLU C 1 44 ? 20.578 0.079 30.162 1.00 34.35 44 GLU C CA 1
ATOM 3023 C C . GLU C 1 44 ? 21.308 -0.059 31.496 1.00 34.66 44 GLU C C 1
ATOM 3024 O O . GLU C 1 44 ? 20.966 0.620 32.473 1.00 35.11 44 GLU C O 1
ATOM 3030 N N . LEU C 1 45 ? 22.320 -0.923 31.531 1.00 34.80 45 LEU C N 1
ATOM 3031 C CA . LEU C 1 45 ? 23.128 -1.110 32.730 1.00 35.02 45 LEU C CA 1
ATOM 3032 C C . LEU C 1 45 ? 24.309 -0.146 32.781 1.00 34.84 45 LEU C C 1
ATOM 3033 O O . LEU C 1 45 ? 24.718 0.276 33.868 1.00 35.12 45 LEU C O 1
ATOM 3038 N N . GLU C 1 46 ? 24.838 0.211 31.612 1.00 34.49 46 GLU C N 1
ATOM 3039 C CA . GLU C 1 46 ? 26.120 0.915 31.521 1.00 34.22 46 GLU C CA 1
ATOM 3040 C C . GLU C 1 46 ? 26.045 2.374 31.058 1.00 34.67 46 GLU C C 1
ATOM 3041 O O . GLU C 1 46 ? 27.013 3.117 31.217 1.00 34.79 46 GLU C O 1
ATOM 3047 N N . THR C 1 47 ? 24.922 2.772 30.464 1.00 35.10 47 THR C N 1
ATOM 3048 C CA . THR C 1 47 ? 24.749 4.151 29.994 1.00 35.57 47 THR C CA 1
ATOM 3049 C C . THR C 1 47 ? 23.528 4.804 30.655 1.00 35.95 47 THR C C 1
ATOM 3050 O O . THR C 1 47 ? 22.662 4.103 31.190 1.00 35.64 47 THR C O 1
ATOM 3054 N N . PRO C 1 48 ? 23.458 6.139 30.615 1.00 36.35 48 PRO C N 1
ATOM 3055 C CA . PRO C 1 48 ? 22.269 6.858 31.080 1.00 36.75 48 PRO C CA 1
ATOM 3056 C C . PRO C 1 48 ? 21.023 6.603 30.217 1.00 37.16 48 PRO C C 1
ATOM 3057 O O . PRO C 1 48 ? 19.925 7.000 30.606 1.00 37.44 48 PRO C O 1
ATOM 3061 N N . TYR C 1 49 ? 21.193 5.930 29.077 1.00 37.36 49 TYR C N 1
ATOM 3062 C CA . TYR C 1 49 ? 20.147 5.839 28.053 1.00 37.55 49 TYR C CA 1
ATOM 3063 C C . TYR C 1 49 ? 19.305 4.569 28.095 1.00 37.44 49 TYR C C 1
ATOM 3064 O O . TYR C 1 49 ? 19.697 3.558 28.678 1.00 37.51 49 TYR C O 1
ATOM 3073 N N . SER C 1 50 ? 18.130 4.647 27.478 1.00 37.38 50 SER C N 1
ATOM 3074 C CA . SER C 1 50 ? 17.293 3.482 27.245 1.00 37.25 50 SER C CA 1
ATOM 3075 C C . SER C 1 50 ? 17.513 3.026 25.802 1.00 36.90 50 SER C C 1
ATOM 3076 O O . SER C 1 50 ? 18.094 3.764 24.998 1.00 36.57 50 SER C O 1
ATOM 3079 N N . ALA C 1 51 ? 17.050 1.819 25.481 1.00 36.59 51 ALA C N 1
ATOM 3080 C CA . ALA C 1 51 ? 17.112 1.304 24.110 1.00 36.56 51 ALA C CA 1
ATOM 3081 C C . ALA C 1 51 ? 16.488 2.268 23.096 1.00 36.63 51 ALA C C 1
ATOM 3082 O O . ALA C 1 51 ? 17.048 2.473 22.017 1.00 36.32 51 ALA C O 1
ATOM 3084 N N . ARG C 1 52 ? 15.339 2.858 23.449 1.00 36.75 52 ARG C N 1
ATOM 3085 C CA . ARG C 1 52 ? 14.661 3.838 22.587 1.00 36.84 52 ARG C CA 1
ATOM 3086 C C . ARG C 1 52 ? 15.507 5.083 22.338 1.00 36.29 52 ARG C C 1
ATOM 3087 O O . ARG C 1 52 ? 15.533 5.609 21.222 1.00 36.25 52 ARG C O 1
ATOM 3095 N N . ASP C 1 53 ? 16.181 5.560 23.384 1.00 35.99 53 ASP C N 1
ATOM 3096 C CA . ASP C 1 53 ? 17.070 6.718 23.269 1.00 35.55 53 ASP C CA 1
ATOM 3097 C C . ASP C 1 53 ? 18.182 6.450 22.262 1.00 35.00 53 ASP C C 1
ATOM 3098 O O . ASP C 1 53 ? 18.480 7.290 21.415 1.00 35.13 53 ASP C O 1
ATOM 3103 N N . VAL C 1 54 ? 18.790 5.271 22.366 1.00 34.31 54 VAL C N 1
ATOM 3104 C CA . VAL C 1 54 ? 19.878 4.879 21.473 1.00 33.57 54 VAL C CA 1
ATOM 3105 C C . VAL C 1 54 ? 19.371 4.677 20.037 1.00 33.12 54 VAL C C 1
ATOM 3106 O O . VAL C 1 5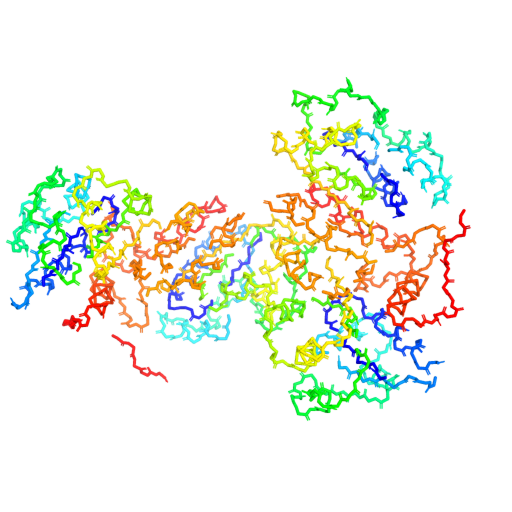4 ? 20.017 5.113 19.084 1.00 32.88 54 VAL C O 1
ATOM 3110 N N . ALA C 1 55 ? 18.209 4.041 19.893 1.00 32.76 55 ALA C N 1
ATOM 3111 C CA . ALA C 1 55 ? 17.568 3.885 18.581 1.00 32.67 55 ALA C CA 1
ATOM 3112 C C . ALA C 1 55 ? 17.364 5.227 17.878 1.00 32.62 55 ALA C C 1
ATOM 3113 O O . ALA C 1 55 ? 17.565 5.337 16.669 1.00 32.79 55 ALA C O 1
ATOM 3115 N N . ALA C 1 56 ? 16.986 6.244 18.654 1.00 32.40 56 ALA C N 1
ATOM 3116 C CA . ALA C 1 56 ? 16.735 7.594 18.141 1.00 32.07 56 ALA C CA 1
ATOM 3117 C C . ALA C 1 56 ? 17.999 8.350 17.728 1.00 31.83 56 ALA C C 1
ATOM 3118 O O . ALA C 1 56 ? 17.907 9.439 17.163 1.00 31.88 56 ALA C O 1
ATOM 3120 N N . LEU C 1 57 ? 19.167 7.778 18.020 1.00 31.48 57 LEU C N 1
ATOM 3121 C CA . LEU C 1 57 ? 20.464 8.329 17.595 1.00 31.34 57 LEU C CA 1
ATOM 3122 C C . LEU C 1 57 ? 20.802 7.981 16.140 1.00 31.10 57 LEU C C 1
ATOM 3123 O O . LEU C 1 57 ? 21.695 8.585 15.527 1.00 30.76 57 LEU C O 1
ATOM 3128 N N . ALA C 1 58 ? 20.084 7.007 15.591 1.00 30.82 58 ALA C N 1
ATOM 3129 C CA . ALA C 1 58 ? 20.320 6.554 14.226 1.00 30.68 58 ALA C CA 1
ATOM 3130 C C . ALA C 1 58 ? 19.116 6.816 13.322 1.00 30.50 58 ALA C C 1
ATOM 3131 O O . ALA C 1 58 ? 17.985 6.935 13.802 1.00 30.49 58 ALA C O 1
ATOM 3133 N N . ASP C 1 59 ? 19.368 6.906 12.017 1.00 30.59 59 ASP C N 1
ATOM 3134 C CA . ASP C 1 59 ? 18.314 7.100 11.023 1.00 30.64 59 ASP C CA 1
ATOM 3135 C C . ASP C 1 59 ? 17.381 5.897 10.942 1.00 30.66 59 ASP C C 1
ATOM 3136 O O . ASP C 1 59 ? 16.174 6.050 10.746 1.00 30.88 59 ASP C O 1
ATOM 3141 N N . PHE C 1 60 ? 17.948 4.701 11.071 1.00 30.21 60 PHE C N 1
ATOM 3142 C CA . PHE C 1 60 ? 17.164 3.474 11.104 1.00 29.95 60 PHE C CA 1
ATOM 3143 C C . PHE C 1 60 ? 17.630 2.580 12.237 1.00 29.65 60 PHE C C 1
ATOM 3144 O O . PHE C 1 60 ? 18.818 2.517 12.548 1.00 29.47 60 PHE C O 1
ATOM 3152 N N . SER C 1 61 ? 16.679 1.907 12.867 1.00 29.62 61 SER C N 1
ATOM 3153 C CA . SER C 1 61 ? 16.987 0.915 13.878 1.00 29.56 61 SER C CA 1
ATOM 3154 C C . SER C 1 61 ? 16.211 -0.348 13.536 1.00 29.55 61 SER C C 1
ATOM 3155 O O . SER C 1 61 ? 14.994 -0.413 13.749 1.00 29.88 61 SER C O 1
ATOM 3158 N N . HIS C 1 62 ? 16.911 -1.338 12.980 1.00 29.03 62 HIS C N 1
ATOM 3159 C CA . HIS C 1 62 ? 16.269 -2.559 12.510 1.00 28.39 62 HIS C CA 1
ATOM 3160 C C . HIS C 1 62 ? 16.170 -3.599 13.625 1.00 28.31 62 HIS C C 1
ATOM 3161 O O . HIS C 1 62 ? 17.031 -3.652 14.498 1.00 28.37 62 HIS C O 1
ATOM 3168 N N . ASN C 1 63 ? 15.114 -4.414 13.592 1.00 28.14 63 ASN C N 1
ATOM 3169 C CA . ASN C 1 63 ? 14.917 -5.491 14.573 1.00 28.15 63 ASN C CA 1
ATOM 3170 C C . ASN C 1 63 ? 15.961 -6.592 14.360 1.00 27.65 63 ASN C C 1
ATOM 3171 O O . ASN C 1 63 ? 16.120 -7.071 13.240 1.00 27.51 63 ASN C O 1
ATOM 3176 N N . PRO C 1 64 ? 16.679 -6.985 15.416 1.00 27.40 64 PRO C N 1
ATOM 3177 C CA . PRO C 1 64 ? 17.774 -7.954 15.284 1.00 26.66 64 PRO C CA 1
ATOM 3178 C C . PRO C 1 64 ? 17.346 -9.341 14.783 1.00 26.16 64 PRO C C 1
ATOM 3179 O O . PRO C 1 64 ? 18.208 -10.167 14.473 1.00 25.85 64 PRO C O 1
ATOM 3183 N N . ALA C 1 65 ? 16.037 -9.585 14.708 1.00 25.40 65 ALA C N 1
ATOM 3184 C CA . ALA C 1 65 ? 15.498 -10.824 14.138 1.00 25.02 65 ALA C CA 1
ATOM 3185 C C . ALA C 1 65 ? 15.057 -10.673 12.678 1.00 24.61 65 ALA C C 1
ATOM 3186 O O . ALA C 1 65 ? 14.756 -11.665 12.007 1.00 24.66 65 ALA C O 1
ATOM 3188 N N . ASP C 1 66 ? 15.030 -9.442 12.180 1.00 24.06 66 ASP C N 1
ATOM 3189 C CA . ASP C 1 66 ? 14.407 -9.166 10.883 1.00 24.01 66 ASP C CA 1
ATOM 3190 C C . ASP C 1 66 ? 15.333 -9.413 9.673 1.00 23.83 66 ASP C C 1
ATOM 3191 O O . ASP C 1 66 ? 15.988 -8.497 9.162 1.00 23.80 66 ASP C O 1
ATOM 3196 N N . GLN C 1 67 ? 15.354 -10.654 9.203 1.00 23.65 67 GLN C N 1
ATOM 3197 C CA . GLN C 1 67 ? 16.181 -11.027 8.045 1.00 23.37 67 GLN C CA 1
ATOM 3198 C C . GLN C 1 67 ? 15.685 -10.460 6.712 1.00 23.34 67 GLN C C 1
ATOM 3199 O O . GLN C 1 67 ? 16.311 -10.687 5.674 1.00 22.85 67 GLN C O 1
ATOM 3205 N N . ALA C 1 68 ? 14.565 -9.734 6.749 1.00 23.08 68 ALA C N 1
ATOM 3206 C CA . ALA C 1 68 ? 14.021 -9.055 5.568 1.00 23.21 68 ALA C CA 1
ATOM 3207 C C . ALA C 1 68 ? 14.321 -7.549 5.517 1.00 23.22 68 ALA C C 1
ATOM 3208 O O . ALA C 1 68 ? 13.932 -6.879 4.569 1.00 23.43 68 ALA C O 1
ATOM 3210 N N . ALA C 1 69 ? 15.021 -7.019 6.520 1.00 23.64 69 ALA C N 1
ATOM 3211 C CA . ALA C 1 69 ? 15.444 -5.609 6.512 1.00 23.60 69 ALA C CA 1
ATOM 3212 C C . ALA C 1 69 ? 16.255 -5.265 5.272 1.00 23.93 69 ALA C C 1
ATOM 3213 O O . ALA C 1 69 ? 16.822 -6.157 4.632 1.00 23.92 69 ALA C O 1
ATOM 3215 N N . THR C 1 70 ? 16.312 -3.973 4.931 1.00 23.80 70 THR C N 1
ATOM 3216 C CA . THR C 1 70 ? 17.035 -3.520 3.733 1.00 23.85 70 THR C CA 1
ATOM 3217 C C . THR C 1 70 ? 18.478 -4.014 3.703 1.00 23.76 70 THR C C 1
ATOM 3218 O O . THR C 1 70 ? 18.960 -4.463 2.665 1.00 23.90 70 THR C O 1
ATOM 3222 N N . ILE C 1 71 ? 19.149 -3.952 4.851 1.00 23.83 71 ILE C N 1
ATOM 3223 C CA . ILE C 1 71 ? 20.582 -4.251 4.933 1.00 23.83 71 ILE C CA 1
ATOM 3224 C C . ILE C 1 71 ? 20.908 -5.749 4.875 1.00 24.16 71 ILE C C 1
ATOM 3225 O O . ILE C 1 71 ? 22.077 -6.137 4.827 1.00 24.14 71 ILE C O 1
ATOM 3230 N N . SER C 1 72 ? 19.866 -6.576 4.876 1.00 24.72 72 SER C N 1
ATOM 3231 C CA . SER C 1 72 ? 19.992 -8.010 4.628 1.00 25.35 72 SER C CA 1
ATOM 3232 C C . SER C 1 72 ? 20.187 -8.310 3.134 1.00 25.60 72 SER C C 1
ATOM 3233 O O . SER C 1 72 ? 20.595 -9.406 2.759 1.00 25.27 72 SER C O 1
ATOM 3236 N N . SER C 1 73 ? 19.876 -7.338 2.281 1.00 26.03 73 SER C N 1
ATOM 3237 C CA . SER C 1 73 ? 20.073 -7.496 0.848 1.00 26.74 73 SER C CA 1
ATOM 3238 C C . SER C 1 73 ? 21.415 -6.925 0.417 1.00 26.54 73 SER C C 1
ATOM 3239 O O . SER C 1 73 ? 21.806 -5.836 0.847 1.00 26.80 73 SER C O 1
ATOM 3242 N N . GLY C 1 74 ? 22.119 -7.672 -0.429 1.00 26.45 74 GLY C N 1
ATOM 3243 C CA . GLY C 1 74 ? 23.393 -7.225 -0.978 1.00 26.66 74 GLY C CA 1
ATOM 3244 C C . GLY C 1 74 ? 23.247 -6.042 -1.919 1.00 27.08 74 GLY C C 1
ATOM 3245 O O . GLY C 1 74 ? 24.088 -5.144 -1.928 1.00 27.06 74 GLY C O 1
ATOM 3246 N N . SER C 1 75 ? 22.163 -6.038 -2.696 1.00 27.41 75 SER C N 1
ATOM 3247 C CA . SER C 1 75 ? 21.897 -4.992 -3.685 1.00 28.08 75 SER C CA 1
ATOM 3248 C C . SER C 1 75 ? 21.689 -3.625 -3.040 1.00 28.38 75 SER C C 1
ATOM 3249 O O . SER C 1 75 ? 21.854 -2.596 -3.697 1.00 28.80 75 SER C O 1
ATOM 3252 N N . PHE C 1 76 ? 21.325 -3.622 -1.759 1.00 28.73 76 PHE C N 1
ATOM 3253 C CA . PHE C 1 76 ? 21.235 -2.393 -0.979 1.00 29.16 76 PHE C CA 1
ATOM 3254 C C . PHE C 1 76 ? 22.644 -1.910 -0.617 1.00 29.25 76 PHE C C 1
ATOM 3255 O O . PHE C 1 76 ? 23.290 -2.451 0.289 1.00 29.42 76 PHE C O 1
ATOM 3263 N N . ARG C 1 77 ? 23.112 -0.897 -1.345 1.00 29.08 77 ARG C N 1
ATOM 3264 C CA . ARG C 1 77 ? 24.489 -0.412 -1.236 1.00 29.12 77 ARG C CA 1
ATOM 3265 C C . ARG C 1 77 ? 24.769 0.271 0.107 1.00 28.44 77 ARG C C 1
ATOM 3266 O O . ARG C 1 77 ? 24.052 1.193 0.508 1.00 28.30 77 ARG C O 1
ATOM 3274 N N . THR C 1 78 ? 25.793 -0.213 0.812 1.00 27.59 78 THR C N 1
ATOM 3275 C CA . THR C 1 78 ? 26.321 0.479 1.993 1.00 26.61 78 THR C CA 1
ATOM 3276 C C . THR C 1 78 ? 27.835 0.624 1.867 1.00 26.04 78 THR C C 1
ATOM 3277 O O . THR C 1 78 ? 28.447 0.023 0.985 1.00 25.60 78 THR C O 1
ATOM 3281 N N . ASP C 1 79 ? 28.420 1.439 2.741 1.00 25.81 79 ASP C N 1
ATOM 3282 C CA . ASP C 1 79 ? 29.865 1.641 2.783 1.00 25.76 79 ASP C CA 1
ATOM 3283 C C . ASP C 1 79 ? 30.511 0.764 3.835 1.00 25.18 79 ASP C C 1
ATOM 3284 O O . ASP C 1 79 ? 31.719 0.852 4.062 1.00 25.90 79 ASP C O 1
ATOM 3289 N N . GLY C 1 80 ? 29.711 -0.065 4.496 1.00 24.05 80 GLY C N 1
ATOM 3290 C CA . GLY C 1 80 ? 30.263 -1.029 5.428 1.00 22.62 80 GLY C CA 1
ATOM 3291 C C . GLY C 1 80 ? 29.589 -1.047 6.772 1.00 21.74 80 GLY C C 1
ATOM 3292 O O . GLY C 1 80 ? 28.515 -0.481 6.951 1.00 21.54 80 GLY C O 1
ATOM 3301 N N . ILE C 1 82 ? 30.194 -1.511 11.281 1.00 19.01 82 ILE C N 1
ATOM 3302 C CA . ILE C 1 82 ? 30.944 -1.575 12.532 1.00 18.58 82 ILE C CA 1
ATOM 3303 C C . ILE C 1 82 ? 30.113 -2.374 13.524 1.00 18.18 82 ILE C C 1
ATOM 3304 O O . ILE C 1 82 ? 28.914 -2.121 13.657 1.00 18.15 82 ILE C O 1
ATOM 3309 N N . VAL C 1 83 ? 30.730 -3.335 14.215 1.00 17.68 83 VAL C N 1
ATOM 3310 C CA . VAL C 1 83 ? 30.078 -3.972 15.361 1.00 17.07 83 VAL C CA 1
ATOM 3311 C C . VAL C 1 83 ? 30.812 -3.474 16.600 1.00 17.55 83 VAL C C 1
ATOM 3312 O O . VAL C 1 83 ? 31.993 -3.783 16.795 1.00 16.94 83 VAL C O 1
ATOM 3316 N N . ILE C 1 84 ? 30.103 -2.705 17.430 1.00 17.85 84 ILE C N 1
ATOM 3317 C CA . ILE C 1 84 ? 30.700 -2.020 18.580 1.00 17.83 84 ILE C CA 1
ATOM 3318 C C . ILE C 1 84 ? 29.732 -1.979 19.783 1.00 18.08 84 ILE C C 1
ATOM 3319 O O . ILE C 1 84 ? 28.660 -1.412 19.681 1.00 18.69 84 ILE C O 1
ATOM 3324 N N . PRO C 1 85 ? 30.073 -2.632 20.894 1.00 18.35 85 PRO C N 1
ATOM 3325 C CA . PRO C 1 85 ? 31.205 -3.544 20.964 1.00 17.92 85 PRO C CA 1
ATOM 3326 C C . PRO C 1 85 ? 30.779 -4.874 20.360 1.00 18.16 85 PRO C C 1
ATOM 3327 O O . PRO C 1 85 ? 29.580 -5.089 20.150 1.00 18.25 85 PRO C O 1
ATOM 3331 N N . CYS C 1 86 ? 31.744 -5.747 20.080 1.00 17.87 86 CYS C N 1
ATOM 3332 C CA . CYS C 1 86 ? 31.458 -7.067 19.500 1.00 17.66 86 CYS C CA 1
ATOM 3333 C C . CYS C 1 86 ? 31.776 -8.185 20.505 1.00 17.46 86 CYS C C 1
ATOM 3334 O O . CYS C 1 86 ? 32.929 -8.382 20.877 1.00 17.72 86 CYS C O 1
ATOM 3337 N N . SER C 1 87 ? 30.750 -8.888 20.978 1.00 17.44 87 SER C N 1
ATOM 3338 C CA . SER C 1 87 ? 30.944 -10.038 21.858 1.00 17.47 87 SER C CA 1
ATOM 3339 C C . SER C 1 87 ? 31.634 -11.170 21.109 1.00 17.61 87 SER C C 1
ATOM 3340 O O . SER C 1 87 ? 31.698 -11.163 19.878 1.00 17.39 87 SER C O 1
ATOM 3351 N N . LYS C 1 89 ? 30.538 -14.279 21.081 1.00 17.52 89 LYS C N 1
ATOM 3352 C CA . LYS C 1 89 ? 29.506 -15.070 20.418 1.00 17.72 89 LYS C CA 1
ATOM 3353 C C . LYS C 1 89 ? 29.138 -14.495 19.036 1.00 17.08 89 LYS C C 1
ATOM 3354 O O . LYS C 1 89 ? 29.060 -15.236 18.054 1.00 16.94 89 LYS C O 1
ATOM 3360 N N . THR C 1 90 ? 28.941 -13.184 18.948 1.00 16.83 90 THR C N 1
ATOM 3361 C CA . THR C 1 90 ? 28.680 -12.557 17.644 1.00 16.39 90 THR C CA 1
ATOM 3362 C C . THR C 1 90 ? 29.871 -12.741 16.688 1.00 16.17 90 THR C C 1
ATOM 3363 O O . THR C 1 90 ? 29.687 -13.094 15.519 1.00 15.53 90 THR C O 1
ATOM 3367 N N . LEU C 1 91 ? 31.078 -12.487 17.191 1.00 16.02 91 LEU C N 1
ATOM 3368 C CA . LEU C 1 91 ? 32.306 -12.700 16.436 1.00 15.80 91 LEU C CA 1
ATOM 3369 C C . LEU C 1 91 ? 32.351 -14.141 15.916 1.00 15.73 91 LEU C C 1
ATOM 3370 O O . LEU C 1 91 ? 32.688 -14.374 14.760 1.00 15.29 91 LEU C O 1
ATOM 3375 N N . ALA C 1 92 ? 31.977 -15.094 16.771 1.00 15.66 92 ALA C N 1
ATOM 3376 C CA . ALA C 1 92 ? 32.005 -16.514 16.425 1.00 15.55 92 ALA C CA 1
ATOM 3377 C C . ALA C 1 92 ? 31.007 -16.852 15.324 1.00 15.77 92 ALA C C 1
ATOM 3378 O O . ALA C 1 92 ? 31.332 -17.599 14.399 1.00 16.12 92 ALA C O 1
ATOM 3380 N N . GLY C 1 93 ? 29.799 -16.298 15.436 1.00 15.65 93 GLY C N 1
ATOM 3381 C CA . GLY C 1 93 ? 28.739 -16.477 14.438 1.00 15.15 93 GLY C CA 1
ATOM 3382 C C . GLY C 1 93 ? 29.132 -15.950 13.075 1.00 15.34 93 GLY C C 1
ATOM 3383 O O . GLY C 1 93 ? 28.921 -16.621 12.057 1.00 15.46 93 GLY C O 1
ATOM 3384 N N . ILE C 1 94 ? 29.703 -14.750 13.047 1.00 14.84 94 ILE C N 1
ATOM 3385 C CA . ILE C 1 94 ? 30.201 -14.164 11.801 1.00 14.65 94 ILE C CA 1
ATOM 3386 C C . ILE C 1 94 ? 31.310 -15.019 11.160 1.00 14.72 94 ILE C C 1
ATOM 3387 O O . ILE C 1 94 ? 31.244 -15.324 9.966 1.00 14.60 94 ILE C O 1
ATOM 3392 N N . ARG C 1 95 ? 32.303 -15.422 11.954 1.00 14.47 95 ARG C N 1
ATOM 3393 C CA . ARG C 1 95 ? 33.400 -16.257 11.437 1.00 14.61 95 ARG C CA 1
ATOM 3394 C C . ARG C 1 95 ? 32.890 -17.589 10.877 1.00 14.58 95 ARG C C 1
ATOM 3395 O O . ARG C 1 95 ? 33.334 -18.024 9.805 1.00 14.89 95 ARG C O 1
ATOM 3403 N N . ALA C 1 96 ? 31.966 -18.224 11.604 1.00 14.45 96 ALA C N 1
ATOM 3404 C CA . ALA C 1 96 ? 31.353 -19.492 11.186 1.00 14.15 96 ALA C CA 1
ATOM 3405 C C . ALA C 1 96 ? 30.382 -19.341 9.997 1.00 14.27 96 ALA C C 1
ATOM 3406 O O . ALA C 1 96 ? 30.137 -20.305 9.261 1.00 13.76 96 ALA C O 1
ATOM 3408 N N . GLY C 1 97 ? 29.844 -18.132 9.826 1.00 14.10 97 GLY C N 1
ATOM 3409 C CA . GLY C 1 97 ? 28.822 -17.839 8.821 1.00 14.29 97 GLY C CA 1
ATOM 3410 C C . GLY C 1 97 ? 27.403 -18.170 9.263 1.00 14.82 97 GLY C C 1
ATOM 3411 O O . GLY C 1 97 ? 26.483 -18.220 8.434 1.00 14.38 97 GLY C O 1
ATOM 3412 N N . TYR C 1 98 ? 27.219 -18.404 10.560 1.00 15.46 98 TYR C N 1
ATOM 3413 C CA . TYR C 1 98 ? 25.910 -18.802 11.084 1.00 16.84 98 TYR C CA 1
ATOM 3414 C C . TYR C 1 98 ? 25.040 -17.566 11.283 1.00 17.42 98 TYR C C 1
ATOM 3415 O O . TYR C 1 98 ? 24.897 -17.042 12.393 1.00 17.60 98 TYR C O 1
ATOM 3424 N N . ALA C 1 99 ? 24.467 -17.108 10.176 1.00 17.81 99 ALA C N 1
ATOM 3425 C CA . ALA C 1 99 ? 23.804 -15.815 10.120 1.00 18.19 99 ALA C CA 1
ATOM 3426 C C . ALA C 1 99 ? 22.362 -15.955 10.609 1.00 18.62 99 ALA C C 1
ATOM 3427 O O . ALA C 1 99 ? 21.422 -15.833 9.829 1.00 19.06 99 ALA C O 1
ATOM 3429 N N . ASP C 1 100 ? 22.211 -16.214 11.906 1.00 19.09 100 ASP C N 1
ATOM 3430 C CA . ASP C 1 100 ? 20.918 -16.553 12.514 1.00 19.89 100 ASP C CA 1
ATOM 3431 C C . ASP C 1 100 ? 19.983 -15.357 12.664 1.00 19.83 100 ASP C C 1
ATOM 3432 O O . ASP C 1 100 ? 18.757 -15.520 12.664 1.00 19.95 100 ASP C O 1
ATOM 3437 N N . GLY C 1 101 ? 20.565 -14.172 12.824 1.00 19.36 101 GLY C N 1
ATOM 3438 C CA . GLY C 1 101 ? 19.806 -12.930 12.978 1.00 19.16 101 GLY C CA 1
ATOM 3439 C C . GLY C 1 101 ? 20.405 -11.863 12.091 1.00 18.90 101 GLY C C 1
ATOM 3440 O O . GLY C 1 101 ? 21.296 -12.153 11.290 1.00 18.53 101 GLY C O 1
ATOM 3441 N N . LEU C 1 102 ? 19.918 -10.629 12.231 1.00 18.50 102 LEU C N 1
ATOM 3442 C CA . LEU C 1 102 ? 20.326 -9.540 11.351 1.00 18.05 102 LEU C CA 1
ATOM 3443 C C . LEU C 1 102 ? 21.768 -9.057 11.536 1.00 17.76 102 LEU C C 1
ATOM 3444 O O . LEU C 1 102 ? 22.423 -8.727 10.547 1.00 17.99 102 LEU C O 1
ATOM 3449 N N . VAL C 1 103 ? 22.269 -8.991 12.769 1.00 17.23 103 VAL C N 1
ATOM 3450 C CA . VAL C 1 103 ? 23.682 -8.625 12.957 1.00 17.25 103 VAL C CA 1
ATOM 3451 C C . VAL C 1 103 ? 24.553 -9.577 12.118 1.00 16.98 103 VAL C C 1
ATOM 3452 O O . VAL C 1 103 ? 25.391 -9.132 11.336 1.00 17.12 103 VAL C O 1
ATOM 3456 N N . GLY C 1 104 ? 24.292 -10.877 12.248 1.00 16.98 104 GLY C N 1
ATOM 3457 C CA . GLY C 1 104 ? 25.020 -11.910 11.518 1.00 16.66 104 GLY C CA 1
ATOM 3458 C C . GLY C 1 104 ? 24.804 -11.863 10.024 1.00 16.51 104 GLY C C 1
ATOM 3459 O O . GLY C 1 104 ? 25.763 -11.945 9.256 1.00 16.40 104 GLY C O 1
ATOM 3460 N N . ARG C 1 105 ? 23.546 -11.732 9.614 1.00 16.26 105 ARG C N 1
ATOM 3461 C CA . ARG C 1 105 ? 23.198 -11.639 8.196 1.00 16.59 105 ARG C CA 1
ATOM 3462 C C . ARG C 1 105 ? 23.792 -10.400 7.511 1.00 16.55 105 ARG C C 1
ATOM 3463 O O . ARG C 1 105 ? 24.339 -10.507 6.412 1.00 16.74 105 ARG C O 1
ATOM 3471 N N . ALA C 1 106 ? 23.694 -9.246 8.169 1.00 16.27 106 ALA C N 1
ATOM 3472 C CA . ALA C 1 106 ? 24.263 -8.000 7.656 1.00 16.23 106 ALA C CA 1
ATOM 3473 C C . ALA C 1 106 ? 25.785 -8.089 7.466 1.00 16.08 106 ALA C C 1
ATOM 3474 O O . ALA C 1 106 ? 26.314 -7.625 6.447 1.00 16.51 106 ALA C O 1
ATOM 3476 N N . ALA C 1 107 ? 26.469 -8.680 8.447 1.00 15.47 107 ALA C N 1
ATOM 3477 C CA . ALA C 1 107 ? 27.908 -8.933 8.383 1.00 15.74 107 ALA C CA 1
ATOM 3478 C C . ALA C 1 107 ? 28.272 -9.894 7.249 1.00 15.70 107 ALA C C 1
ATOM 3479 O O . ALA C 1 107 ? 29.222 -9.651 6.513 1.00 16.41 107 ALA C O 1
ATOM 3481 N N . ASP C 1 108 ? 27.510 -10.978 7.114 1.00 15.61 108 ASP C N 1
ATOM 3482 C CA . ASP C 1 108 ? 27.765 -11.989 6.085 1.00 15.54 108 ASP C CA 1
ATOM 3483 C C . ASP C 1 108 ? 27.611 -11.395 4.692 1.00 15.36 108 ASP C C 1
ATOM 3484 O O . ASP C 1 108 ? 28.340 -11.756 3.749 1.00 14.61 108 ASP C O 1
ATOM 3489 N N . VAL C 1 109 ? 26.659 -10.476 4.586 1.00 15.74 109 VAL C N 1
ATOM 3490 C CA . VAL C 1 109 ? 26.392 -9.747 3.358 1.00 16.27 109 VAL C CA 1
ATOM 3491 C C . VAL C 1 109 ? 27.486 -8.727 3.072 1.00 16.62 109 VAL C C 1
ATOM 3492 O O . VAL C 1 109 ? 27.954 -8.634 1.941 1.00 17.49 109 VAL C O 1
ATOM 3496 N N . VAL C 1 110 ? 27.900 -7.969 4.088 1.00 16.72 110 VAL C N 1
ATOM 3497 C CA . VAL C 1 110 ? 28.990 -7.018 3.922 1.00 16.84 110 VAL C CA 1
ATOM 3498 C C . VAL C 1 110 ? 30.234 -7.723 3.340 1.00 17.11 110 VAL C C 1
ATOM 3499 O O . VAL C 1 110 ? 30.843 -7.228 2.388 1.00 17.52 110 VAL C O 1
ATOM 3503 N N . LEU C 1 111 ? 30.560 -8.894 3.889 1.00 17.06 111 LEU C N 1
ATOM 3504 C CA . LEU C 1 111 ? 31.706 -9.699 3.448 1.00 17.40 111 LEU C CA 1
ATOM 3505 C C . LEU C 1 111 ? 31.590 -10.239 2.018 1.00 17.60 111 LEU C C 1
ATOM 3506 O O . LEU C 1 111 ? 32.563 -10.184 1.266 1.00 17.57 111 LEU C O 1
ATOM 3511 N N . LYS C 1 112 ? 30.414 -10.743 1.638 1.00 17.45 112 LYS C N 1
ATOM 3512 C CA . LYS C 1 112 ? 30.231 -11.294 0.292 1.00 18.17 112 LYS C CA 1
ATOM 3513 C C . LYS C 1 112 ? 30.295 -10.196 -0.763 1.00 18.62 112 LYS C C 1
ATOM 3514 O O . LYS C 1 112 ? 30.747 -10.433 -1.877 1.00 18.53 112 LYS C O 1
ATOM 3520 N N . GLU C 1 113 ? 29.868 -8.992 -0.385 1.00 18.90 113 GLU C N 1
ATOM 3521 C CA . GLU C 1 113 ? 29.856 -7.839 -1.294 1.00 19.38 113 GLU C CA 1
ATOM 3522 C C . GLU C 1 113 ? 31.196 -7.113 -1.334 1.00 19.67 113 GLU C C 1
ATOM 3523 O O . GLU C 1 113 ? 31.369 -6.161 -2.103 1.00 20.07 113 GLU C O 1
ATOM 3529 N N . GLY C 1 114 ? 32.131 -7.557 -0.497 1.00 19.66 114 GLY C N 1
ATOM 3530 C CA . GLY C 1 114 ? 33.464 -6.962 -0.417 1.00 19.68 114 GLY C CA 1
ATOM 3531 C C . GLY C 1 114 ? 33.480 -5.591 0.236 1.00 19.69 114 GLY C C 1
ATOM 3532 O O . GLY C 1 114 ? 34.383 -4.793 -0.015 1.00 19.58 114 GLY C O 1
ATOM 3533 N N . ARG C 1 115 ? 32.475 -5.313 1.066 1.00 19.63 115 ARG C N 1
ATOM 3534 C CA . ARG C 1 115 ? 32.420 -4.055 1.812 1.00 19.64 115 ARG C CA 1
ATOM 3535 C C . ARG C 1 115 ? 33.234 -4.166 3.096 1.00 19.56 115 ARG C C 1
ATOM 3536 O O . ARG C 1 115 ? 33.673 -5.264 3.488 1.00 19.61 115 ARG C O 1
ATOM 3544 N N . LYS C 1 116 ? 33.463 -3.027 3.738 1.00 19.57 116 LYS C N 1
ATOM 3545 C CA . LYS C 1 116 ? 34.352 -2.984 4.883 1.00 19.68 116 LYS C CA 1
ATOM 3546 C C . LYS C 1 116 ? 33.625 -3.379 6.152 1.00 19.05 116 LYS C C 1
ATOM 3547 O O . LYS C 1 116 ? 32.590 -2.809 6.483 1.00 19.00 116 LYS C O 1
ATOM 3553 N N . LEU C 1 117 ? 34.172 -4.364 6.858 1.00 18.69 117 LEU C N 1
ATOM 3554 C CA . LEU C 1 117 ? 33.649 -4.755 8.156 1.00 17.85 117 LEU C CA 1
ATOM 3555 C C . LEU C 1 117 ? 34.669 -4.397 9.226 1.00 17.86 117 LEU C C 1
ATOM 3556 O O . LEU C 1 117 ? 35.857 -4.740 9.100 1.00 16.94 117 LEU C O 1
ATOM 3561 N N . VAL C 1 118 ? 34.202 -3.687 10.257 1.00 17.15 118 VAL C N 1
ATOM 3562 C CA . VAL C 1 118 ? 35.034 -3.327 11.408 1.00 17.61 118 VAL C CA 1
ATOM 3563 C C . VAL C 1 118 ? 34.393 -3.868 12.678 1.00 17.32 118 VAL C C 1
ATOM 3564 O O . VAL C 1 118 ? 33.250 -3.538 13.008 1.00 17.91 118 VAL C O 1
ATOM 3568 N N . LEU C 1 119 ? 35.139 -4.708 13.379 1.00 16.87 119 LEU C N 1
ATOM 3569 C CA . LEU C 1 119 ? 34.688 -5.296 14.626 1.00 16.82 119 LEU C CA 1
ATOM 3570 C C . LEU C 1 119 ? 35.468 -4.657 15.763 1.00 17.11 119 LEU C C 1
ATOM 3571 O O . LEU C 1 119 ? 36.669 -4.427 15.639 1.00 16.56 119 LEU C O 1
ATOM 3576 N N . VAL C 1 120 ? 34.772 -4.370 16.859 1.00 17.49 120 VAL C N 1
ATOM 3577 C CA . VAL C 1 120 ? 35.387 -3.868 18.084 1.00 18.03 120 VAL C CA 1
ATOM 3578 C C . VAL C 1 120 ? 35.272 -4.995 19.133 1.00 18.78 120 VAL C C 1
ATOM 3579 O O . VAL C 1 120 ? 34.415 -4.939 20.018 1.00 19.00 120 VAL C O 1
ATOM 3583 N N . PRO C 1 121 ? 36.123 -6.027 19.031 1.00 19.46 121 PRO C N 1
ATOM 3584 C CA . PRO C 1 121 ? 35.998 -7.211 19.885 1.00 19.84 121 PRO C CA 1
ATOM 3585 C C . PRO C 1 121 ? 36.386 -6.903 21.323 1.00 20.36 121 PRO C C 1
ATOM 3586 O O . PRO C 1 121 ? 37.451 -6.329 21.573 1.00 20.77 121 PRO C O 1
ATOM 3590 N N . ARG C 1 122 ? 35.520 -7.265 22.260 1.00 20.92 122 ARG C N 1
ATOM 3591 C CA . ARG C 1 122 ? 35.787 -6.998 23.667 1.00 21.39 122 ARG C CA 1
ATOM 3592 C C . ARG C 1 122 ? 35.574 -8.248 24.500 1.00 21.90 122 ARG C C 1
ATOM 3593 O O . ARG C 1 122 ? 34.459 -8.762 24.596 1.00 21.62 122 ARG C O 1
ATOM 3601 N N . GLU C 1 123 ? 36.672 -8.713 25.090 1.00 22.50 123 GLU C N 1
ATOM 3602 C CA . GLU C 1 123 ? 36.712 -9.856 25.987 1.00 23.87 123 GLU C CA 1
ATOM 3603 C C . GLU C 1 123 ? 38.101 -9.921 26.614 1.00 25.17 123 GLU C C 1
ATOM 3604 O O . GLU C 1 123 ? 39.079 -9.475 26.007 1.00 25.05 123 GLU C O 1
ATOM 3618 N N . PRO C 1 125 ? 40.178 -12.698 29.660 1.00 25.66 125 PRO C N 1
ATOM 3619 C CA . PRO C 1 125 ? 41.181 -12.921 28.608 1.00 24.51 125 PRO C CA 1
ATOM 3620 C C . PRO C 1 125 ? 40.601 -13.390 27.268 1.00 23.62 125 PRO C C 1
ATOM 3621 O O . PRO C 1 125 ? 39.408 -13.691 27.171 1.00 23.34 125 PRO C O 1
ATOM 3625 N N . LEU C 1 126 ? 41.456 -13.431 26.247 1.00 22.41 126 LEU C N 1
ATOM 3626 C CA . LEU C 1 126 ? 41.103 -13.989 24.944 1.00 21.53 126 LEU C CA 1
ATOM 3627 C C . LEU C 1 126 ? 41.573 -15.431 24.869 1.00 21.06 126 LEU C C 1
ATOM 3628 O O . LEU C 1 126 ? 42.764 -15.718 25.001 1.00 21.24 126 LEU C O 1
ATOM 3633 N N . SER C 1 127 ? 40.621 -16.337 24.679 1.00 20.37 127 SER C N 1
ATOM 3634 C CA . SER C 1 127 ? 40.905 -17.759 24.606 1.00 19.46 127 SER C CA 1
ATOM 3635 C C . SER C 1 127 ? 41.417 -18.151 23.222 1.00 18.89 127 SER C C 1
ATOM 3636 O O . SER C 1 127 ? 41.442 -17.338 22.299 1.00 18.57 127 SER C O 1
ATOM 3639 N N . THR C 1 128 ? 41.818 -19.410 23.090 1.00 18.36 128 THR C N 1
ATOM 3640 C CA . THR C 1 128 ? 42.212 -19.963 21.805 1.00 17.70 128 THR C CA 1
ATOM 3641 C C . THR C 1 128 ? 41.083 -19.800 20.781 1.00 17.26 128 THR C C 1
ATOM 3642 O O . THR C 1 128 ? 41.310 -19.321 19.671 1.00 16.90 128 THR C O 1
ATOM 3646 N N . ILE C 1 129 ? 39.873 -20.194 21.161 1.00 16.95 129 ILE C N 1
ATOM 3647 C CA . ILE C 1 129 ? 38.718 -20.063 20.277 1.00 16.53 129 ILE C CA 1
ATOM 3648 C C . ILE C 1 129 ? 38.539 -18.626 19.792 1.00 16.16 129 ILE C C 1
ATOM 3649 O O . ILE C 1 129 ? 38.330 -18.407 18.600 1.00 16.27 129 ILE C O 1
ATOM 3654 N N . HIS C 1 130 ? 38.622 -17.658 20.709 1.00 15.50 130 HIS C N 1
ATOM 3655 C CA . HIS C 1 130 ? 38.433 -16.247 20.351 1.00 15.42 130 HIS C CA 1
ATOM 3656 C C . HIS C 1 130 ? 39.466 -15.817 19.301 1.00 15.82 130 HIS C C 1
ATOM 3657 O O . HIS C 1 130 ? 39.132 -15.155 18.317 1.00 15.62 130 HIS C O 1
ATOM 3664 N N . LEU C 1 131 ? 40.714 -16.230 19.510 1.00 16.01 131 LEU C N 1
ATOM 3665 C CA . LEU C 1 131 ? 41.822 -15.837 18.650 1.00 15.92 131 LEU C CA 1
ATOM 3666 C C . LEU C 1 131 ? 41.775 -16.515 17.290 1.00 16.22 131 LEU C C 1
ATOM 3667 O O . LEU C 1 131 ? 42.096 -15.890 16.280 1.00 15.85 131 LEU C O 1
ATOM 3672 N N . GLU C 1 132 ? 41.379 -17.791 17.277 1.00 16.59 132 GLU C N 1
ATOM 3673 C CA . GLU C 1 132 ? 41.089 -18.521 16.040 1.00 17.24 132 GLU C CA 1
ATOM 3674 C C . GLU C 1 132 ? 40.128 -17.747 15.164 1.00 16.48 132 GLU C C 1
ATOM 3675 O O . GLU C 1 132 ? 40.383 -17.556 13.982 1.00 16.23 132 GLU C O 1
ATOM 3681 N N . ASN C 1 133 ? 39.012 -17.326 15.759 1.00 16.08 133 ASN C N 1
ATOM 3682 C CA . ASN C 1 133 ? 37.932 -16.672 15.032 1.00 15.84 133 ASN C CA 1
ATOM 3683 C C . ASN C 1 133 ? 38.361 -15.293 14.559 1.00 16.04 133 ASN C C 1
ATOM 3684 O O . ASN C 1 133 ? 38.047 -14.888 13.439 1.00 14.82 133 ASN C O 1
ATOM 3697 N N . LEU C 1 135 ? 41.537 -14.356 14.046 1.00 15.76 135 LEU C N 1
ATOM 3698 C CA . LEU C 1 135 ? 42.544 -14.566 13.009 1.00 14.68 135 LEU C CA 1
ATOM 3699 C C . LEU C 1 135 ? 41.901 -14.871 11.650 1.00 14.43 135 LEU C C 1
ATOM 3700 O O . LEU C 1 135 ? 42.260 -14.273 10.653 1.00 14.90 135 LEU C O 1
ATOM 3705 N N . ALA C 1 136 ? 40.939 -15.788 11.623 1.00 14.42 136 ALA C N 1
ATOM 3706 C CA . ALA C 1 136 ? 40.261 -16.169 10.378 1.00 14.52 136 ALA C CA 1
ATOM 3707 C C . ALA C 1 136 ? 39.622 -14.958 9.683 1.00 14.91 136 ALA C C 1
ATOM 3708 O O . ALA C 1 136 ? 39.801 -14.748 8.483 1.00 14.61 136 ALA C O 1
ATOM 3710 N N . LEU C 1 137 ? 38.891 -14.159 10.452 1.00 15.09 137 LEU C N 1
ATOM 3711 C CA . LEU C 1 137 ? 38.244 -12.949 9.924 1.00 15.71 137 LEU C CA 1
ATOM 3712 C C . LEU C 1 137 ? 39.267 -11.898 9.492 1.00 15.66 137 LEU C C 1
ATOM 3713 O O . LEU C 1 137 ? 39.101 -11.255 8.452 1.00 15.50 137 LEU C O 1
ATOM 3718 N N . SER C 1 138 ? 40.329 -11.744 10.281 1.00 15.64 138 SER C N 1
ATOM 3719 C CA . SER C 1 138 ? 41.423 -10.832 9.927 1.00 15.90 138 SER C CA 1
ATOM 3720 C C . SER C 1 138 ? 42.082 -11.147 8.578 1.00 16.06 138 SER C C 1
ATOM 3721 O O . SER C 1 138 ? 42.401 -10.226 7.811 1.00 16.09 138 SER C O 1
ATOM 3724 N N . ARG C 1 139 ? 42.302 -12.439 8.298 1.00 15.98 139 ARG C N 1
ATOM 3725 C CA . ARG C 1 139 ? 42.835 -12.881 6.992 1.00 16.85 139 ARG C CA 1
ATOM 3726 C C . ARG C 1 139 ? 41.956 -12.461 5.809 1.00 17.42 139 ARG C C 1
ATOM 3727 O O . ARG C 1 139 ? 42.424 -12.396 4.664 1.00 16.96 139 ARG C O 1
ATOM 3743 N N . GLY C 1 141 ? 40.444 -9.508 5.726 1.00 18.37 141 GLY C N 1
ATOM 3744 C CA . GLY C 1 141 ? 40.448 -8.044 5.641 1.00 18.59 141 GLY C CA 1
ATOM 3745 C C . GLY C 1 141 ? 39.533 -7.353 6.641 1.00 18.49 141 GLY C C 1
ATOM 3746 O O . GLY C 1 141 ? 39.386 -6.131 6.600 1.00 18.67 141 GLY C O 1
ATOM 3747 N N . VAL C 1 142 ? 38.917 -8.128 7.536 1.00 18.23 142 VAL C N 1
ATOM 3748 C CA . VAL C 1 142 ? 38.092 -7.574 8.609 1.00 18.20 142 VAL C CA 1
ATOM 3749 C C . VAL C 1 142 ? 38.985 -6.866 9.627 1.00 18.18 142 VAL C C 1
ATOM 3750 O O . VAL C 1 142 ? 39.884 -7.487 10.190 1.00 18.66 142 VAL C O 1
ATOM 3754 N N . ALA C 1 143 ? 38.738 -5.577 9.865 1.00 18.30 143 ALA C N 1
ATOM 3755 C CA . ALA C 1 143 ? 39.524 -4.826 10.853 1.00 18.44 143 ALA C CA 1
ATOM 3756 C C . ALA C 1 143 ? 39.136 -5.204 12.279 1.00 18.48 143 ALA C C 1
ATOM 3757 O O . ALA C 1 143 ? 37.951 -5.245 12.623 1.00 18.75 143 ALA C O 1
ATOM 3767 N N . VAL C 1 145 ? 39.573 -3.875 15.859 1.00 18.86 145 VAL C N 1
ATOM 3768 C CA . VAL C 1 145 ? 39.895 -2.664 16.603 1.00 19.23 145 VAL C CA 1
ATOM 3769 C C . VAL C 1 145 ? 39.352 -2.802 18.030 1.00 19.61 145 VAL C C 1
ATOM 3770 O O . VAL C 1 145 ? 38.333 -2.195 18.370 1.00 19.12 145 VAL C O 1
ATOM 3774 N N . PRO C 1 146 ? 40.030 -3.592 18.865 1.00 20.00 146 PRO C N 1
ATOM 3775 C CA . PRO C 1 146 ? 39.585 -3.819 20.242 1.00 20.47 146 PRO C CA 1
ATOM 3776 C C . PRO C 1 146 ? 39.729 -2.502 21.018 1.00 21.44 146 PRO C C 1
ATOM 3777 O O . PRO C 1 146 ? 40.550 -1.677 20.638 1.00 21.12 146 PRO C O 1
ATOM 3781 N N . PRO C 1 147 ? 38.941 -2.301 22.072 1.00 22.23 147 PRO C N 1
ATOM 3782 C CA . PRO C 1 147 ? 38.967 -1.035 22.808 1.00 23.29 147 PRO C CA 1
ATOM 3783 C C . PRO C 1 147 ? 40.166 -0.959 23.753 1.00 24.28 147 PRO C C 1
ATOM 3784 O O . PRO C 1 147 ? 40.002 -1.061 24.969 1.00 24.98 147 PRO C O 1
ATOM 3796 N N . PRO C 1 149 ? 43.013 0.812 25.756 1.00 26.89 149 PRO C N 1
ATOM 3797 C CA . PRO C 1 149 ? 43.383 2.110 26.322 1.00 27.12 149 PRO C CA 1
ATOM 3798 C C . PRO C 1 149 ? 44.746 2.600 25.847 1.00 27.41 149 PRO C C 1
ATOM 3799 O O . PRO C 1 149 ? 45.708 1.826 25.802 1.00 27.28 149 PRO C O 1
ATOM 3803 N N . ALA C 1 150 ? 44.809 3.875 25.479 1.00 28.03 150 ALA C N 1
ATOM 3804 C CA . ALA C 1 150 ? 46.074 4.537 25.184 1.00 28.88 150 ALA C CA 1
ATOM 3805 C C . ALA C 1 150 ? 46.405 5.533 26.300 1.00 29.73 150 ALA C C 1
ATOM 3806 O O . ALA C 1 150 ? 45.563 6.353 26.688 1.00 29.57 150 ALA C O 1
ATOM 3808 N N . PHE C 1 151 ? 47.630 5.452 26.808 1.00 30.38 151 PHE C N 1
ATOM 3809 C CA . PHE C 1 151 ? 48.056 6.272 27.945 1.00 31.37 151 PHE C CA 1
ATOM 3810 C C . PHE C 1 151 ? 49.055 7.368 27.565 1.00 32.17 151 PHE C C 1
ATOM 3811 O O . PHE C 1 151 ? 49.449 8.168 28.417 1.00 32.36 151 PHE C O 1
ATOM 3819 N N . TYR C 1 152 ? 49.456 7.412 26.296 1.00 33.32 152 TYR C N 1
ATOM 3820 C CA . TYR C 1 152 ? 50.476 8.375 25.850 1.00 34.72 152 TYR C CA 1
ATOM 3821 C C . TYR C 1 152 ? 49.938 9.806 25.753 1.00 35.39 152 TYR C C 1
ATOM 3822 O O . TYR C 1 152 ? 50.700 10.769 25.870 1.00 35.69 152 TYR C O 1
ATOM 3831 N N . ASN C 1 153 ? 48.629 9.934 25.545 1.00 36.16 153 ASN C N 1
ATOM 3832 C CA . ASN C 1 153 ? 47.975 11.239 25.473 1.00 37.15 153 ASN C CA 1
ATOM 3833 C C . ASN C 1 153 ? 47.378 11.665 26.822 1.00 37.74 153 ASN C C 1
ATOM 3834 O O . ASN C 1 153 ? 46.520 12.551 26.885 1.00 37.96 153 ASN C O 1
ATOM 3839 N N . HIS C 1 154 ? 47.848 11.013 27.887 1.00 38.44 154 HIS C N 1
ATOM 3840 C CA . HIS C 1 154 ? 47.488 11.317 29.279 1.00 38.98 154 HIS C CA 1
ATOM 3841 C C . HIS C 1 154 ? 45.980 11.476 29.497 1.00 39.22 154 HIS C C 1
ATOM 3842 O O . HIS C 1 154 ? 45.506 12.575 29.793 1.00 39.36 154 HIS C O 1
ATOM 3849 N N . PRO C 1 155 ? 45.228 10.383 29.363 1.00 39.33 155 PRO C N 1
ATOM 3850 C CA . PRO C 1 155 ? 43.798 10.410 29.635 1.00 39.34 155 PRO C CA 1
ATOM 3851 C C . PRO C 1 155 ? 43.553 10.503 31.142 1.00 39.49 155 PRO C C 1
ATOM 3852 O O . PRO C 1 155 ? 44.405 10.088 31.931 1.00 39.29 155 PRO C O 1
ATOM 3856 N N . GLU C 1 156 ? 42.399 11.028 31.540 1.00 39.63 156 GLU C N 1
ATOM 3857 C CA . GLU C 1 156 ? 42.083 11.131 32.964 1.00 40.13 156 GLU C CA 1
ATOM 3858 C C . GLU C 1 156 ? 40.808 10.388 33.322 1.00 39.78 156 GLU C C 1
ATOM 3859 O O . GLU C 1 156 ? 40.713 9.769 34.387 1.00 39.94 156 GLU C O 1
ATOM 3865 N N . THR C 1 157 ? 39.838 10.445 32.416 1.00 39.49 157 THR C N 1
ATOM 3866 C CA . THR C 1 157 ? 38.506 9.898 32.656 1.00 39.09 157 THR C CA 1
ATOM 3867 C C . THR C 1 157 ? 38.192 8.739 31.713 1.00 38.92 157 THR C C 1
ATOM 3868 O O . THR C 1 157 ? 38.899 8.512 30.728 1.00 38.80 157 THR C O 1
ATOM 3872 N N . VAL C 1 158 ? 37.115 8.023 32.025 1.00 38.75 158 VAL C N 1
ATOM 3873 C CA . VAL C 1 158 ? 36.553 7.004 31.141 1.00 38.64 158 VAL C CA 1
ATOM 3874 C C . VAL C 1 158 ? 36.197 7.581 29.761 1.00 38.40 158 VAL C C 1
ATOM 3875 O O . VAL C 1 158 ? 36.440 6.939 28.736 1.00 38.17 158 VAL C O 1
ATOM 3879 N N . ASP C 1 159 ? 35.638 8.794 29.743 1.00 38.12 159 ASP C N 1
ATOM 3880 C CA . ASP C 1 159 ? 35.260 9.461 28.488 1.00 37.95 159 ASP C CA 1
ATOM 3881 C C . ASP C 1 159 ? 36.456 9.687 27.568 1.00 37.43 159 ASP C C 1
ATOM 3882 O O . ASP C 1 159 ? 36.318 9.635 26.348 1.00 37.46 159 ASP C O 1
ATOM 3887 N N . ASP C 1 160 ? 37.619 9.951 28.161 1.00 36.75 160 ASP C N 1
ATOM 3888 C CA . ASP C 1 160 ? 38.859 10.137 27.403 1.00 36.05 160 ASP C CA 1
ATOM 3889 C C . ASP C 1 160 ? 39.274 8.856 26.682 1.00 35.31 160 ASP C C 1
ATOM 3890 O O . ASP C 1 160 ? 39.672 8.897 25.517 1.00 35.07 160 ASP C O 1
ATOM 3895 N N . ILE C 1 161 ? 39.190 7.732 27.393 1.00 34.48 161 ILE C N 1
ATOM 3896 C CA . ILE C 1 161 ? 39.470 6.415 26.827 1.00 33.93 161 ILE C CA 1
ATOM 3897 C C . ILE C 1 161 ? 38.427 6.055 25.767 1.00 33.71 161 ILE C C 1
ATOM 3898 O O . ILE C 1 161 ? 38.783 5.631 24.664 1.00 33.52 161 ILE C O 1
ATOM 3903 N N . VAL C 1 162 ? 37.152 6.255 26.102 1.00 33.48 162 VAL C N 1
ATOM 3904 C CA . VAL C 1 162 ? 36.049 6.035 25.165 1.00 33.42 162 VAL C CA 1
ATOM 3905 C C . VAL C 1 162 ? 36.239 6.836 23.871 1.00 33.74 162 VAL C C 1
ATOM 3906 O O . VAL C 1 162 ? 36.205 6.265 22.774 1.00 33.90 162 VAL C O 1
ATOM 3910 N N . HIS C 1 163 ? 36.468 8.142 24.012 1.00 33.73 163 HIS C N 1
ATOM 3911 C CA . HIS C 1 163 ? 36.652 9.049 22.876 1.00 33.94 163 HIS C CA 1
ATOM 3912 C C . HIS C 1 163 ? 37.778 8.612 21.942 1.00 33.48 163 HIS C C 1
ATOM 3913 O O . HIS C 1 163 ? 37.639 8.679 20.717 1.00 33.22 163 HIS C O 1
ATOM 3920 N N . HIS C 1 164 ? 38.887 8.167 22.525 1.00 33.12 164 HIS C N 1
ATOM 3921 C CA . HIS C 1 164 ? 40.046 7.739 21.744 1.00 32.91 164 HIS C CA 1
ATOM 3922 C C . HIS C 1 164 ? 39.739 6.496 20.895 1.00 32.64 164 HIS C C 1
ATOM 3923 O O . HIS C 1 164 ? 40.077 6.454 19.712 1.00 32.43 164 HIS C O 1
ATOM 3930 N N . VAL C 1 165 ? 39.096 5.500 21.501 1.00 32.37 165 VAL C N 1
ATOM 3931 C CA . VAL C 1 165 ? 38.676 4.288 20.788 1.00 32.13 165 VAL C CA 1
ATOM 3932 C C . VAL C 1 165 ? 37.745 4.634 19.615 1.00 32.00 165 VAL C C 1
ATOM 3933 O O . VAL C 1 165 ? 37.947 4.163 18.500 1.00 31.67 165 VAL C O 1
ATOM 3937 N N . VAL C 1 166 ? 36.747 5.477 19.876 1.00 32.14 166 VAL C N 1
ATOM 3938 C CA . VAL C 1 166 ? 35.784 5.909 18.855 1.00 32.27 166 VAL C CA 1
ATOM 3939 C C . VAL C 1 166 ? 36.455 6.585 17.651 1.00 32.45 166 VAL C C 1
ATOM 3940 O O . VAL C 1 166 ? 36.119 6.290 16.492 1.00 32.29 166 VAL C O 1
ATOM 3944 N N . ALA C 1 167 ? 37.398 7.483 17.931 1.00 32.53 167 ALA C N 1
ATOM 3945 C CA . ALA C 1 167 ? 38.112 8.215 16.884 1.00 32.74 167 ALA C CA 1
ATOM 3946 C C . ALA C 1 167 ? 38.928 7.267 15.996 1.00 32.97 167 ALA C C 1
ATOM 3947 O O . ALA C 1 167 ? 38.993 7.446 14.774 1.00 32.85 167 ALA C O 1
ATOM 3949 N N . ARG C 1 168 ? 39.534 6.256 16.613 1.00 33.01 168 ARG C N 1
ATOM 3950 C CA . ARG C 1 168 ? 40.301 5.259 15.867 1.00 33.37 168 ARG C CA 1
ATOM 3951 C C . ARG C 1 168 ? 39.389 4.301 15.082 1.00 33.18 168 ARG C C 1
ATOM 3952 O O . ARG C 1 168 ? 39.739 3.879 13.978 1.00 33.00 168 ARG C O 1
ATOM 3960 N N . VAL C 1 169 ? 38.223 3.977 15.646 1.00 33.27 169 VAL C N 1
ATOM 3961 C CA . VAL C 1 169 ? 37.191 3.227 14.919 1.00 33.50 169 VAL C CA 1
ATOM 3962 C C . VAL C 1 169 ? 36.718 4.036 13.708 1.00 34.02 169 VAL C C 1
ATOM 3963 O O . VAL C 1 169 ? 36.719 3.535 12.581 1.00 34.00 169 VAL C O 1
ATOM 3967 N N . LEU C 1 170 ? 36.327 5.287 13.956 1.00 34.59 170 LEU C N 1
ATOM 3968 C CA . LEU C 1 170 ? 35.973 6.246 12.903 1.00 35.49 170 LEU C CA 1
ATOM 3969 C C . LEU C 1 170 ? 37.034 6.303 11.807 1.00 35.94 170 LEU C C 1
ATOM 3970 O O . LEU C 1 170 ? 36.707 6.294 10.621 1.00 35.89 170 LEU C O 1
ATOM 3975 N N . ASP C 1 171 ? 38.299 6.334 12.227 1.00 36.55 171 ASP C N 1
ATOM 3976 C CA . ASP C 1 171 ? 39.462 6.411 11.342 1.00 37.55 171 ASP C CA 1
ATOM 3977 C C . ASP C 1 171 ? 39.499 5.336 10.252 1.00 37.69 171 ASP C C 1
ATOM 3978 O O . ASP C 1 171 ? 40.108 5.537 9.199 1.00 37.66 171 ASP C O 1
ATOM 3983 N N . GLN C 1 172 ? 38.861 4.199 10.517 1.00 37.92 172 GLN C N 1
ATOM 3984 C CA . GLN C 1 172 ? 38.753 3.104 9.552 1.00 38.28 172 GLN C CA 1
ATOM 3985 C C . GLN C 1 172 ? 37.991 3.507 8.290 1.00 38.60 172 GLN C C 1
ATOM 3986 O O . GLN C 1 172 ? 38.223 2.957 7.214 1.00 38.67 172 GLN C O 1
ATOM 3992 N N . PHE C 1 173 ? 37.072 4.457 8.432 1.00 39.21 173 PHE C N 1
ATOM 3993 C CA . PHE C 1 173 ? 36.281 4.949 7.303 1.00 39.88 173 PHE C CA 1
ATOM 3994 C C . PHE C 1 173 ? 36.686 6.375 6.915 1.00 40.61 173 PHE C C 1
ATOM 3995 O O . PHE C 1 173 ? 35.905 7.113 6.306 1.00 40.62 173 PHE C O 1
ATOM 4003 N N . GLY C 1 174 ? 37.922 6.737 7.269 1.00 41.40 174 GLY C N 1
ATOM 4004 C CA . GLY C 1 174 ? 38.480 8.060 6.997 1.00 42.25 174 GLY C CA 1
ATOM 4005 C C . GLY C 1 174 ? 37.620 9.184 7.539 1.00 42.93 174 GLY C C 1
ATOM 4006 O O . GLY C 1 174 ? 37.378 10.174 6.846 1.00 43.16 174 GLY C O 1
ATOM 4007 N N . LEU C 1 175 ? 37.152 9.019 8.775 1.00 43.42 175 LEU C N 1
ATOM 4008 C CA . LEU C 1 175 ? 36.291 9.998 9.436 1.00 44.00 175 LEU C CA 1
ATOM 4009 C C . LEU C 1 175 ? 36.980 10.563 10.678 1.00 44.61 175 LEU C C 1
ATOM 4010 O O . LEU C 1 175 ? 37.846 9.907 11.265 1.00 44.83 175 LEU C O 1
ATOM 4015 N N . GLU C 1 176 ? 36.594 11.775 11.076 1.00 45.31 176 GLU C N 1
ATOM 4016 C CA . GLU C 1 176 ? 37.265 12.478 12.174 1.00 45.87 176 GLU C CA 1
ATOM 4017 C C . GLU C 1 176 ? 36.523 12.368 13.508 1.00 45.81 176 GLU C C 1
ATOM 4018 O O . GLU C 1 176 ? 35.399 12.844 13.651 1.00 45.93 176 GLU C O 1
ATOM 4032 N N . LYS D 1 2 ? 12.755 -43.350 1.288 1.00 37.96 2 LYS D N 1
ATOM 4033 C CA . LYS D 1 2 ? 12.318 -42.250 2.146 1.00 35.44 2 LYS D CA 1
ATOM 4034 C C . LYS D 1 2 ? 13.308 -41.096 2.050 1.00 33.43 2 LYS D C 1
ATOM 4035 O O . LYS D 1 2 ? 14.484 -41.257 2.366 1.00 32.82 2 LYS D O 1
ATOM 4041 N N . LEU D 1 3 ? 12.824 -39.940 1.606 1.00 31.14 3 LEU D N 1
ATOM 4042 C CA . LEU D 1 3 ? 13.668 -38.753 1.456 1.00 28.86 3 LEU D CA 1
ATOM 4043 C C . LEU D 1 3 ? 13.213 -37.631 2.361 1.00 27.47 3 LEU D C 1
ATOM 4044 O O . LEU D 1 3 ? 12.013 -37.350 2.462 1.00 27.12 3 LEU D O 1
ATOM 4049 N N . ILE D 1 4 ? 14.180 -36.998 3.021 1.00 25.35 4 ILE D N 1
ATOM 4050 C CA . ILE D 1 4 ? 13.927 -35.771 3.748 1.00 23.47 4 ILE D CA 1
ATOM 4051 C C . ILE D 1 4 ? 14.195 -34.578 2.827 1.00 23.21 4 ILE D C 1
ATOM 4052 O O . ILE D 1 4 ? 15.202 -34.537 2.112 1.00 22.94 4 ILE D O 1
ATOM 4057 N N . VAL D 1 5 ? 13.276 -33.619 2.853 1.00 22.32 5 VAL D N 1
ATOM 4058 C CA . VAL D 1 5 ? 13.379 -32.402 2.063 1.00 21.85 5 VAL D CA 1
ATOM 4059 C C . VAL D 1 5 ? 13.338 -31.231 3.032 1.00 21.42 5 VAL D C 1
ATOM 4060 O O . VAL D 1 5 ? 12.308 -30.953 3.651 1.00 21.61 5 VAL D O 1
ATOM 4064 N N . GLY D 1 6 ? 14.482 -30.578 3.203 1.00 20.88 6 GLY D N 1
ATOM 4065 C CA . GLY D 1 6 ? 14.549 -29.372 4.012 1.00 20.17 6 GLY D CA 1
ATOM 4066 C C . GLY D 1 6 ? 14.400 -28.183 3.086 1.00 20.30 6 GLY D C 1
ATOM 4067 O O . GLY D 1 6 ? 14.936 -28.188 1.982 1.00 20.08 6 GLY D O 1
ATOM 4076 N N . THR D 1 8 ? 14.662 -23.822 3.056 1.00 19.07 8 THR D N 1
ATOM 4077 C CA . THR D 1 8 ? 15.395 -22.827 3.797 1.00 18.59 8 THR D CA 1
ATOM 4078 C C . THR D 1 8 ? 15.243 -21.441 3.144 1.00 18.48 8 THR D C 1
ATOM 4079 O O . THR D 1 8 ? 14.915 -21.350 1.966 1.00 18.43 8 THR D O 1
ATOM 4083 N N . GLY D 1 9 ? 15.474 -20.378 3.914 1.00 18.48 9 GLY D N 1
ATOM 4084 C CA . GLY D 1 9 ? 15.145 -19.012 3.498 1.00 18.27 9 GLY D CA 1
ATOM 4085 C C . GLY D 1 9 ? 16.104 -18.325 2.538 1.00 18.25 9 GLY D C 1
ATOM 4086 O O . GLY D 1 9 ? 16.373 -17.137 2.673 1.00 18.66 9 GLY D O 1
ATOM 4087 N N . ALA D 1 10 ? 16.625 -19.066 1.571 1.00 17.90 10 ALA D N 1
ATOM 4088 C CA . ALA D 1 10 ? 17.347 -18.458 0.463 1.00 18.12 10 ALA D CA 1
ATOM 4089 C C . ALA D 1 10 ? 16.364 -18.227 -0.676 1.00 18.00 10 ALA D C 1
ATOM 4090 O O . ALA D 1 10 ? 15.390 -18.972 -0.836 1.00 18.15 10 ALA D O 1
ATOM 4092 N N . THR D 1 11 ? 16.604 -17.191 -1.471 1.00 18.22 11 THR D N 1
ATOM 4093 C CA . THR D 1 11 ? 15.752 -16.977 -2.623 1.00 18.23 11 THR D CA 1
ATOM 4094 C C . THR D 1 11 ? 15.863 -18.225 -3.511 1.00 18.46 11 THR D C 1
ATOM 4095 O O . THR D 1 11 ? 16.932 -18.813 -3.638 1.00 18.86 11 THR D O 1
ATOM 4099 N N . GLY D 1 12 ? 14.742 -18.674 -4.055 1.00 18.25 12 GLY D N 1
ATOM 4100 C CA . GLY D 1 12 ? 14.724 -19.927 -4.786 1.00 18.49 12 GLY D CA 1
ATOM 4101 C C . GLY D 1 12 ? 13.737 -20.932 -4.234 1.00 18.34 12 GLY D C 1
ATOM 4102 O O . GLY D 1 12 ? 13.902 -22.142 -4.433 1.00 18.03 12 GLY D O 1
ATOM 4103 N N . ALA D 1 13 ? 12.699 -20.439 -3.553 1.00 18.46 13 ALA D N 1
ATOM 4104 C CA . ALA D 1 13 ? 11.612 -21.309 -3.084 1.00 18.42 13 ALA D CA 1
ATOM 4105 C C . ALA D 1 13 ? 10.921 -22.093 -4.215 1.00 18.76 13 ALA D C 1
ATOM 4106 O O . ALA D 1 13 ? 10.511 -23.235 -3.989 1.00 19.14 13 ALA D O 1
ATOM 4108 N N . PRO D 1 14 ? 10.785 -21.513 -5.416 1.00 18.97 14 PRO D N 1
ATOM 4109 C CA . PRO D 1 14 ? 10.252 -22.254 -6.566 1.00 19.23 14 PRO D CA 1
ATOM 4110 C C . PRO D 1 14 ? 10.997 -23.553 -6.876 1.00 19.67 14 PRO D C 1
ATOM 4111 O O . PRO D 1 14 ? 10.383 -24.492 -7.381 1.00 19.54 14 PRO D O 1
ATOM 4115 N N . LEU D 1 15 ? 12.299 -23.595 -6.577 1.00 20.05 15 LEU D N 1
ATOM 4116 C CA . LEU D 1 15 ? 13.112 -24.814 -6.708 1.00 20.20 15 LEU D CA 1
ATOM 4117 C C . LEU D 1 15 ? 12.621 -25.909 -5.763 1.00 20.56 15 LEU D C 1
ATOM 4118 O O . LEU D 1 15 ? 12.523 -27.069 -6.153 1.00 20.43 15 LEU D O 1
ATOM 4123 N N . GLY D 1 16 ? 12.325 -25.533 -4.517 1.00 21.25 16 GLY D N 1
ATOM 4124 C CA . GLY D 1 16 ? 11.830 -26.480 -3.515 1.00 21.32 16 GLY D CA 1
ATOM 4125 C C . GLY D 1 16 ? 10.458 -27.025 -3.861 1.00 22.12 16 GLY D C 1
ATOM 4126 O O . GLY D 1 16 ? 10.228 -28.239 -3.810 1.00 22.41 16 GLY D O 1
ATOM 4127 N N . VAL D 1 17 ? 9.544 -26.127 -4.213 1.00 22.37 17 VAL D N 1
ATOM 4128 C CA . VAL D 1 17 ? 8.180 -26.507 -4.604 1.00 22.81 17 VAL D CA 1
ATOM 4129 C C . VAL D 1 17 ? 8.178 -27.452 -5.808 1.00 23.30 17 VAL D C 1
ATOM 4130 O O . VAL D 1 17 ? 7.462 -28.453 -5.807 1.00 23.14 17 VAL D O 1
ATOM 4134 N N . ALA D 1 18 ? 8.995 -27.139 -6.817 1.00 23.57 18 ALA D N 1
ATOM 4135 C CA . ALA D 1 18 ? 9.079 -27.960 -8.017 1.00 24.19 18 ALA D CA 1
ATOM 4136 C C . ALA D 1 18 ? 9.643 -29.355 -7.734 1.00 24.64 18 ALA D C 1
ATOM 4137 O O . ALA D 1 18 ? 9.163 -30.342 -8.290 1.00 24.72 18 ALA D O 1
ATOM 4139 N N . LEU D 1 19 ? 10.659 -29.430 -6.876 1.00 24.89 19 LEU D N 1
ATOM 4140 C CA . LEU D 1 19 ? 11.221 -30.721 -6.482 1.00 25.33 19 LEU D CA 1
ATOM 4141 C C . LEU D 1 19 ? 10.193 -31.554 -5.712 1.00 25.76 19 LEU D C 1
ATOM 4142 O O . LEU D 1 19 ? 10.081 -32.767 -5.931 1.00 25.48 19 LEU D O 1
ATOM 4147 N N . LEU D 1 20 ? 9.451 -30.895 -4.819 1.00 26.19 20 LEU D N 1
ATOM 4148 C CA . LEU D 1 20 ? 8.384 -31.550 -4.065 1.00 27.02 20 LEU D CA 1
ATOM 4149 C C . LEU D 1 20 ? 7.246 -32.015 -4.965 1.00 28.31 20 LEU D C 1
ATOM 4150 O O . LEU D 1 20 ? 6.677 -33.085 -4.739 1.00 28.65 20 LEU D O 1
ATOM 4155 N N . GLN D 1 21 ? 6.914 -31.210 -5.975 1.00 29.78 21 GLN D N 1
ATOM 4156 C CA . GLN D 1 21 ? 5.919 -31.591 -6.979 1.00 31.32 21 GLN D CA 1
ATOM 4157 C C . GLN D 1 21 ? 6.346 -32.843 -7.749 1.00 32.11 21 GLN D C 1
ATOM 4158 O O . GLN D 1 21 ? 5.562 -33.781 -7.895 1.00 32.39 21 GLN D O 1
ATOM 4164 N N . ALA D 1 22 ? 7.586 -32.848 -8.238 1.00 33.15 22 ALA D N 1
ATOM 4165 C CA . ALA D 1 22 ? 8.139 -33.985 -8.980 1.00 34.27 22 ALA D CA 1
ATOM 4166 C C . ALA D 1 22 ? 8.199 -35.260 -8.134 1.00 35.15 22 ALA D C 1
ATOM 4167 O O . ALA D 1 22 ? 7.983 -36.360 -8.645 1.00 34.93 22 ALA D O 1
ATOM 4169 N N . LEU D 1 23 ? 8.493 -35.098 -6.845 1.00 36.23 23 LEU D N 1
ATOM 4170 C CA . LEU D 1 23 ? 8.517 -36.214 -5.901 1.00 37.41 23 LEU D CA 1
ATOM 4171 C C . LEU D 1 23 ? 7.123 -36.799 -5.667 1.00 38.51 23 LEU D C 1
ATOM 4172 O O . LEU D 1 23 ? 6.971 -38.020 -5.536 1.00 38.31 23 LEU D O 1
ATOM 4177 N N . ARG D 1 24 ? 6.115 -35.923 -5.632 1.00 39.96 24 ARG D N 1
ATOM 4178 C CA . ARG D 1 24 ? 4.711 -36.322 -5.459 1.00 41.57 24 ARG D CA 1
ATOM 4179 C C . ARG D 1 24 ? 4.233 -37.257 -6.578 1.00 42.23 24 ARG D C 1
ATOM 4180 O O . ARG D 1 24 ? 3.353 -38.090 -6.368 1.00 42.36 24 ARG D O 1
ATOM 4188 N N . GLU D 1 25 ? 4.837 -37.122 -7.754 1.00 43.28 25 GLU D N 1
ATOM 4189 C CA . GLU D 1 25 ? 4.490 -37.935 -8.914 1.00 44.53 25 GLU D CA 1
ATOM 4190 C C . GLU D 1 25 ? 5.232 -39.279 -8.940 1.00 45.15 25 GLU D C 1
ATOM 4191 O O . GLU D 1 25 ? 5.204 -39.993 -9.944 1.00 45.25 25 GLU D O 1
ATOM 4205 N N . PRO D 1 27 ? 5.298 -42.666 -6.655 1.00 46.21 27 PRO D N 1
ATOM 4206 C CA . PRO D 1 27 ? 4.576 -43.326 -5.559 1.00 45.68 27 PRO D CA 1
ATOM 4207 C C . PRO D 1 27 ? 5.479 -44.133 -4.628 1.00 44.96 27 PRO D C 1
ATOM 4208 O O . PRO D 1 27 ? 5.139 -44.342 -3.462 1.00 45.02 27 PRO D O 1
ATOM 4212 N N . ASN D 1 28 ? 6.618 -44.573 -5.151 1.00 44.13 28 ASN D N 1
ATOM 4213 C CA . ASN D 1 28 ? 7.627 -45.313 -4.387 1.00 43.31 28 ASN D CA 1
ATOM 4214 C C . ASN D 1 28 ? 8.407 -44.447 -3.388 1.00 42.14 28 ASN D C 1
ATOM 4215 O O . ASN D 1 28 ? 9.244 -44.959 -2.638 1.00 41.98 28 ASN D O 1
ATOM 4220 N N . VAL D 1 29 ? 8.123 -43.144 -3.384 1.00 40.60 29 VAL D N 1
ATOM 4221 C CA . VAL D 1 29 ? 8.894 -42.174 -2.606 1.00 39.05 29 VAL D CA 1
ATOM 4222 C C . VAL D 1 29 ? 8.054 -41.494 -1.521 1.00 37.97 29 VAL D C 1
ATOM 4223 O O . VAL D 1 29 ? 7.058 -40.831 -1.805 1.00 37.81 29 VAL D O 1
ATOM 4227 N N . GLU D 1 30 ? 8.476 -41.686 -0.276 1.00 36.59 30 GLU D N 1
ATOM 4228 C CA . GLU D 1 30 ? 7.874 -41.037 0.877 1.00 35.42 30 GLU D CA 1
ATOM 4229 C C . GLU D 1 30 ? 8.710 -39.811 1.245 1.00 34.32 30 GLU D C 1
ATOM 4230 O O . GLU D 1 30 ? 9.922 -39.915 1.439 1.00 34.27 30 GLU D O 1
ATOM 4236 N N . THR D 1 31 ? 8.065 -38.652 1.328 1.00 33.03 31 THR D N 1
ATOM 4237 C CA . THR D 1 31 ? 8.785 -37.404 1.562 1.00 31.71 31 THR D CA 1
ATOM 4238 C C . THR D 1 31 ? 8.514 -36.853 2.949 1.00 30.77 31 THR D C 1
ATOM 4239 O O . THR D 1 31 ? 7.369 -36.803 3.397 1.00 30.67 31 THR D O 1
ATOM 4243 N N . HIS D 1 32 ? 9.584 -36.462 3.633 1.00 29.57 32 HIS D N 1
ATOM 4244 C CA . HIS D 1 32 ? 9.478 -35.797 4.919 1.00 28.47 32 HIS D CA 1
ATOM 4245 C C . HIS D 1 32 ? 10.011 -34.376 4.783 1.00 27.86 32 HIS D C 1
ATOM 4246 O O . HIS D 1 32 ? 11.214 -34.162 4.602 1.00 28.02 32 HIS D O 1
ATOM 4253 N N . LEU D 1 33 ? 9.105 -33.408 4.852 1.00 27.02 33 LEU D N 1
ATOM 4254 C CA . LEU D 1 33 ? 9.447 -32.006 4.641 1.00 25.97 33 LEU D CA 1
ATOM 4255 C C . LEU D 1 33 ? 9.691 -31.275 5.952 1.00 25.72 33 LEU D C 1
ATOM 4256 O O . LEU D 1 33 ? 8.977 -31.484 6.932 1.00 25.27 33 LEU D O 1
ATOM 4261 N N . VAL D 1 34 ? 10.723 -30.433 5.969 1.00 25.24 34 VAL D N 1
ATOM 4262 C CA . VAL D 1 34 ? 10.929 -29.481 7.060 1.00 24.92 34 VAL D CA 1
ATOM 4263 C C . VAL D 1 34 ? 11.162 -28.097 6.464 1.00 25.10 34 VAL D C 1
ATOM 4264 O O . VAL D 1 34 ? 12.187 -27.858 5.824 1.00 24.94 34 VAL D O 1
ATOM 4276 N N . SER D 1 36 ? 11.875 -24.191 7.198 1.00 24.31 36 SER D N 1
ATOM 4277 C CA . SER D 1 36 ? 12.333 -23.245 8.214 1.00 23.36 36 SER D CA 1
ATOM 4278 C C . SER D 1 36 ? 11.369 -22.065 8.280 1.00 23.25 36 SER D C 1
ATOM 4279 O O . SER D 1 36 ? 10.560 -21.887 7.378 1.00 23.19 36 SER D O 1
ATOM 4282 N N . LYS D 1 37 ? 11.463 -21.261 9.337 1.00 23.14 37 LYS D N 1
ATOM 4283 C CA . LYS D 1 37 ? 10.663 -20.044 9.448 1.00 23.53 37 LYS D CA 1
ATOM 4284 C C . LYS D 1 37 ? 10.848 -19.156 8.210 1.00 23.25 37 LYS D C 1
ATOM 4285 O O . LYS D 1 37 ? 9.875 -18.676 7.624 1.00 22.75 37 LYS D O 1
ATOM 4291 N N . TRP D 1 38 ? 12.094 -18.963 7.793 1.00 22.95 38 TRP D N 1
ATOM 4292 C CA . TRP D 1 38 ? 12.353 -18.071 6.665 1.00 23.14 38 TRP D CA 1
ATOM 4293 C C . TRP D 1 38 ? 11.981 -18.648 5.299 1.00 23.29 38 TRP D C 1
ATOM 4294 O O . TRP D 1 38 ? 11.683 -17.895 4.376 1.00 23.15 38 TRP D O 1
ATOM 4305 N N . ALA D 1 39 ? 11.965 -19.977 5.185 1.00 23.73 39 ALA D N 1
ATOM 4306 C CA . ALA D 1 39 ? 11.489 -20.635 3.967 1.00 24.35 39 ALA D CA 1
ATOM 4307 C C . ALA D 1 39 ? 10.013 -20.333 3.737 1.00 25.05 39 ALA D C 1
ATOM 4308 O O . ALA D 1 39 ? 9.598 -20.068 2.610 1.00 25.35 39 ALA D O 1
ATOM 4310 N N . LYS D 1 40 ? 9.228 -20.361 4.813 1.00 25.87 40 LYS D N 1
ATOM 4311 C CA . LYS D 1 40 ? 7.803 -20.013 4.756 1.00 26.56 40 LYS D CA 1
ATOM 4312 C C . LYS D 1 40 ? 7.573 -18.613 4.196 1.00 26.55 40 LYS D C 1
ATOM 4313 O O . LYS D 1 40 ? 6.723 -18.425 3.333 1.00 26.53 40 LYS D O 1
ATOM 4319 N N . THR D 1 41 ? 8.350 -17.647 4.682 1.00 26.97 41 THR D N 1
ATOM 4320 C CA . THR D 1 41 ? 8.340 -16.278 4.179 1.00 27.42 41 THR D CA 1
ATOM 4321 C C . THR D 1 41 ? 8.706 -16.219 2.690 1.00 27.53 41 THR D C 1
ATOM 4322 O O . THR D 1 41 ? 8.084 -15.495 1.903 1.00 27.55 41 THR D O 1
ATOM 4326 N N . THR D 1 42 ? 9.730 -16.980 2.318 1.00 27.52 42 THR D N 1
ATOM 4327 C CA . THR D 1 42 ? 10.248 -16.990 0.952 1.00 27.61 42 THR D CA 1
ATOM 4328 C C . THR D 1 42 ? 9.256 -17.668 -0.006 1.00 27.50 42 THR D C 1
ATOM 4329 O O . THR D 1 42 ? 9.052 -17.205 -1.129 1.00 27.59 42 THR D O 1
ATOM 4333 N N . ILE D 1 43 ? 8.629 -18.750 0.453 1.00 27.59 43 ILE D N 1
ATOM 4334 C CA . ILE D 1 43 ? 7.608 -19.459 -0.330 1.00 27.59 43 ILE D CA 1
ATOM 4335 C C . ILE D 1 43 ? 6.460 -18.516 -0.666 1.00 27.81 43 ILE D C 1
ATOM 4336 O O . ILE D 1 43 ? 6.025 -18.430 -1.811 1.00 27.34 43 ILE D O 1
ATOM 4341 N N . GLU D 1 44 ? 5.999 -17.798 0.350 1.00 28.48 44 GLU D N 1
ATOM 4342 C CA . GLU D 1 44 ? 4.871 -16.898 0.212 1.00 29.20 44 GLU D CA 1
ATOM 4343 C C . GLU D 1 44 ? 5.184 -15.728 -0.730 1.00 29.23 44 GLU D C 1
ATOM 4344 O O . GLU D 1 44 ? 4.356 -15.375 -1.575 1.00 29.14 44 GLU D O 1
ATOM 4350 N N . LEU D 1 45 ? 6.393 -15.176 -0.620 1.00 29.08 45 LEU D N 1
ATOM 4351 C CA . LEU D 1 45 ? 6.861 -14.106 -1.513 1.00 28.89 45 LEU D CA 1
ATOM 4352 C C . LEU D 1 45 ? 7.065 -14.539 -2.970 1.00 28.50 45 LEU D C 1
ATOM 4353 O O . LEU D 1 45 ? 6.646 -13.835 -3.892 1.00 28.75 45 LEU D O 1
ATOM 4358 N N . GLU D 1 46 ? 7.699 -15.692 -3.173 1.00 27.76 46 GLU D N 1
ATOM 4359 C CA . GLU D 1 46 ? 8.230 -16.070 -4.493 1.00 27.20 46 GLU D CA 1
ATOM 4360 C C . GLU D 1 46 ? 7.355 -17.010 -5.312 1.00 27.17 46 GLU D C 1
ATOM 4361 O O . GLU D 1 46 ? 7.595 -17.203 -6.512 1.00 26.89 46 GLU D O 1
ATOM 4367 N N . THR D 1 47 ? 6.368 -17.612 -4.654 1.00 27.23 47 THR D N 1
ATOM 4368 C CA . THR D 1 47 ? 5.450 -18.544 -5.294 1.00 27.64 47 THR D CA 1
ATOM 4369 C C . THR D 1 47 ? 4.013 -18.140 -4.955 1.00 28.28 47 THR D C 1
ATOM 4370 O O . THR D 1 47 ? 3.790 -17.437 -3.959 1.00 28.32 47 THR D O 1
ATOM 4374 N N . PRO D 1 48 ? 3.048 -18.586 -5.764 1.00 28.78 48 PRO D N 1
ATOM 4375 C CA . PRO D 1 48 ? 1.636 -18.338 -5.478 1.00 29.42 48 PRO D CA 1
ATOM 4376 C C . PRO D 1 48 ? 1.093 -19.283 -4.400 1.00 30.03 48 PRO D C 1
ATOM 4377 O O . PRO D 1 48 ? -0.080 -19.188 -4.039 1.00 30.41 48 PRO D O 1
ATOM 4381 N N . TYR D 1 49 ? 1.943 -20.174 -3.888 1.00 30.27 49 TYR D N 1
ATOM 4382 C CA . TYR D 1 49 ? 1.539 -21.134 -2.860 1.00 30.53 49 TYR D CA 1
ATOM 4383 C C . TYR D 1 49 ? 1.762 -20.559 -1.475 1.00 30.27 49 TYR D C 1
ATOM 4384 O O . TYR D 1 49 ? 2.621 -19.699 -1.286 1.00 30.28 49 TYR D O 1
ATOM 4393 N N . SER D 1 50 ? 0.968 -21.022 -0.515 1.00 29.94 50 SER D N 1
ATOM 4394 C CA . SER D 1 50 ? 1.221 -20.736 0.888 1.00 29.82 50 SER D CA 1
ATOM 4395 C C . SER D 1 50 ? 2.091 -21.863 1.439 1.00 29.75 50 SER D C 1
ATOM 4396 O O . SER D 1 50 ? 2.346 -22.851 0.748 1.00 30.19 50 SER D O 1
ATOM 4399 N N . ALA D 1 51 ? 2.534 -21.718 2.685 1.00 29.71 51 ALA D N 1
ATOM 4400 C CA . ALA D 1 51 ? 3.324 -22.754 3.343 1.00 29.58 51 ALA D CA 1
ATOM 4401 C C . ALA D 1 51 ? 2.519 -24.044 3.490 1.00 29.54 51 ALA D C 1
ATOM 4402 O O . ALA D 1 51 ? 3.056 -25.139 3.309 1.00 29.59 51 ALA D O 1
ATOM 4404 N N . ARG D 1 52 ? 1.231 -23.905 3.798 1.00 29.46 52 ARG D N 1
ATOM 4405 C C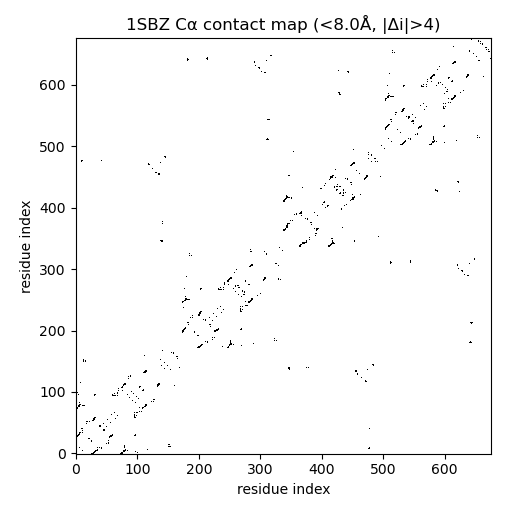A . ARG D 1 52 ? 0.339 -25.054 3.944 1.00 29.32 52 ARG D CA 1
ATOM 4406 C C . ARG D 1 52 ? 0.115 -25.795 2.627 1.00 28.55 52 ARG D C 1
ATOM 4407 O O . ARG D 1 52 ? 0.045 -27.024 2.615 1.00 28.60 52 ARG D O 1
ATOM 4415 N N . ASP D 1 53 ? 0.004 -25.046 1.529 1.00 27.98 53 ASP D N 1
ATOM 4416 C CA . ASP D 1 53 ? -0.027 -25.624 0.184 1.00 27.22 53 ASP D CA 1
ATOM 4417 C C . ASP D 1 53 ? 1.191 -26.505 -0.071 1.00 27.02 53 ASP D C 1
ATOM 4418 O O . ASP D 1 53 ? 1.073 -27.598 -0.624 1.00 26.65 53 ASP D O 1
ATOM 4423 N N . VAL D 1 54 ? 2.363 -26.007 0.321 1.00 26.91 54 VAL D N 1
ATOM 4424 C CA . VAL D 1 54 ? 3.619 -26.740 0.138 1.00 26.70 54 VAL D CA 1
ATOM 4425 C C . VAL D 1 54 ? 3.677 -27.943 1.082 1.00 26.69 54 VAL D C 1
ATOM 4426 O O . VAL D 1 54 ? 4.062 -29.037 0.673 1.00 26.46 54 VAL D O 1
ATOM 4430 N N . ALA D 1 55 ? 3.265 -27.746 2.332 1.00 26.94 55 ALA D N 1
ATOM 4431 C CA . ALA D 1 55 ? 3.204 -28.843 3.294 1.00 27.39 55 ALA D CA 1
ATOM 4432 C C . ALA D 1 55 ? 2.375 -30.011 2.746 1.00 27.83 55 ALA D C 1
ATOM 4433 O O . ALA D 1 55 ? 2.738 -31.177 2.922 1.00 27.88 55 ALA D O 1
ATOM 4435 N N . ALA D 1 56 ? 1.280 -29.683 2.056 1.00 28.21 56 ALA D N 1
ATOM 4436 C CA . ALA D 1 56 ? 0.381 -30.683 1.475 1.00 28.62 56 ALA D CA 1
ATOM 4437 C C . ALA D 1 56 ? 0.994 -31.458 0.297 1.00 28.73 56 ALA D C 1
ATOM 4438 O O . ALA D 1 56 ? 0.453 -32.486 -0.126 1.00 28.72 56 ALA D O 1
ATOM 4440 N N . LEU D 1 57 ? 2.116 -30.968 -0.228 1.00 28.81 57 LEU D N 1
ATOM 4441 C CA . LEU D 1 57 ? 2.858 -31.673 -1.278 1.00 28.84 57 LEU D CA 1
ATOM 4442 C C . LEU D 1 57 ? 3.638 -32.864 -0.719 1.00 29.06 57 LEU D C 1
ATOM 4443 O O . LEU D 1 57 ? 4.043 -33.755 -1.464 1.00 28.90 57 LEU D O 1
ATOM 4448 N N . ALA D 1 58 ? 3.844 -32.873 0.595 1.00 29.46 58 ALA D N 1
ATOM 4449 C CA . ALA D 1 58 ? 4.650 -33.904 1.246 1.00 29.99 58 ALA D CA 1
ATOM 4450 C C . ALA D 1 58 ? 3.778 -34.914 1.980 1.00 30.62 58 ALA D C 1
ATOM 4451 O O . ALA D 1 58 ? 2.645 -34.614 2.363 1.00 30.50 58 ALA D O 1
ATOM 4453 N N . ASP D 1 59 ? 4.317 -36.114 2.168 1.00 31.53 59 ASP D N 1
ATOM 4454 C CA . ASP D 1 59 ? 3.637 -37.159 2.915 1.00 32.19 59 ASP D CA 1
ATOM 4455 C C . ASP D 1 59 ? 3.641 -36.829 4.395 1.00 32.23 59 ASP D C 1
ATOM 4456 O O . ASP D 1 59 ? 2.657 -37.070 5.090 1.00 32.61 59 ASP D O 1
ATOM 4461 N N . PHE D 1 60 ? 4.759 -36.287 4.873 1.00 32.11 60 PHE D N 1
ATOM 4462 C CA . PHE D 1 60 ? 4.879 -35.812 6.249 1.00 32.02 60 PHE D CA 1
ATOM 4463 C C . PHE D 1 60 ? 5.536 -34.444 6.253 1.00 31.90 60 PHE D C 1
ATO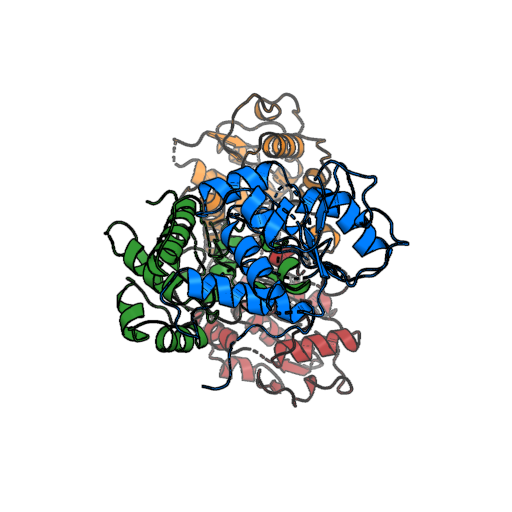M 4464 O O . PHE D 1 60 ? 6.354 -34.140 5.387 1.00 32.12 60 PHE D O 1
ATOM 4472 N N . SER D 1 61 ? 5.178 -33.627 7.236 1.00 31.76 61 SER D N 1
ATOM 4473 C CA . SER D 1 61 ? 5.784 -32.320 7.413 1.00 31.54 61 SER D CA 1
ATOM 4474 C C . SER D 1 61 ? 6.061 -32.134 8.895 1.00 31.35 61 SER D C 1
ATOM 4475 O O . SER D 1 61 ? 5.169 -32.325 9.732 1.00 31.87 61 SER D O 1
ATOM 4478 N N . HIS D 1 62 ? 7.299 -31.778 9.222 1.00 30.57 62 HIS D N 1
ATOM 4479 C CA . HIS D 1 62 ? 7.715 -31.660 10.612 1.00 29.98 62 HIS D CA 1
ATOM 4480 C C . HIS D 1 62 ? 8.031 -30.213 10.976 1.00 29.82 62 HIS D C 1
ATOM 4481 O O . HIS D 1 62 ? 8.441 -29.426 10.121 1.00 29.64 62 HIS D O 1
ATOM 4488 N N . ASN D 1 63 ? 7.840 -29.871 12.248 1.00 29.72 63 ASN D N 1
ATOM 4489 C CA . ASN D 1 63 ? 8.161 -28.535 12.755 1.00 29.97 63 ASN D CA 1
ATOM 4490 C C . ASN D 1 63 ? 9.675 -28.332 12.895 1.00 29.65 63 ASN D C 1
ATOM 4491 O O . ASN D 1 63 ? 10.361 -29.192 13.461 1.00 29.74 63 ASN D O 1
ATOM 4496 N N . PRO D 1 64 ? 10.198 -27.211 12.386 1.00 29.30 64 PRO D N 1
ATOM 4497 C CA . PRO D 1 64 ? 11.641 -26.943 12.411 1.00 29.11 64 PRO D CA 1
ATOM 4498 C C . PRO D 1 64 ? 12.275 -26.810 13.804 1.00 28.96 64 PRO D C 1
ATOM 4499 O O . PRO D 1 64 ? 13.497 -26.852 13.908 1.00 28.95 64 PRO D O 1
ATOM 4503 N N . ALA D 1 65 ? 11.463 -26.637 14.849 1.00 28.78 65 ALA D N 1
ATOM 4504 C CA . ALA D 1 65 ? 11.970 -26.609 16.224 1.00 28.60 65 ALA D CA 1
ATOM 4505 C C . ALA D 1 65 ? 11.821 -27.971 16.905 1.00 28.69 65 ALA D C 1
ATOM 4506 O O . ALA D 1 65 ? 12.294 -28.164 18.028 1.00 28.74 65 ALA D O 1
ATOM 4508 N N . ASP D 1 66 ? 11.185 -28.916 16.213 1.00 28.53 66 ASP D N 1
ATOM 4509 C CA . ASP D 1 66 ? 10.841 -30.214 16.802 1.00 28.49 66 ASP D CA 1
ATOM 4510 C C . ASP D 1 66 ? 11.987 -31.237 16.748 1.00 28.42 66 ASP D C 1
ATOM 4511 O O . ASP D 1 66 ? 12.076 -32.049 15.811 1.00 28.37 66 ASP D O 1
ATOM 4516 N N . GLN D 1 67 ? 12.839 -31.210 17.772 1.00 28.15 67 GLN D N 1
ATOM 4517 C CA . GLN D 1 67 ? 13.972 -32.146 17.871 1.00 28.31 67 GLN D CA 1
ATOM 4518 C C . GLN D 1 67 ? 13.540 -33.571 18.254 1.00 28.59 67 GLN D C 1
ATOM 4519 O O . GLN D 1 67 ? 14.372 -34.472 18.359 1.00 28.75 67 GLN D O 1
ATOM 4525 N N . ALA D 1 68 ? 12.239 -33.771 18.444 1.00 28.97 68 ALA D N 1
ATOM 4526 C CA . ALA D 1 68 ? 11.710 -35.085 18.816 1.00 29.18 68 ALA D CA 1
ATOM 4527 C C . ALA D 1 68 ? 10.944 -35.761 17.679 1.00 29.33 68 ALA D C 1
ATOM 4528 O O . ALA D 1 68 ? 10.353 -36.822 17.872 1.00 29.89 68 ALA D O 1
ATOM 4530 N N . ALA D 1 69 ? 10.979 -35.158 16.492 1.00 29.45 69 ALA D N 1
ATOM 4531 C CA . ALA D 1 69 ? 10.386 -35.741 15.284 1.00 29.49 69 ALA D CA 1
ATOM 4532 C C . ALA D 1 69 ? 11.072 -37.052 14.900 1.00 29.71 69 ALA D C 1
ATOM 4533 O O . ALA D 1 69 ? 12.213 -37.300 15.300 1.00 29.95 69 ALA D O 1
ATOM 4535 N N . THR D 1 70 ? 10.373 -37.888 14.130 1.00 29.63 70 THR D N 1
ATOM 4536 C CA . THR D 1 70 ? 10.918 -39.182 13.695 1.00 29.30 70 THR D CA 1
ATOM 4537 C C . THR D 1 70 ? 12.301 -39.061 13.052 1.00 28.99 70 THR D C 1
ATOM 4538 O O . THR D 1 70 ? 13.225 -39.805 13.401 1.00 28.64 70 THR D O 1
ATOM 4542 N N . ILE D 1 71 ? 12.433 -38.107 12.131 1.00 28.62 71 ILE D N 1
ATOM 4543 C CA . ILE D 1 71 ? 13.662 -37.920 11.343 1.00 28.28 71 ILE D CA 1
ATOM 4544 C C . ILE D 1 71 ? 14.834 -37.361 12.161 1.00 28.41 71 ILE D C 1
ATOM 4545 O O . ILE D 1 71 ? 15.942 -37.205 11.642 1.00 28.43 71 ILE D O 1
ATOM 4550 N N . SER D 1 72 ? 14.580 -37.060 13.433 1.00 28.30 72 SER D N 1
ATOM 4551 C CA . SER D 1 72 ? 15.625 -36.639 14.350 1.00 28.46 72 SER D CA 1
ATOM 4552 C C . SER D 1 72 ? 16.348 -37.859 14.919 1.00 28.74 72 SER D C 1
ATOM 4553 O O . SER D 1 72 ? 17.397 -37.739 15.546 1.00 28.50 72 SER D O 1
ATOM 4556 N N . SER D 1 73 ? 15.775 -39.033 14.689 1.00 29.21 73 SER D N 1
ATOM 4557 C CA . SER D 1 73 ? 16.342 -40.274 15.184 1.00 29.90 73 SER D CA 1
ATOM 4558 C C . SER D 1 73 ? 17.074 -41.007 14.074 1.00 29.96 73 SER D C 1
ATOM 4559 O O . SER D 1 73 ? 16.553 -41.149 12.965 1.00 30.25 73 SER D O 1
ATOM 4562 N N . GLY D 1 74 ? 18.279 -41.474 14.387 1.00 30.14 74 GLY D N 1
ATOM 4563 C CA . GLY D 1 74 ? 19.094 -42.239 13.453 1.00 30.40 74 GLY D CA 1
ATOM 4564 C C . GLY D 1 74 ? 18.506 -43.594 13.105 1.00 30.67 74 GLY D C 1
ATOM 4565 O O . GLY D 1 74 ? 18.600 -44.034 11.956 1.00 30.88 74 GLY D O 1
ATOM 4566 N N . SER D 1 75 ? 17.898 -44.253 14.092 1.00 30.73 75 SER D N 1
ATOM 4567 C CA . SER D 1 75 ? 17.300 -45.576 13.891 1.00 30.82 75 SER D CA 1
ATOM 4568 C C . SER D 1 75 ? 16.119 -45.549 12.919 1.00 30.83 75 SER D C 1
ATOM 4569 O O . SER D 1 75 ? 15.797 -46.565 12.304 1.00 30.76 75 SER D O 1
ATOM 4572 N N . PHE D 1 76 ? 15.492 -44.383 12.767 1.00 30.91 76 PHE D N 1
ATOM 4573 C CA . PHE D 1 76 ? 14.438 -44.203 11.768 1.00 31.05 76 PHE D CA 1
ATOM 4574 C C . PHE D 1 76 ? 15.072 -44.048 10.385 1.00 31.03 76 PHE D C 1
ATOM 4575 O O . PHE D 1 76 ? 15.596 -42.978 10.045 1.00 31.12 76 PHE D O 1
ATOM 4583 N N . ARG D 1 77 ? 15.017 -45.124 9.600 1.00 30.69 77 ARG D N 1
ATOM 4584 C CA . ARG D 1 77 ? 15.716 -45.215 8.323 1.00 30.67 77 ARG D CA 1
ATOM 4585 C C . ARG D 1 77 ? 15.157 -44.289 7.236 1.00 30.01 77 ARG D C 1
ATOM 4586 O O . ARG D 1 77 ? 13.946 -44.243 7.000 1.00 30.09 77 ARG D O 1
ATOM 4594 N N . THR D 1 78 ? 16.060 -43.546 6.598 1.00 28.97 78 THR D N 1
ATOM 4595 C CA . THR D 1 78 ? 15.767 -42.807 5.375 1.00 27.95 78 THR D CA 1
ATOM 4596 C C . THR D 1 78 ? 16.888 -43.064 4.377 1.00 27.65 78 THR D C 1
ATOM 4597 O O . THR D 1 78 ? 17.951 -43.573 4.737 1.00 27.37 78 THR D O 1
ATOM 4601 N N . ASP D 1 79 ? 16.655 -42.690 3.126 1.00 27.13 79 ASP D N 1
ATOM 4602 C CA . ASP D 1 79 ? 17.653 -42.858 2.085 1.00 27.21 79 ASP D CA 1
ATOM 4603 C C . ASP D 1 79 ? 18.489 -41.604 1.887 1.00 26.38 79 ASP D C 1
ATOM 4604 O O . ASP D 1 79 ? 19.430 -41.605 1.103 1.00 26.90 79 ASP D O 1
ATOM 4609 N N . GLY D 1 80 ? 18.149 -40.540 2.605 1.00 25.24 80 GLY D N 1
ATOM 4610 C CA . GLY D 1 80 ? 18.922 -39.306 2.530 1.00 23.67 80 GLY D CA 1
ATOM 4611 C C . GLY D 1 80 ? 18.087 -38.059 2.682 1.00 22.72 80 GLY D C 1
ATOM 4612 O O . GLY D 1 80 ? 16.929 -38.123 3.096 1.00 22.36 80 GLY D O 1
ATOM 4621 N N . ILE D 1 82 ? 17.636 -33.756 1.072 1.00 19.71 82 ILE D N 1
ATOM 4622 C CA . ILE D 1 82 ? 17.938 -32.644 0.176 1.00 19.00 82 ILE D CA 1
ATOM 4623 C C . ILE D 1 82 ? 17.553 -31.355 0.885 1.00 18.68 82 ILE D C 1
ATOM 4624 O O . ILE D 1 82 ? 16.465 -31.257 1.441 1.00 19.07 82 ILE D O 1
ATOM 4629 N N . VAL D 1 83 ? 18.437 -30.367 0.876 1.00 17.85 83 VAL D N 1
ATOM 4630 C CA . VAL D 1 83 ? 18.071 -29.038 1.369 1.00 17.10 83 VAL D CA 1
ATOM 4631 C C . VAL D 1 83 ? 18.028 -28.104 0.165 1.00 17.56 83 VAL D C 1
ATOM 4632 O O . VAL D 1 83 ? 19.059 -27.867 -0.475 1.00 17.39 83 VAL D O 1
ATOM 4636 N N . ILE D 1 84 ? 16.836 -27.586 -0.137 1.00 17.71 84 ILE D N 1
ATOM 4637 C CA . ILE D 1 84 ? 16.587 -26.865 -1.390 1.00 17.69 84 ILE D CA 1
ATOM 4638 C C . ILE D 1 84 ? 15.552 -25.726 -1.273 1.00 17.93 84 ILE D C 1
ATOM 4639 O O . ILE D 1 84 ? 14.376 -25.981 -0.988 1.00 18.30 84 ILE D O 1
ATOM 4644 N N . PRO D 1 85 ? 15.984 -24.471 -1.452 1.00 17.42 85 PRO D N 1
ATOM 4645 C CA . PRO D 1 85 ? 17.403 -24.117 -1.554 1.00 17.18 85 PRO D CA 1
ATOM 4646 C C . PRO D 1 85 ? 18.012 -24.141 -0.163 1.00 16.78 85 PRO D C 1
ATOM 4647 O O . PRO D 1 85 ? 17.274 -24.170 0.833 1.00 16.64 85 PRO D O 1
ATOM 4651 N N . CYS D 1 86 ? 19.339 -24.128 -0.097 1.00 16.35 86 CYS D N 1
ATOM 4652 C CA . CYS D 1 86 ? 20.045 -24.099 1.178 1.00 15.41 86 CYS D CA 1
ATOM 4653 C C . CYS D 1 86 ? 20.704 -22.731 1.356 1.00 14.97 86 CYS D C 1
ATOM 4654 O O . CYS D 1 86 ? 21.521 -22.297 0.532 1.00 14.96 86 CYS D O 1
ATOM 4657 N N . SER D 1 87 ? 20.322 -22.040 2.419 1.00 14.04 87 SER D N 1
ATOM 4658 C CA . SER D 1 87 ? 20.881 -20.738 2.731 1.00 13.77 87 SER D CA 1
ATOM 4659 C C . SER D 1 87 ? 22.280 -20.920 3.315 1.00 13.77 87 SER D C 1
ATOM 4660 O O . SER D 1 87 ? 22.656 -22.026 3.726 1.00 12.60 87 SER D O 1
ATOM 4671 N N . LYS D 1 89 ? 23.346 -19.556 6.114 1.00 15.25 89 LYS D N 1
ATOM 4672 C CA . LYS D 1 89 ? 23.187 -19.805 7.548 1.00 15.60 89 LYS D CA 1
ATOM 4673 C C . LYS D 1 89 ? 22.999 -21.303 7.825 1.00 15.36 89 LYS D C 1
ATOM 4674 O O . LYS D 1 89 ? 23.650 -21.873 8.705 1.00 15.27 89 LYS D O 1
ATOM 4680 N N . THR D 1 90 ? 22.117 -21.944 7.070 1.00 15.18 90 THR D N 1
ATOM 4681 C CA . THR D 1 90 ? 21.870 -23.368 7.257 1.00 15.34 90 THR D CA 1
ATOM 4682 C C . THR D 1 90 ? 23.106 -24.194 6.897 1.00 15.24 90 THR D C 1
ATOM 4683 O O . THR D 1 90 ? 23.479 -25.111 7.627 1.00 15.01 90 THR D O 1
ATOM 4687 N N . LEU D 1 91 ? 23.734 -23.846 5.779 1.00 15.30 91 LEU D N 1
ATOM 4688 C CA . LEU D 1 91 ? 25.000 -24.452 5.355 1.00 15.63 91 LEU D CA 1
ATOM 4689 C C . LEU D 1 91 ? 26.054 -24.370 6.468 1.00 15.38 91 LEU D C 1
ATOM 4690 O O . LEU D 1 91 ? 26.701 -25.371 6.800 1.00 15.91 91 LEU D O 1
ATOM 4695 N N . ALA D 1 92 ? 26.209 -23.178 7.037 1.00 15.49 92 ALA D N 1
ATOM 4696 C CA . ALA D 1 92 ? 27.169 -22.929 8.106 1.00 15.50 92 ALA D CA 1
ATOM 4697 C C . ALA D 1 92 ? 26.867 -23.732 9.365 1.00 15.74 92 ALA D C 1
ATOM 4698 O O . ALA D 1 92 ? 27.777 -24.240 10.013 1.00 16.14 92 ALA D O 1
ATOM 4700 N N . GLY D 1 93 ? 25.583 -23.848 9.698 1.00 15.93 93 GLY D N 1
ATOM 4701 C CA . GLY D 1 93 ? 25.144 -24.632 10.843 1.00 15.43 93 GLY D CA 1
ATOM 4702 C C . GLY D 1 93 ? 25.476 -26.102 10.701 1.00 15.51 93 GLY D C 1
ATOM 4703 O O . GLY D 1 93 ? 25.971 -26.725 11.650 1.00 15.65 93 GLY D O 1
ATOM 4704 N N . ILE D 1 94 ? 25.206 -26.654 9.519 1.00 14.81 94 ILE D N 1
ATOM 4705 C CA . ILE D 1 94 ? 25.489 -28.058 9.238 1.00 14.67 94 ILE D CA 1
ATOM 4706 C C . ILE D 1 94 ? 26.992 -28.354 9.305 1.00 14.57 94 ILE D C 1
ATOM 4707 O O . ILE D 1 94 ? 27.403 -29.344 9.921 1.00 14.66 94 ILE D O 1
ATOM 4712 N N . ARG D 1 95 ? 27.800 -27.483 8.702 1.00 14.62 95 ARG D N 1
ATOM 4713 C CA . ARG D 1 95 ? 29.263 -27.632 8.714 1.00 14.57 95 ARG D CA 1
ATOM 4714 C C . ARG D 1 95 ? 29.839 -27.591 10.130 1.00 14.56 95 ARG D C 1
ATOM 4715 O O . ARG D 1 95 ? 30.720 -28.377 10.459 1.00 13.93 95 ARG D O 1
ATOM 4723 N N . ALA D 1 96 ? 29.348 -26.661 10.954 1.00 14.30 96 ALA D N 1
ATOM 4724 C CA . ALA D 1 96 ? 29.808 -26.544 12.331 1.00 14.60 96 ALA D CA 1
ATOM 4725 C C . ALA D 1 96 ? 29.241 -27.678 13.198 1.00 15.12 96 ALA D C 1
ATOM 4726 O O . ALA D 1 96 ? 29.818 -28.021 14.230 1.00 15.16 96 ALA D O 1
ATOM 4728 N N . GLY D 1 97 ? 28.124 -28.248 12.750 1.00 15.39 97 GLY D N 1
ATOM 4729 C CA . GLY D 1 97 ? 27.394 -29.272 13.484 1.00 16.07 97 GLY D CA 1
ATOM 4730 C C . GLY D 1 97 ? 26.508 -28.702 14.579 1.00 16.61 97 GLY D C 1
ATOM 4731 O O . GLY D 1 97 ? 26.114 -29.421 15.504 1.00 16.83 97 GLY D O 1
ATOM 4732 N N . TYR D 1 98 ? 26.208 -27.410 14.478 1.00 16.76 98 TYR D N 1
ATOM 4733 C CA . TYR D 1 98 ? 25.389 -26.710 15.457 1.00 17.51 98 TYR D CA 1
ATOM 4734 C C . TYR D 1 98 ? 23.893 -27.002 15.228 1.00 18.12 98 TYR D C 1
ATOM 4735 O O . TYR D 1 98 ? 23.135 -26.161 14.727 1.00 17.95 98 TYR D O 1
ATOM 4744 N N . ALA D 1 99 ? 23.494 -28.224 15.576 1.00 18.77 99 ALA D N 1
ATOM 4745 C CA . ALA D 1 99 ? 22.166 -28.746 15.264 1.00 19.62 99 ALA D CA 1
ATOM 4746 C C . ALA D 1 99 ? 21.086 -28.161 16.185 1.00 20.46 99 ALA D C 1
ATOM 4747 O O . ALA D 1 99 ? 20.497 -28.883 17.010 1.00 20.64 99 ALA D O 1
ATOM 4749 N N . ASP D 1 100 ? 20.834 -26.858 16.025 1.00 20.98 100 ASP D N 1
ATOM 4750 C CA . ASP D 1 100 ? 19.962 -26.084 16.919 1.00 22.00 100 ASP D CA 1
ATOM 4751 C C . ASP D 1 100 ? 18.465 -26.274 16.643 1.00 21.63 100 ASP D C 1
ATOM 4752 O O . ASP D 1 100 ? 17.643 -26.116 17.552 1.00 22.15 100 ASP D O 1
ATOM 4757 N N . GLY D 1 101 ? 18.122 -26.573 15.391 1.00 20.90 101 GLY D N 1
ATOM 4758 C CA . GLY D 1 101 ? 16.742 -26.880 14.995 1.00 20.63 101 GLY D CA 1
ATOM 4759 C C . GLY D 1 101 ? 16.686 -28.195 14.235 1.00 20.27 101 GLY D C 1
ATOM 4760 O O . GLY D 1 101 ? 17.695 -28.897 14.139 1.00 19.74 101 GLY D O 1
ATOM 4761 N N . LEU D 1 102 ? 15.519 -28.518 13.679 1.00 20.01 102 LEU D N 1
ATOM 4762 C CA . LEU D 1 102 ? 15.315 -29.801 13.002 1.00 20.01 102 LEU D CA 1
ATOM 4763 C C . LEU D 1 102 ? 15.968 -29.920 11.622 1.00 19.74 102 LEU D C 1
ATOM 4764 O O . LEU D 1 102 ? 16.323 -31.014 11.211 1.00 20.16 102 LEU D O 1
ATOM 4769 N N . VAL D 1 103 ? 16.125 -28.819 10.897 1.00 19.60 103 VAL D N 1
ATOM 4770 C CA . VAL D 1 103 ? 16.819 -28.904 9.616 1.00 19.64 103 VAL D CA 1
ATOM 4771 C C . VAL D 1 103 ? 18.261 -29.344 9.897 1.00 19.68 103 VAL D C 1
ATOM 4772 O O . VAL D 1 103 ? 18.768 -30.273 9.266 1.00 19.70 103 VAL D O 1
ATOM 4776 N N . GLY D 1 104 ? 18.877 -28.706 10.890 1.00 19.80 104 GLY D N 1
ATOM 4777 C CA . GLY D 1 104 ? 20.258 -28.976 11.283 1.00 19.59 104 GLY D CA 1
ATOM 4778 C C . GLY D 1 104 ? 20.456 -30.335 11.912 1.00 19.63 104 GLY D C 1
ATOM 4779 O O . GLY D 1 104 ? 21.430 -31.035 11.591 1.00 20.00 104 GLY D O 1
ATOM 4780 N N . ARG D 1 105 ? 19.534 -30.708 12.803 1.00 18.85 105 ARG D N 1
ATOM 4781 C CA . ARG D 1 105 ? 19.554 -32.016 13.455 1.00 18.61 105 ARG D CA 1
ATOM 4782 C C . ARG D 1 105 ? 19.350 -33.166 12.473 1.00 18.05 105 ARG D C 1
ATOM 4783 O O . ARG D 1 105 ? 20.119 -34.125 12.482 1.00 18.17 105 ARG D O 1
ATOM 4791 N N . ALA D 1 106 ? 18.320 -33.075 11.633 1.00 17.46 106 ALA D N 1
ATOM 4792 C CA . ALA D 1 106 ? 18.094 -34.093 10.616 1.00 16.81 106 ALA D CA 1
ATOM 4793 C C . ALA D 1 106 ? 19.316 -34.241 9.710 1.00 16.67 106 ALA D C 1
ATOM 4794 O O . ALA D 1 106 ? 19.654 -35.355 9.311 1.00 16.06 106 ALA D O 1
ATOM 4796 N N . ALA D 1 107 ? 19.981 -33.125 9.397 1.00 16.52 107 ALA D N 1
ATOM 4797 C CA . ALA D 1 107 ? 21.193 -33.150 8.552 1.00 16.51 107 ALA D CA 1
ATOM 4798 C C . ALA D 1 107 ? 22.369 -33.808 9.272 1.00 16.40 107 ALA D C 1
ATOM 4799 O O . ALA D 1 107 ? 23.076 -34.635 8.704 1.00 16.20 107 ALA D O 1
ATOM 4801 N N . ASP D 1 108 ? 22.560 -33.434 10.532 1.00 16.59 108 ASP D N 1
ATOM 4802 C CA . ASP D 1 108 ? 23.595 -34.026 11.386 1.00 16.60 108 ASP D CA 1
ATOM 4803 C C . ASP D 1 108 ? 23.418 -35.545 11.524 1.00 16.34 108 ASP D C 1
ATOM 4804 O O . ASP D 1 108 ? 24.390 -36.304 11.420 1.00 16.46 108 ASP D O 1
ATOM 4809 N N . VAL D 1 109 ? 22.170 -35.971 11.728 1.00 16.03 109 VAL D N 1
ATOM 4810 C CA . VAL D 1 109 ? 21.789 -37.387 11.805 1.00 15.80 109 VAL D CA 1
ATOM 4811 C C . VAL D 1 109 ? 22.037 -38.123 10.482 1.00 15.81 109 VAL D C 1
ATOM 4812 O O . VAL D 1 109 ? 22.639 -39.196 10.462 1.00 16.19 109 VAL D O 1
ATOM 4816 N N . VAL D 1 110 ? 21.578 -37.552 9.378 1.00 15.75 110 VAL D N 1
ATOM 4817 C CA . VAL D 1 110 ? 21.885 -38.114 8.063 1.00 16.14 110 VAL D CA 1
ATOM 4818 C C . VAL D 1 110 ? 23.398 -38.391 7.911 1.00 16.40 110 VAL D C 1
ATOM 4819 O O . VAL D 1 110 ? 23.801 -39.487 7.511 1.00 16.43 110 VAL D O 1
ATOM 4823 N N . LEU D 1 111 ? 24.226 -37.412 8.270 1.00 16.77 111 LEU D N 1
ATOM 4824 C CA . LEU D 1 111 ? 25.677 -37.568 8.163 1.00 16.83 111 LEU D CA 1
ATOM 4825 C C . LEU D 1 111 ? 26.243 -38.648 9.099 1.00 17.06 111 LEU D C 1
ATOM 4826 O O . LEU D 1 111 ? 27.089 -39.441 8.683 1.00 16.42 111 LEU D O 1
ATOM 4831 N N . LYS D 1 112 ? 25.769 -38.708 10.345 1.00 17.29 112 LYS D N 1
ATOM 4832 C CA . LYS D 1 112 ? 26.286 -39.726 11.269 1.00 17.80 112 LYS D CA 1
ATOM 4833 C C . LYS D 1 112 ? 25.872 -41.144 10.861 1.00 17.73 112 LYS D C 1
ATOM 4834 O O . LYS D 1 112 ? 26.581 -42.096 11.150 1.00 18.54 112 LYS D O 1
ATOM 4840 N N . GLU D 1 113 ? 24.739 -41.272 10.176 1.00 18.03 113 GLU D N 1
ATOM 4841 C CA . GLU D 1 113 ? 24.245 -42.583 9.746 1.00 18.53 113 GLU D CA 1
ATOM 4842 C C . GLU D 1 113 ? 24.836 -43.027 8.416 1.00 18.75 113 GLU D C 1
ATOM 4843 O O . GLU D 1 113 ? 24.568 -44.142 7.968 1.00 19.44 113 GLU D O 1
ATOM 4849 N N . GLY D 1 114 ? 25.632 -42.163 7.787 1.00 18.59 114 GLY D N 1
ATOM 4850 C CA . GLY D 1 114 ? 26.251 -42.472 6.494 1.00 18.10 114 GLY D CA 1
ATOM 4851 C C . GLY D 1 114 ? 25.292 -42.349 5.321 1.00 18.15 114 GLY D C 1
ATOM 4852 O O . GLY D 1 114 ? 25.526 -42.928 4.269 1.00 18.01 114 GLY D O 1
ATOM 4853 N N . ARG D 1 115 ? 24.218 -41.583 5.497 1.00 18.07 115 ARG D N 1
ATOM 4854 C CA . ARG D 1 115 ? 23.205 -41.419 4.457 1.00 18.50 115 ARG D CA 1
ATOM 4855 C C . ARG D 1 115 ? 23.550 -40.214 3.591 1.00 18.84 115 ARG D C 1
ATOM 4856 O O . ARG D 1 115 ? 24.393 -39.380 3.973 1.00 18.62 115 ARG D O 1
ATOM 4864 N N . LYS D 1 116 ? 22.926 -40.134 2.419 1.00 18.81 116 LYS D N 1
ATOM 4865 C CA . LYS D 1 116 ? 23.304 -39.118 1.436 1.00 19.09 116 LYS D CA 1
ATOM 4866 C C . LYS D 1 116 ? 22.707 -37.756 1.776 1.00 18.84 116 LYS D C 1
ATOM 4867 O O . LYS D 1 116 ? 21.494 -37.636 1.961 1.00 19.32 116 LYS D O 1
ATOM 4873 N N . LEU D 1 117 ? 23.563 -36.740 1.868 1.00 18.40 117 LEU D N 1
ATOM 4874 C CA . LEU D 1 117 ? 23.110 -35.360 2.010 1.00 17.84 117 LEU D CA 1
ATOM 4875 C C . LEU D 1 117 ? 23.388 -34.559 0.732 1.00 17.97 117 LEU D C 1
ATOM 4876 O O . LEU D 1 117 ? 24.530 -34.497 0.265 1.00 17.42 117 LEU D O 1
ATOM 4881 N N . VAL D 1 118 ? 22.336 -33.966 0.166 1.00 18.21 118 VAL D N 1
ATOM 4882 C CA . VAL D 1 118 ? 22.454 -33.156 -1.045 1.00 18.31 118 VAL D CA 1
ATOM 4883 C C . VAL D 1 118 ? 22.018 -31.730 -0.730 1.00 18.11 118 VAL D C 1
ATOM 4884 O O . VAL D 1 118 ? 20.877 -31.494 -0.348 1.00 18.26 118 VAL D O 1
ATOM 4888 N N . LEU D 1 119 ? 22.932 -30.782 -0.885 1.00 17.52 119 LEU D N 1
ATOM 4889 C CA . LEU D 1 119 ? 22.619 -29.380 -0.612 1.00 17.25 119 LEU D CA 1
ATOM 4890 C C . LEU D 1 119 ? 22.461 -28.618 -1.909 1.00 17.07 119 LEU D C 1
ATOM 4891 O O . LEU D 1 119 ? 23.177 -28.876 -2.877 1.00 17.43 119 LEU D O 1
ATOM 4896 N N . VAL D 1 120 ? 21.536 -27.664 -1.927 1.00 16.55 120 VAL D N 1
ATOM 4897 C CA . VAL D 1 120 ? 21.339 -26.798 -3.081 1.00 16.08 120 VAL D CA 1
ATOM 4898 C C . VAL D 1 120 ? 21.663 -25.379 -2.598 1.00 15.82 120 VAL D C 1
ATOM 4899 O O . VAL D 1 120 ? 20.762 -24.582 -2.328 1.00 15.98 120 VAL D O 1
ATOM 4903 N N . PRO D 1 121 ? 22.954 -25.071 -2.451 1.00 15.63 121 PRO D N 1
ATOM 4904 C CA . PRO D 1 121 ? 23.358 -23.806 -1.853 1.00 15.43 121 PRO D CA 1
ATOM 4905 C C . PRO D 1 121 ? 23.071 -22.662 -2.810 1.00 15.48 121 PRO D C 1
ATOM 4906 O O . PRO D 1 121 ? 23.376 -22.774 -4.001 1.00 15.55 121 PRO D O 1
ATOM 4910 N N . ARG D 1 122 ? 22.485 -21.580 -2.300 1.00 15.43 122 ARG D N 1
ATOM 4911 C CA . ARG D 1 122 ? 22.196 -20.410 -3.127 1.00 15.57 122 ARG D CA 1
ATOM 4912 C C . ARG D 1 122 ? 22.566 -19.1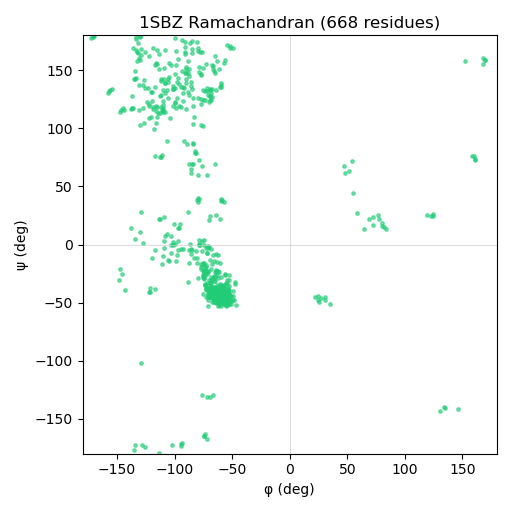10 -2.417 1.00 16.04 122 ARG D C 1
ATOM 4913 O O . ARG D 1 122 ? 22.017 -18.772 -1.365 1.00 15.40 122 ARG D O 1
ATOM 4921 N N . GLU D 1 123 ? 23.519 -18.407 -3.023 1.00 16.46 123 GLU D N 1
ATOM 4922 C CA . GLU D 1 123 ? 23.988 -17.102 -2.590 1.00 17.75 123 GLU D CA 1
ATOM 4923 C C . GLU D 1 123 ? 24.902 -16.561 -3.689 1.00 18.62 123 GLU D C 1
ATOM 4924 O O . GLU D 1 123 ? 25.570 -17.332 -4.371 1.00 19.14 123 GLU D O 1
ATOM 4938 N N . PRO D 1 125 ? 27.313 -12.696 -4.387 1.00 19.62 125 PRO D N 1
ATOM 4939 C CA . PRO D 1 125 ? 28.500 -13.537 -4.592 1.00 18.40 125 PRO D CA 1
ATOM 4940 C C . PRO D 1 125 ? 28.691 -14.523 -3.445 1.00 17.43 125 PRO D C 1
ATOM 4941 O O . PRO D 1 125 ? 28.010 -14.419 -2.418 1.00 16.94 125 PRO D O 1
ATOM 4945 N N . LEU D 1 126 ? 29.598 -15.476 -3.642 1.00 16.32 126 LEU D N 1
ATOM 4946 C CA . LEU D 1 126 ? 30.057 -16.362 -2.583 1.00 15.78 126 LEU D CA 1
ATOM 4947 C C . LEU D 1 126 ? 31.308 -15.766 -1.937 1.00 15.64 126 LEU D C 1
ATOM 4948 O O . LEU D 1 126 ? 32.191 -15.266 -2.625 1.00 15.94 126 LEU D O 1
ATOM 4953 N N . SER D 1 127 ? 31.367 -15.790 -0.614 1.00 15.22 127 SER D N 1
ATOM 4954 C CA . SER D 1 127 ? 32.521 -15.264 0.096 1.00 14.91 127 SER D CA 1
ATOM 4955 C C . SER D 1 127 ? 33.432 -16.410 0.513 1.00 14.04 127 SER D C 1
ATOM 4956 O O . SER D 1 127 ? 33.119 -17.580 0.285 1.00 14.29 127 SER D O 1
ATOM 4959 N N . THR D 1 128 ? 34.553 -16.072 1.139 1.00 13.86 128 THR D N 1
ATOM 4960 C CA . THR D 1 128 ? 35.491 -17.071 1.651 1.00 13.29 128 THR D CA 1
ATOM 4961 C C . THR D 1 128 ? 34.841 -18.010 2.663 1.00 12.72 128 THR D C 1
ATOM 4962 O O . THR D 1 128 ? 35.112 -19.209 2.656 1.00 12.90 128 THR D O 1
ATOM 4966 N N . ILE D 1 129 ? 33.981 -17.473 3.518 1.00 12.71 129 ILE D N 1
ATOM 4967 C CA . ILE D 1 129 ? 33.292 -18.297 4.518 1.00 12.53 129 ILE D CA 1
ATOM 4968 C C . ILE D 1 129 ? 32.358 -19.297 3.836 1.00 12.27 129 ILE D C 1
ATOM 4969 O O . ILE D 1 129 ? 32.389 -20.477 4.156 1.00 12.84 129 ILE D O 1
ATOM 4974 N N . HIS D 1 130 ? 31.538 -18.822 2.902 1.00 11.40 130 HIS D N 1
ATOM 4975 C CA . HIS D 1 130 ? 30.643 -19.703 2.152 1.00 11.21 130 HIS D CA 1
ATOM 4976 C C . HIS D 1 130 ? 31.447 -20.845 1.531 1.00 11.21 130 HIS D C 1
ATOM 4977 O O . HIS D 1 130 ? 31.100 -22.004 1.685 1.00 10.01 130 HIS D O 1
ATOM 4984 N N . LEU D 1 131 ? 32.541 -20.496 0.853 1.00 11.41 131 LEU D N 1
ATOM 4985 C CA . LEU D 1 131 ? 33.368 -21.478 0.174 1.00 12.19 131 LEU D CA 1
ATOM 4986 C C . LEU D 1 131 ? 34.066 -22.478 1.126 1.00 12.82 131 LEU D C 1
ATOM 4987 O O . LEU D 1 131 ? 34.178 -23.662 0.799 1.00 12.36 131 LEU D O 1
ATOM 4992 N N . GLU D 1 132 ? 34.521 -21.997 2.286 1.00 13.50 132 GLU D N 1
ATOM 4993 C CA . GLU D 1 132 ? 35.130 -22.850 3.316 1.00 14.75 132 GLU D CA 1
ATOM 4994 C C . GLU D 1 132 ? 34.146 -23.894 3.795 1.00 14.22 132 GLU D C 1
ATOM 4995 O O . GLU D 1 132 ? 34.479 -25.071 3.884 1.00 13.90 132 GLU D O 1
ATOM 5001 N N . ASN D 1 133 ? 32.934 -23.443 4.118 1.00 14.12 133 ASN D N 1
ATOM 5002 C CA . ASN D 1 133 ? 31.878 -24.326 4.604 1.00 14.50 133 ASN D CA 1
ATOM 5003 C C . ASN D 1 133 ? 31.468 -25.342 3.545 1.00 14.95 133 ASN D C 1
ATOM 5004 O O . ASN D 1 133 ? 31.295 -26.522 3.853 1.00 14.84 133 ASN D O 1
ATOM 5017 N N . LEU D 1 135 ? 33.337 -26.454 1.052 1.00 13.26 135 LEU D N 1
ATOM 5018 C CA . LEU D 1 135 ? 34.441 -27.393 0.872 1.00 11.63 135 LEU D CA 1
ATOM 5019 C C . LEU D 1 135 ? 34.502 -28.430 2.008 1.00 11.30 135 LEU D C 1
ATOM 5020 O O . LEU D 1 135 ? 34.670 -29.618 1.762 1.00 11.01 135 LEU D O 1
ATOM 5025 N N . ALA D 1 136 ? 34.372 -27.973 3.247 1.00 11.05 136 ALA D N 1
ATOM 5026 C CA . ALA D 1 136 ? 34.454 -28.875 4.395 1.00 11.70 136 ALA D CA 1
ATOM 5027 C C . ALA D 1 136 ? 33.456 -30.028 4.250 1.00 12.42 136 ALA D C 1
ATOM 5028 O O . ALA D 1 136 ? 33.807 -31.185 4.452 1.00 12.61 136 ALA D O 1
ATOM 5030 N N . LEU D 1 137 ? 32.221 -29.688 3.880 1.00 12.63 137 LEU D N 1
ATOM 5031 C CA . LEU D 1 137 ? 31.139 -30.658 3.717 1.00 13.78 137 LEU D CA 1
ATOM 5032 C C . LEU D 1 137 ? 31.306 -31.516 2.465 1.00 13.89 137 LEU D C 1
ATOM 5033 O O . LEU D 1 137 ? 31.004 -32.711 2.489 1.00 14.24 137 LEU D O 1
ATOM 5038 N N . SER D 1 138 ? 31.774 -30.902 1.376 1.00 14.85 138 SER D N 1
ATOM 5039 C CA . SER D 1 138 ? 32.141 -31.637 0.152 1.00 15.52 138 SER D CA 1
ATOM 5040 C C . SER D 1 138 ? 33.137 -32.764 0.451 1.00 16.00 138 SER D C 1
ATOM 5041 O O . SER D 1 138 ? 32.962 -33.895 -0.016 1.00 16.50 138 SER D O 1
ATOM 5044 N N . ARG D 1 139 ? 34.180 -32.463 1.230 1.00 16.41 139 ARG D N 1
ATOM 5045 C CA . ARG D 1 139 ? 35.201 -33.474 1.558 1.00 17.03 139 ARG D CA 1
ATOM 5046 C C . ARG D 1 139 ? 34.600 -34.695 2.281 1.00 17.60 139 ARG D C 1
ATOM 5047 O O . ARG D 1 139 ? 35.167 -35.797 2.250 1.00 16.73 139 ARG D O 1
ATOM 5063 N N . GLY D 1 141 ? 31.678 -35.972 1.477 1.00 18.64 141 GLY D N 1
ATOM 5064 C CA . GLY D 1 141 ? 30.747 -36.640 0.574 1.00 18.00 141 GLY D CA 1
ATOM 5065 C C . GLY D 1 141 ? 29.416 -35.937 0.370 1.00 17.93 141 GLY D C 1
ATOM 5066 O O . GLY D 1 141 ? 28.564 -36.451 -0.361 1.00 18.27 141 GLY D O 1
ATOM 5067 N N . VAL D 1 142 ? 29.220 -34.773 1.000 1.00 17.14 142 VAL D N 1
ATOM 5068 C CA . VAL D 1 142 ? 27.992 -33.987 0.783 1.00 16.78 142 VAL D CA 1
ATOM 5069 C C . VAL D 1 142 ? 27.978 -33.399 -0.626 1.00 17.01 142 VAL D C 1
ATOM 5070 O O . VAL D 1 142 ? 28.912 -32.697 -1.019 1.00 17.53 142 VAL D O 1
ATOM 5074 N N . ALA D 1 143 ? 26.923 -33.691 -1.378 1.00 16.68 143 ALA D N 1
ATOM 5075 C CA . ALA D 1 143 ? 26.774 -33.174 -2.737 1.00 16.96 143 ALA D CA 1
ATOM 5076 C C . ALA D 1 143 ? 26.390 -31.697 -2.735 1.00 16.90 143 ALA D C 1
ATOM 5077 O O . ALA D 1 143 ? 25.440 -31.285 -2.070 1.00 16.96 143 ALA D O 1
ATOM 5087 N N . VAL D 1 145 ? 24.999 -28.914 -4.945 1.00 16.68 145 VAL D N 1
ATOM 5088 C CA . VAL D 1 145 ? 24.288 -28.723 -6.212 1.00 16.41 145 VAL D CA 1
ATOM 5089 C C . VAL D 1 145 ? 23.628 -27.338 -6.279 1.00 16.53 145 VAL D C 1
ATOM 5090 O O . VAL D 1 145 ? 22.406 -27.222 -6.184 1.00 16.43 145 VAL D O 1
ATOM 5094 N N . PRO D 1 146 ? 24.437 -26.290 -6.475 1.00 16.72 146 PRO D N 1
ATOM 5095 C CA . PRO D 1 146 ? 23.916 -24.934 -6.583 1.00 16.63 146 PRO D CA 1
ATOM 5096 C C . PRO D 1 146 ? 23.050 -24.838 -7.836 1.00 17.13 146 PRO D C 1
ATOM 5097 O O . PRO D 1 146 ? 23.335 -25.540 -8.810 1.00 16.99 146 PRO D O 1
ATOM 5101 N N . PRO D 1 147 ? 22.000 -24.014 -7.805 1.00 17.19 147 PRO D N 1
ATOM 5102 C CA . PRO D 1 147 ? 21.074 -23.896 -8.926 1.00 18.11 147 PRO D CA 1
ATOM 5103 C C . PRO D 1 147 ? 21.611 -23.070 -10.099 1.00 18.60 147 PRO D C 1
ATOM 5104 O O . PRO D 1 147 ? 21.044 -22.039 -10.429 1.00 19.79 147 PRO D O 1
ATOM 5116 N N . PRO D 1 149 ? 22.051 -22.140 -13.874 1.00 19.49 149 PRO D N 1
ATOM 5117 C CA . PRO D 1 149 ? 21.368 -22.329 -15.154 1.00 19.63 149 PRO D CA 1
ATOM 5118 C C . PRO D 1 149 ? 22.231 -22.925 -16.262 1.00 19.70 149 PRO D C 1
ATOM 5119 O O . PRO D 1 149 ? 23.427 -22.635 -16.354 1.00 19.03 149 PRO D O 1
ATOM 5123 N N . ALA D 1 150 ? 21.609 -23.791 -17.058 1.00 20.20 150 ALA D N 1
ATOM 5124 C CA . ALA D 1 150 ? 22.202 -24.354 -18.260 1.00 20.77 150 ALA D CA 1
ATOM 5125 C C . ALA D 1 150 ? 21.535 -23.680 -19.457 1.00 21.38 150 ALA D C 1
ATOM 5126 O O . ALA D 1 150 ? 20.326 -23.438 -19.441 1.00 21.67 150 ALA D O 1
ATOM 5128 N N . PHE D 1 151 ? 22.321 -23.364 -20.482 1.00 21.99 151 PHE D N 1
ATOM 5129 C CA . PHE D 1 151 ? 21.811 -22.654 -21.659 1.00 22.93 151 PHE D CA 1
ATOM 5130 C C . PHE D 1 151 ? 21.924 -23.490 -22.945 1.00 23.82 151 PHE D C 1
ATOM 5131 O O . PHE D 1 151 ? 21.461 -23.074 -24.007 1.00 23.77 151 PHE D O 1
ATOM 5139 N N . TYR D 1 152 ? 22.540 -24.662 -22.844 1.00 24.85 152 TYR D N 1
ATOM 5140 C CA . TYR D 1 152 ? 22.782 -25.497 -24.021 1.00 26.35 152 TYR D CA 1
ATOM 5141 C C . TYR D 1 152 ? 21.514 -26.153 -24.567 1.00 27.19 152 TYR D C 1
ATOM 5142 O O . TYR D 1 152 ? 21.467 -26.544 -25.740 1.00 27.38 152 TYR D O 1
ATOM 5151 N N . ASN D 1 153 ? 20.509 -26.297 -23.704 1.00 28.19 153 ASN D N 1
ATOM 5152 C CA . ASN D 1 153 ? 19.233 -26.916 -24.075 1.00 29.28 153 ASN D CA 1
ATOM 5153 C C . ASN D 1 153 ? 18.185 -25.862 -24.441 1.00 30.02 153 ASN D C 1
ATOM 5154 O O . ASN D 1 153 ? 16.992 -26.161 -24.536 1.00 30.30 153 ASN D O 1
ATOM 5159 N N . HIS D 1 154 ? 18.663 -24.632 -24.652 1.00 30.61 154 HIS D N 1
ATOM 5160 C CA . HIS D 1 154 ? 17.855 -23.475 -25.075 1.00 31.36 154 HIS D CA 1
ATOM 5161 C C . HIS D 1 154 ? 16.603 -23.210 -24.234 1.00 31.41 154 HIS D C 1
ATOM 5162 O O . HIS D 1 154 ? 15.478 -23.296 -24.740 1.00 31.36 154 HIS D O 1
ATOM 5169 N N . PRO D 1 155 ? 16.800 -22.894 -22.950 1.00 31.32 155 PRO D N 1
ATOM 5170 C CA . PRO D 1 155 ? 15.693 -22.508 -22.081 1.00 31.13 155 PRO D CA 1
ATOM 5171 C C . PRO D 1 155 ? 15.077 -21.176 -22.513 1.00 31.25 155 PRO D C 1
ATOM 5172 O O . PRO D 1 155 ? 15.750 -20.336 -23.128 1.00 30.72 155 PRO D O 1
ATOM 5176 N N . GLU D 1 156 ? 13.803 -20.996 -22.183 1.00 31.55 156 GLU D N 1
ATOM 5177 C CA . GLU D 1 156 ? 13.068 -19.798 -22.563 1.00 32.10 156 GLU D CA 1
ATOM 5178 C C . GLU D 1 156 ? 12.519 -19.109 -21.325 1.00 31.83 156 GLU D C 1
ATOM 5179 O O . GLU D 1 156 ? 12.556 -17.878 -21.209 1.00 32.19 156 GLU D O 1
ATOM 5185 N N . THR D 1 157 ? 12.021 -19.913 -20.391 1.00 31.21 157 THR D N 1
ATOM 5186 C CA . THR D 1 157 ? 11.360 -19.388 -19.207 1.00 30.60 157 THR D CA 1
ATOM 5187 C C . THR D 1 157 ? 12.106 -19.805 -17.951 1.00 30.31 157 THR D C 1
ATOM 5188 O O . THR D 1 157 ? 12.991 -20.668 -17.987 1.00 30.24 157 THR D O 1
ATOM 5192 N N . VAL D 1 158 ? 11.717 -19.190 -16.842 1.00 29.77 158 VAL D N 1
ATOM 5193 C CA . VAL D 1 158 ? 12.228 -19.528 -15.523 1.00 29.37 158 VAL D CA 1
ATOM 5194 C C . VAL D 1 158 ? 11.914 -20.982 -15.176 1.00 29.31 158 VAL D C 1
ATOM 5195 O O . VAL D 1 158 ? 12.774 -21.689 -14.646 1.00 29.24 158 VAL D O 1
ATOM 5199 N N . ASP D 1 159 ? 10.691 -21.421 -15.491 1.00 28.99 159 ASP D N 1
ATOM 5200 C CA . ASP D 1 159 ? 10.284 -22.820 -15.325 1.00 28.80 159 ASP D CA 1
ATOM 5201 C C . ASP D 1 159 ? 11.280 -23.783 -15.986 1.00 28.23 159 ASP D C 1
ATOM 5202 O O . ASP D 1 159 ? 11.632 -24.806 -15.399 1.00 28.02 159 ASP D O 1
ATOM 5207 N N . ASP D 1 160 ? 11.719 -23.455 -17.206 1.00 27.48 160 ASP D N 1
ATOM 5208 C CA . ASP D 1 160 ? 12.734 -24.241 -17.919 1.00 27.00 160 ASP D CA 1
ATOM 5209 C C . ASP D 1 160 ? 13.985 -24.457 -17.064 1.00 26.56 160 ASP D C 1
ATOM 5210 O O . ASP D 1 160 ? 14.497 -25.573 -16.973 1.00 26.20 160 ASP D O 1
ATOM 5215 N N . ILE D 1 161 ? 14.463 -23.378 -16.448 1.00 26.20 161 ILE D N 1
ATOM 5216 C CA . ILE D 1 161 ? 15.657 -23.419 -15.609 1.00 25.88 161 ILE D CA 1
ATOM 5217 C C . ILE D 1 161 ? 15.404 -24.191 -14.309 1.00 25.82 161 ILE D C 1
ATOM 5218 O O . ILE D 1 161 ? 16.217 -25.029 -13.918 1.00 25.42 161 ILE D O 1
ATOM 5223 N N . VAL D 1 162 ? 14.271 -23.920 -13.662 1.00 25.58 162 VAL D N 1
ATOM 5224 C CA . VAL D 1 162 ? 13.902 -24.605 -12.420 1.00 25.61 162 VAL D CA 1
ATOM 5225 C C . VAL D 1 162 ? 13.860 -26.125 -12.614 1.00 25.86 162 VAL D C 1
ATOM 5226 O O . VAL D 1 162 ? 14.429 -26.874 -11.818 1.00 25.38 162 VAL D O 1
ATOM 5230 N N . HIS D 1 163 ? 13.207 -26.570 -13.684 1.00 26.29 163 HIS D N 1
ATOM 5231 C CA . HIS D 1 163 ? 13.022 -27.996 -13.933 1.00 27.01 163 HIS D CA 1
ATOM 5232 C C . HIS D 1 163 ? 14.312 -28.721 -14.276 1.00 26.68 163 HIS D C 1
ATOM 5233 O O . HIS D 1 163 ? 14.470 -29.900 -13.952 1.00 26.52 163 HIS D O 1
ATOM 5240 N N . HIS D 1 164 ? 15.231 -28.013 -14.923 1.00 26.39 164 HIS D N 1
ATOM 5241 C CA . HIS D 1 164 ? 16.530 -28.577 -15.226 1.00 26.14 164 HIS D CA 1
ATOM 5242 C C . HIS D 1 164 ? 17.342 -28.766 -13.948 1.00 25.77 164 HIS D C 1
ATOM 5243 O O . HIS D 1 164 ? 17.988 -29.792 -13.773 1.00 25.26 164 HIS D O 1
ATOM 5250 N N . VAL D 1 165 ? 17.307 -27.765 -13.067 1.00 25.30 165 VAL D N 1
ATOM 5251 C CA . VAL D 1 165 ? 17.991 -27.838 -11.778 1.00 24.76 165 VAL D CA 1
ATOM 5252 C C . VAL D 1 165 ? 17.436 -29.010 -10.980 1.00 24.53 165 VAL D C 1
ATOM 5253 O O . VAL D 1 165 ? 18.194 -29.844 -10.495 1.00 24.65 165 VAL D O 1
ATOM 5257 N N . VAL D 1 166 ? 16.110 -29.074 -10.872 1.00 24.53 166 VAL D N 1
ATOM 5258 C CA . VAL D 1 166 ? 15.423 -30.144 -10.153 1.00 24.41 166 VAL D CA 1
ATOM 5259 C C . VAL D 1 166 ? 15.827 -31.530 -10.672 1.00 24.78 166 VAL D C 1
ATOM 5260 O O . VAL D 1 166 ? 16.153 -32.412 -9.881 1.00 25.04 166 VAL D O 1
ATOM 5264 N N . ALA D 1 167 ? 15.810 -31.711 -11.992 1.00 24.96 167 ALA D N 1
ATOM 5265 C CA . ALA D 1 167 ? 16.247 -32.972 -12.613 1.00 25.25 167 ALA D CA 1
ATOM 5266 C C . ALA D 1 167 ? 17.672 -33.372 -12.215 1.00 25.36 167 ALA D C 1
ATOM 5267 O O . ALA D 1 167 ? 17.937 -34.539 -11.931 1.00 25.06 167 ALA D O 1
ATOM 5269 N N . ARG D 1 168 ? 18.571 -32.393 -12.192 1.00 25.81 168 ARG D N 1
ATOM 5270 C CA . ARG D 1 168 ? 19.981 -32.632 -11.893 1.00 26.82 168 ARG D CA 1
ATOM 5271 C C . ARG D 1 168 ? 20.223 -32.877 -10.404 1.00 27.12 168 ARG D C 1
ATOM 5272 O O . ARG D 1 168 ? 21.175 -33.570 -10.035 1.00 27.31 168 ARG D O 1
ATOM 5280 N N . VAL D 1 169 ? 19.363 -32.304 -9.558 1.00 27.83 169 VAL D N 1
ATOM 5281 C CA . VAL D 1 169 ? 19.347 -32.623 -8.129 1.00 28.30 169 VAL D CA 1
ATOM 5282 C C . VAL D 1 169 ? 18.878 -34.074 -7.925 1.00 28.88 169 VAL D C 1
ATOM 5283 O O . VAL D 1 169 ? 19.535 -34.844 -7.221 1.00 29.16 169 VAL D O 1
ATOM 5287 N N . LEU D 1 170 ? 17.763 -34.438 -8.564 1.00 29.19 170 LEU D N 1
ATOM 5288 C CA . LEU D 1 170 ? 17.208 -35.801 -8.508 1.00 29.43 170 LEU D CA 1
ATOM 5289 C C . LEU D 1 170 ? 18.170 -36.892 -8.981 1.00 29.42 170 LEU D C 1
ATOM 5290 O O . LEU D 1 170 ? 18.170 -37.993 -8.426 1.00 29.33 170 LEU D O 1
ATOM 5295 N N . ASP D 1 171 ? 18.978 -36.584 -10.000 1.00 29.51 171 ASP D N 1
ATOM 5296 C CA . ASP D 1 171 ? 20.045 -37.480 -10.463 1.00 29.93 171 ASP D CA 1
ATOM 5297 C C . ASP D 1 171 ? 20.891 -38.024 -9.309 1.00 30.17 171 ASP D C 1
ATOM 5298 O O . ASP D 1 171 ? 21.382 -39.151 -9.373 1.00 29.89 171 ASP D O 1
ATOM 5303 N N . GLN D 1 172 ? 21.043 -37.217 -8.260 1.00 30.57 172 GLN D N 1
ATOM 5304 C CA . GLN D 1 172 ? 21.813 -37.595 -7.072 1.00 31.45 172 GLN D CA 1
ATOM 5305 C C . GLN D 1 172 ? 21.239 -38.808 -6.342 1.00 31.92 172 GLN D C 1
ATOM 5306 O O . GLN D 1 172 ? 21.957 -39.502 -5.618 1.00 31.98 172 GLN D O 1
ATOM 5312 N N . PHE D 1 173 ? 19.949 -39.065 -6.541 1.00 32.67 173 PHE D N 1
ATOM 5313 C CA . PHE D 1 173 ? 19.292 -40.223 -5.935 1.00 33.43 173 PHE D CA 1
ATOM 5314 C C . PHE D 1 173 ? 18.834 -41.250 -6.973 1.00 34.32 173 PHE D C 1
ATOM 5315 O O . PHE D 1 173 ? 17.940 -42.058 -6.705 1.00 34.11 173 PHE D O 1
ATOM 5323 N N . GLY D 1 174 ? 19.453 -41.210 -8.154 1.00 35.40 174 GLY D N 1
ATOM 5324 C CA . GLY D 1 174 ? 19.121 -42.111 -9.256 1.00 36.98 174 GLY D CA 1
ATOM 5325 C C . GLY D 1 174 ? 17.669 -42.030 -9.695 1.00 38.25 174 GLY D C 1
ATOM 5326 O O . GLY D 1 174 ? 17.117 -43.001 -10.214 1.00 38.30 174 GLY D O 1
ATOM 5327 N N . LEU D 1 175 ? 17.052 -40.870 -9.482 1.00 39.34 175 LEU D N 1
ATOM 5328 C CA . LEU D 1 175 ? 15.659 -40.652 -9.853 1.00 40.63 175 LEU D CA 1
A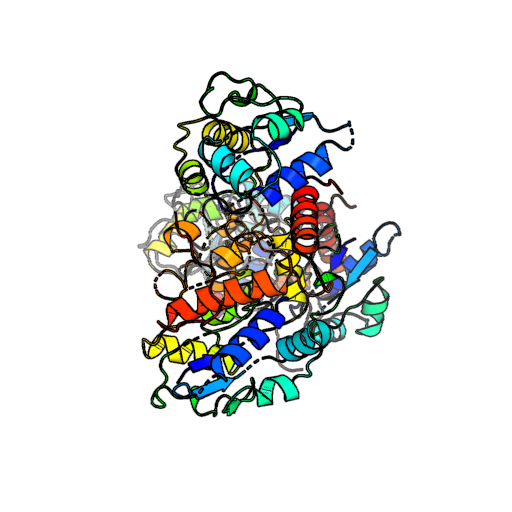TOM 5329 C C . LEU D 1 175 ? 15.570 -39.949 -11.202 1.00 41.97 175 LEU D C 1
ATOM 5330 O O . LEU D 1 175 ? 16.403 -39.097 -11.525 1.00 42.00 175 LEU D O 1
ATOM 5335 N N . GLU D 1 176 ? 14.569 -40.329 -11.993 1.00 43.57 176 GLU D N 1
ATOM 5336 C CA . GLU D 1 176 ? 14.389 -39.783 -13.333 1.00 45.22 176 GLU D CA 1
ATOM 5337 C C . GLU D 1 176 ? 13.262 -38.760 -13.403 1.00 46.18 176 GLU D C 1
ATOM 5338 O O . GLU D 1 176 ? 12.085 -39.109 -13.305 1.00 46.46 176 GLU D O 1
ATOM 5344 N N . HIS D 1 177 ? 13.638 -37.496 -13.562 1.00 47.59 177 HIS D N 1
ATOM 5345 C CA . HIS D 1 177 ? 12.688 -36.427 -13.849 1.00 48.90 177 HIS D CA 1
ATOM 5346 C C . HIS D 1 177 ? 12.255 -36.592 -15.308 1.00 49.94 177 HIS D C 1
ATOM 5347 O O . HIS D 1 177 ? 13.104 -36.637 -16.209 1.00 50.09 177 HIS D O 1
ATOM 5354 N N . PRO D 1 178 ? 10.947 -36.696 -15.544 1.00 50.89 178 PRO D N 1
ATOM 5355 C CA . PRO D 1 178 ? 10.426 -37.060 -16.868 1.00 51.64 178 PRO D CA 1
ATOM 5356 C C . PRO D 1 178 ? 10.461 -35.945 -17.926 1.00 52.35 178 PRO D C 1
ATOM 5357 O O . PRO D 1 178 ? 9.992 -36.157 -19.049 1.00 52.51 178 PRO D O 1
ATOM 5361 N N . TYR D 1 179 ? 11.010 -34.782 -17.575 1.00 53.11 179 TYR D N 1
ATOM 5362 C CA . TYR D 1 179 ? 11.130 -33.662 -18.515 1.00 53.93 179 TYR D CA 1
ATOM 5363 C C . TYR D 1 179 ? 12.559 -33.101 -18.561 1.00 54.06 179 TYR D C 1
ATOM 5364 O O . TYR D 1 179 ? 12.763 -31.917 -18.852 1.00 54.14 179 TYR D O 1
ATOM 5373 N N . ALA D 1 180 ? 13.542 -33.953 -18.270 1.00 54.13 180 ALA D N 1
ATOM 5374 C CA . ALA D 1 180 ? 14.950 -33.556 -18.301 1.00 54.13 180 ALA D CA 1
ATOM 5375 C C . ALA D 1 180 ? 15.441 -33.360 -19.736 1.00 54.12 180 ALA D C 1
ATOM 5376 O O . ALA D 1 180 ? 15.195 -34.198 -20.605 1.00 54.22 180 ALA D O 1
ATOM 5378 N N . ARG D 1 181 ? 16.122 -32.242 -19.975 1.00 54.18 181 ARG D N 1
ATOM 5379 C CA . ARG D 1 181 ? 16.697 -31.943 -21.286 1.00 54.21 181 ARG D CA 1
ATOM 5380 C C . ARG D 1 181 ? 18.214 -32.113 -21.240 1.00 53.86 181 ARG D C 1
ATOM 5381 O O . ARG D 1 181 ? 18.954 -31.167 -20.970 1.00 53.79 181 ARG D O 1
ATOM 5389 N N . ARG D 1 182 ? 18.659 -33.335 -21.511 1.00 53.66 182 ARG D N 1
ATOM 5390 C CA . ARG D 1 182 ? 20.058 -33.719 -21.338 1.00 53.39 182 ARG D CA 1
ATOM 5391 C C . ARG D 1 182 ? 20.901 -33.446 -22.586 1.00 53.28 182 ARG D C 1
ATOM 5392 O O . ARG D 1 182 ? 20.368 -33.343 -23.697 1.00 53.22 182 ARG D O 1
ATOM 5400 N N . TRP D 1 183 ? 22.213 -33.324 -22.386 1.00 53.05 183 TRP D N 1
ATOM 5401 C CA . TRP D 1 183 ? 23.168 -33.084 -23.472 1.00 52.90 183 TRP D CA 1
ATOM 5402 C C . TRP D 1 183 ? 23.282 -34.291 -24.410 1.00 53.12 183 TRP D C 1
ATOM 5403 O O . TRP D 1 183 ? 23.529 -35.418 -23.967 1.00 53.12 183 TRP D O 1
ATOM 5414 N N . GLN D 1 184 ? 23.103 -34.031 -25.703 1.00 53.35 184 GLN D N 1
ATOM 5415 C CA . GLN D 1 184 ? 23.059 -35.074 -26.732 1.00 53.68 184 GLN D CA 1
ATOM 5416 C C . GLN D 1 184 ? 24.329 -35.147 -27.593 1.00 53.62 184 GLN D C 1
ATOM 5417 O O . GLN D 1 184 ? 24.534 -36.121 -28.325 1.00 53.52 184 GLN D O 1
ATOM 5423 N N . GLY D 1 185 ? 25.167 -34.115 -27.506 1.00 53.64 185 GLY D N 1
ATOM 5424 C CA . GLY D 1 185 ? 26.396 -34.036 -28.296 1.00 53.63 185 GLY D CA 1
ATOM 5425 C C . GLY D 1 185 ? 26.289 -33.090 -29.478 1.00 53.60 185 GLY D C 1
ATOM 5426 O O . GLY D 1 185 ? 25.430 -32.206 -29.506 1.00 53.67 185 GLY D O 1
#

Foldseek 3Di:
DEEEEDQDQFLVLSLVLLQQQLVPPDAYEYEDPNSQVNCVVPHPDHPVRSCVSHNHYDYFACCPDLLLALVNDDQEEYPAAEVLLLCCLVLVQRTDSNSSSVSCVVNVHAAEYQYDDVQDPSNVVSVSCVVVHYAHFADPPVPDDDPVSRSQVRSQVSCVVVVDGGVDDDDD/DEEEEDQDQQLVLSLVLLQVQLVPPDAYEYEAPNSQVNCVVPHVDGPVRSCVSHPHYDYFADCPDLLLDLVNDDQEEYPAAEVLLLCCLVLVQRTDSNSSSVSCVVNVHAAEYAYDDVQDPSNVVSVSCVVPHYAHFADPPVPDDDPVRRSVVRSVVSCVVVVHD/DEEEEDQDQQLVLSLVLLQVQLVPPDAYEYEDPNSQVNCVVPHPDHPVRSCVSHPHYDYFADCPDLLLDLVNDDQEEYVAAEVLLLCCLVLVQRTDSSSSSVSCVVSVHAAEYQYDDVQDPSNCVSVSCVVPHYAHFADPPVPDDDPVSSSVVRSVVSCVVVPHD/DEEEEDQDQFLVLSLVLLQLQLVPPDAYEYEDPNSQVNCVVPHVDHPVSSCVSHPHYDYFADCPDLLLDLVNDDQEEYPAQEVLLLCCLVLVQRTDSSSSSSSCVVNVHAAEYQYDDVADPSNVVSVSCVVPHHAHFADPPLPDDDPVSRSLQRSQVSCVSVVDHRPPHRDDDD

InterPro domains:
  IPR003382 Flavoprotein [PF02441] (1-173)
  IPR004507 Flavin prenyltransferase UbiX-like [MF_01984] (1-185)
  IPR004507 Flavin prenyltransferase UbiX-like [PTHR43374] (130-188)
  IPR004507 Flavin prenyltransferase UbiX-like [TIGR00421] (2-183)
  IPR032901 Probable UbiX-like flavin prenyltransferase [MF_01986] (1-189)
  IPR036551 Flavin prenyltransferase-like [G3DSA:3.40.50.1950] (1-197)
  IPR036551 Flavin prenyltransferase-like [SSF52507] (1-185)